Protein AF-A0A812UAJ5-F1 (afdb_monomer_lite)

Organism: NCBI:txid878477

Structure (mmCIF, N/CA/C/O backbone):
data_AF-A0A812UAJ5-F1
#
_entry.id   AF-A0A812UAJ5-F1
#
loop_
_atom_site.group_PDB
_atom_site.id
_atom_site.type_symbol
_atom_site.label_atom_id
_atom_site.label_alt_id
_atom_site.label_comp_id
_atom_site.label_asym_id
_atom_site.label_entity_id
_atom_site.label_seq_id
_atom_site.pdbx_PDB_ins_code
_atom_site.Cartn_x
_atom_site.Cartn_y
_atom_site.Cartn_z
_atom_site.occupancy
_atom_site.B_iso_or_equiv
_atom_site.auth_seq_id
_atom_site.auth_comp_id
_atom_site.auth_asym_id
_atom_site.auth_atom_id
_atom_site.pdbx_PDB_model_num
ATOM 1 N N . MET A 1 1 ? -38.771 23.759 38.316 1.00 33.56 1 MET A N 1
ATOM 2 C CA . MET A 1 1 ? -37.771 22.764 38.748 1.00 33.56 1 MET A CA 1
ATOM 3 C C . MET A 1 1 ? -38.104 21.475 38.026 1.00 33.56 1 MET A C 1
ATOM 5 O O . MET A 1 1 ? -38.834 20.654 38.558 1.00 33.56 1 MET A O 1
ATOM 9 N N . GLU A 1 2 ? -37.657 21.362 36.781 1.00 30.33 2 GLU A N 1
ATOM 10 C CA . GLU A 1 2 ? -37.699 20.116 36.015 1.00 30.33 2 GLU A CA 1
ATOM 11 C C . GLU A 1 2 ? -36.249 19.700 35.793 1.00 30.33 2 GLU A C 1
ATOM 13 O O . GLU A 1 2 ? -35.402 20.536 35.478 1.00 30.33 2 GLU A O 1
ATOM 18 N N . ALA A 1 3 ? -35.967 18.439 36.098 1.00 30.92 3 ALA A N 1
ATOM 19 C CA . ALA A 1 3 ? -34.635 17.870 36.108 1.00 30.92 3 ALA A CA 1
ATOM 20 C C . ALA A 1 3 ? -34.110 17.717 34.674 1.00 30.92 3 ALA A C 1
ATOM 22 O O . ALA A 1 3 ? -34.660 16.950 33.884 1.00 30.92 3 ALA A O 1
ATOM 23 N N . GLU A 1 4 ? -33.028 18.426 34.358 1.00 32.53 4 GLU A N 1
ATOM 24 C CA . GLU A 1 4 ? -32.183 18.126 33.207 1.00 32.53 4 GLU A CA 1
ATOM 25 C C . GLU A 1 4 ? -31.541 16.751 33.423 1.00 32.53 4 GLU A C 1
ATOM 27 O O . GLU A 1 4 ? -30.710 16.552 34.309 1.00 32.53 4 GLU A O 1
ATOM 32 N N . GLY A 1 5 ? -31.980 15.775 32.628 1.00 31.48 5 GLY A N 1
ATOM 33 C CA . GLY A 1 5 ? -31.348 14.468 32.541 1.00 31.48 5 GLY A CA 1
ATOM 34 C C . GLY A 1 5 ? -29.946 14.601 31.953 1.00 31.48 5 GLY A C 1
ATOM 35 O O . GLY A 1 5 ? -29.786 14.941 30.780 1.00 31.48 5 GLY A O 1
ATOM 36 N N . ASP A 1 6 ? -28.956 14.313 32.791 1.00 34.44 6 ASP A N 1
ATOM 37 C CA . ASP A 1 6 ? -27.539 14.140 32.485 1.00 34.44 6 ASP A CA 1
ATOM 38 C C . ASP A 1 6 ? -27.356 13.167 31.300 1.00 34.44 6 ASP A C 1
ATOM 40 O O . ASP A 1 6 ? -27.395 11.942 31.453 1.00 34.44 6 ASP A O 1
ATOM 44 N N . ARG A 1 7 ? -27.193 13.706 30.082 1.00 34.09 7 ARG A N 1
ATOM 45 C CA . ARG A 1 7 ? -26.693 12.944 28.929 1.00 34.09 7 ARG A CA 1
ATOM 46 C C . ARG A 1 7 ? -25.207 12.699 29.160 1.00 34.09 7 ARG A C 1
ATOM 48 O O . ARG A 1 7 ? -24.368 13.401 28.598 1.00 34.09 7 ARG A O 1
ATOM 55 N N . ARG A 1 8 ? -24.878 11.689 29.966 1.00 33.69 8 ARG A N 1
ATOM 56 C CA . ARG A 1 8 ? -23.518 11.149 30.002 1.00 33.69 8 ARG A CA 1
ATOM 57 C C . ARG A 1 8 ? -23.134 10.764 28.578 1.00 33.69 8 ARG A C 1
ATOM 59 O O . ARG A 1 8 ? -23.743 9.873 27.986 1.00 33.69 8 ARG A O 1
ATOM 66 N N . ALA A 1 9 ? -22.152 11.467 28.020 1.00 35.94 9 ALA A N 1
ATOM 67 C CA . ALA A 1 9 ? -21.457 11.019 26.827 1.00 35.94 9 ALA A CA 1
ATOM 68 C C . ALA A 1 9 ? -21.025 9.570 27.080 1.00 35.94 9 ALA A C 1
ATOM 70 O O . ALA A 1 9 ? -20.419 9.296 28.117 1.00 35.94 9 ALA A O 1
ATOM 71 N N . ALA A 1 10 ? -21.387 8.645 26.187 1.00 40.62 10 ALA A N 1
ATOM 72 C CA . ALA A 1 10 ? -20.904 7.273 26.274 1.00 40.62 10 ALA A CA 1
ATOM 73 C C . ALA A 1 10 ? -19.378 7.331 26.428 1.00 40.62 10 ALA A C 1
ATOM 75 O O . ALA A 1 10 ? -18.708 7.967 25.611 1.00 40.62 10 ALA A O 1
ATOM 76 N N . SER A 1 11 ? -18.845 6.786 27.518 1.00 46.47 11 SER A N 1
ATOM 77 C CA . SER A 1 11 ? -17.404 6.639 27.696 1.00 46.47 11 SER A CA 1
ATOM 78 C C . SER A 1 11 ? -16.889 5.642 26.661 1.00 46.47 11 SER A C 1
ATOM 80 O O . SER A 1 11 ? -17.653 4.795 26.195 1.00 46.47 11 SER A O 1
ATOM 82 N N . ASP A 1 12 ? -15.613 5.741 26.289 1.00 50.31 12 ASP A N 1
ATOM 83 C CA . ASP A 1 12 ? -14.954 4.660 25.554 1.00 50.31 12 ASP A CA 1
ATOM 84 C C . ASP A 1 12 ? -15.185 3.323 26.287 1.00 50.31 12 ASP A C 1
ATOM 86 O O . ASP A 1 12 ? -15.368 3.336 27.517 1.00 50.31 12 ASP A O 1
ATOM 90 N N . PRO A 1 13 ? -15.196 2.177 25.574 1.00 52.16 13 PRO A N 1
ATOM 91 C CA . PRO A 1 13 ? -15.033 0.890 26.239 1.00 52.16 13 PRO A CA 1
ATOM 92 C C . PRO A 1 13 ? -13.856 1.003 27.217 1.00 52.16 13 PRO A C 1
ATOM 94 O O . PRO A 1 13 ? -12.878 1.686 26.886 1.00 52.16 13 PRO A O 1
ATOM 97 N N . PRO A 1 14 ? -13.925 0.406 28.419 1.00 55.28 14 PRO A N 1
ATOM 98 C CA . PRO A 1 14 ? -12.782 0.416 29.312 1.00 55.28 14 PRO A CA 1
ATOM 99 C C . PRO A 1 14 ? -11.548 -0.072 28.549 1.00 55.28 14 PRO A C 1
ATOM 101 O O . PRO A 1 14 ? -11.551 -1.131 27.926 1.00 55.28 14 PRO A O 1
ATOM 104 N N . ALA A 1 15 ? -10.522 0.769 28.550 1.00 62.25 15 ALA A N 1
ATOM 105 C CA . ALA A 1 15 ? -9.205 0.501 28.004 1.00 62.25 15 ALA A CA 1
ATOM 106 C C . ALA A 1 15 ? -8.760 -0.953 28.275 1.00 62.25 15 ALA A C 1
ATOM 108 O O . ALA A 1 15 ? -8.638 -1.342 29.436 1.00 62.25 15 ALA A O 1
ATOM 109 N N . GLY A 1 16 ? -8.494 -1.731 27.219 1.00 65.62 16 GLY A N 1
ATOM 110 C CA . GLY A 1 16 ? -8.047 -3.124 27.329 1.00 65.62 16 GLY A CA 1
ATOM 111 C C . GLY A 1 16 ? -9.143 -4.202 27.336 1.00 65.62 16 GLY A C 1
ATOM 112 O O . GLY A 1 16 ? -8.793 -5.381 27.295 1.00 65.62 16 GLY A O 1
ATOM 113 N N . ASP A 1 17 ? -10.432 -3.851 27.325 1.00 83.56 17 ASP A N 1
ATOM 114 C CA . ASP A 1 17 ? -11.514 -4.829 27.150 1.00 83.56 17 ASP A CA 1
ATOM 115 C C . ASP A 1 17 ? -11.728 -5.186 25.671 1.00 83.56 17 ASP A C 1
ATOM 117 O O . ASP A 1 17 ? -11.502 -4.381 24.762 1.00 83.56 17 ASP A O 1
ATOM 121 N N . ALA A 1 18 ? -12.166 -6.423 25.414 1.00 90.88 18 ALA A N 1
ATOM 122 C CA . ALA A 1 18 ? -12.502 -6.865 24.064 1.00 90.88 18 ALA A CA 1
ATOM 123 C C . ALA A 1 18 ? -13.705 -6.078 23.524 1.00 90.88 18 ALA A C 1
ATOM 125 O O . ALA A 1 18 ? -14.714 -5.912 24.215 1.00 90.88 18 ALA A O 1
ATOM 126 N N . GLY A 1 19 ? -13.614 -5.633 22.268 1.00 91.44 19 GLY A N 1
ATOM 127 C CA . GLY A 1 19 ? -14.717 -4.958 21.592 1.00 91.44 19 GLY A CA 1
ATOM 128 C C . GLY A 1 19 ? -15.982 -5.821 21.529 1.00 91.44 19 GLY A C 1
ATOM 129 O O . GLY A 1 19 ? -15.929 -7.041 21.358 1.00 91.44 19 GLY A O 1
ATOM 130 N N . ALA A 1 20 ? -17.144 -5.178 21.638 1.00 92.62 20 ALA A N 1
ATOM 131 C CA . ALA A 1 20 ? -18.433 -5.854 21.590 1.00 92.62 20 ALA A CA 1
ATOM 132 C C . ALA A 1 20 ? -18.658 -6.576 20.238 1.00 92.62 20 ALA A C 1
ATOM 134 O O . ALA A 1 20 ? -18.231 -6.079 19.190 1.00 92.62 20 ALA A O 1
ATOM 135 N N . PRO A 1 21 ? -19.389 -7.710 20.214 1.00 92.44 21 PRO A N 1
ATOM 136 C CA . PRO A 1 21 ? -19.607 -8.493 18.996 1.00 92.44 21 PRO A CA 1
ATOM 137 C C . PRO A 1 21 ? -20.278 -7.693 17.880 1.00 92.44 21 PRO A C 1
ATOM 139 O O . PRO A 1 21 ? -21.238 -6.967 18.134 1.00 92.44 21 PRO A O 1
ATOM 142 N N . TRP A 1 22 ? -19.829 -7.854 16.636 1.00 94.94 22 TRP A N 1
ATOM 143 C CA . TRP A 1 22 ? -20.428 -7.196 15.470 1.00 94.94 22 TRP A CA 1
ATOM 144 C C . TRP A 1 22 ? -21.530 -8.037 14.827 1.00 94.94 22 TRP A C 1
ATOM 146 O O . TRP A 1 22 ? -21.412 -9.250 14.684 1.00 94.94 22 TRP A O 1
ATOM 156 N N . THR A 1 23 ? -22.576 -7.378 14.340 1.00 92.69 23 THR A N 1
ATOM 157 C CA . THR A 1 23 ? -23.622 -7.995 13.520 1.00 92.69 23 THR A CA 1
ATOM 158 C C . THR A 1 23 ? -23.311 -7.874 12.026 1.00 92.69 23 THR A C 1
ATOM 160 O O . THR A 1 23 ? -22.642 -6.944 11.564 1.00 92.69 23 THR A O 1
ATOM 163 N N . ALA A 1 24 ? -23.877 -8.772 11.214 1.00 91.81 24 ALA A N 1
ATOM 164 C CA . ALA A 1 24 ? -23.745 -8.707 9.756 1.00 91.81 24 ALA A CA 1
ATOM 165 C C . ALA A 1 24 ? -24.309 -7.400 9.152 1.00 91.81 24 ALA A C 1
ATOM 167 O O . ALA A 1 24 ? -23.807 -6.915 8.133 1.00 91.81 24 ALA A O 1
ATOM 168 N N . VAL A 1 25 ? -25.342 -6.816 9.776 1.00 92.19 25 VAL A N 1
ATOM 169 C CA . VAL A 1 25 ? -25.946 -5.546 9.340 1.00 92.19 25 VAL A CA 1
ATOM 170 C C . VAL A 1 25 ? -25.009 -4.373 9.621 1.00 92.19 25 VAL A C 1
ATOM 172 O O . VAL A 1 25 ? -24.793 -3.561 8.719 1.00 92.19 25 VAL A O 1
ATOM 175 N N . GLU A 1 26 ? -24.415 -4.306 10.817 1.00 95.25 26 GLU A N 1
ATOM 176 C CA . GLU A 1 26 ? -23.410 -3.290 11.162 1.00 95.25 26 GLU A CA 1
ATOM 177 C C . GLU A 1 26 ? -22.221 -3.362 10.204 1.00 95.25 26 GLU A C 1
ATOM 179 O O . GLU A 1 26 ? -21.883 -2.356 9.582 1.00 95.25 26 GLU A O 1
ATOM 184 N N . ILE A 1 27 ? -21.661 -4.560 9.984 1.00 96.31 27 ILE A N 1
ATOM 185 C CA . ILE A 1 27 ? -20.554 -4.761 9.037 1.00 96.31 27 ILE A CA 1
ATOM 186 C C . ILE A 1 27 ? -20.935 -4.230 7.657 1.00 96.31 27 ILE A C 1
ATOM 188 O O . ILE A 1 27 ? -20.175 -3.480 7.049 1.00 96.31 27 ILE A O 1
ATOM 192 N N . LYS A 1 28 ? -22.123 -4.573 7.145 1.00 96.31 28 LYS A N 1
ATOM 193 C CA . LYS A 1 28 ? -22.571 -4.107 5.827 1.00 96.31 28 LYS A CA 1
ATOM 194 C C . LYS A 1 28 ? -22.660 -2.578 5.755 1.00 96.31 28 LYS A C 1
ATOM 196 O O . LYS A 1 28 ? -22.197 -2.010 4.766 1.00 96.31 28 LYS A O 1
ATOM 201 N N . ARG A 1 29 ? -23.238 -1.914 6.764 1.00 97.56 29 ARG A N 1
ATOM 202 C CA . ARG A 1 29 ? -23.359 -0.443 6.798 1.00 97.56 29 ARG A CA 1
ATOM 203 C C . ARG A 1 29 ? -21.987 0.227 6.922 1.00 97.56 29 ARG A C 1
ATOM 205 O O . ARG A 1 29 ? -21.694 1.151 6.170 1.00 97.56 29 ARG A O 1
ATOM 212 N N . VAL A 1 30 ? -21.110 -0.282 7.787 1.00 98.44 30 VAL A N 1
ATOM 2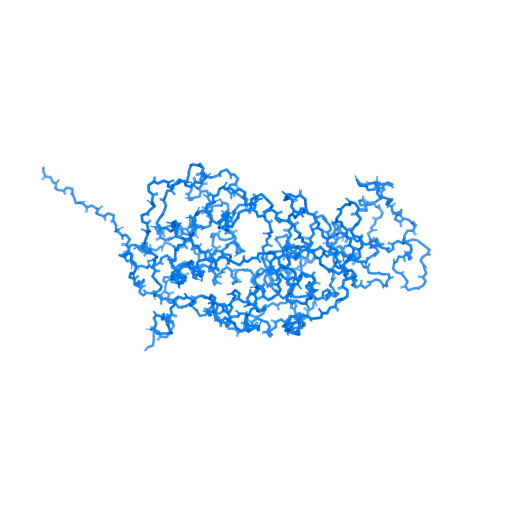13 C CA . VAL A 1 30 ? -19.753 0.259 7.967 1.00 98.44 30 VAL A CA 1
ATOM 214 C C . VAL A 1 30 ? -18.897 0.055 6.717 1.00 98.44 30 VAL A C 1
ATOM 216 O O . VAL A 1 30 ? -18.206 0.981 6.303 1.00 98.44 30 VAL A O 1
ATOM 219 N N . LYS A 1 31 ? -19.014 -1.079 6.013 1.00 98.56 31 LYS A N 1
ATOM 220 C CA . LYS A 1 31 ? -18.357 -1.266 4.706 1.00 98.56 31 LYS A CA 1
ATOM 221 C C . LYS A 1 31 ? -18.767 -0.201 3.681 1.00 98.56 31 LYS A C 1
ATOM 223 O O . LYS A 1 31 ? -17.932 0.216 2.886 1.00 98.56 31 LYS A O 1
ATOM 228 N N . GLN A 1 32 ? -20.023 0.254 3.691 1.00 98.50 32 GLN A N 1
ATOM 229 C CA . GLN A 1 32 ? -20.474 1.341 2.810 1.00 98.50 32 GLN A CA 1
ATOM 230 C C . GLN A 1 32 ? -19.863 2.689 3.215 1.00 98.50 32 GLN A C 1
ATOM 232 O O . GLN A 1 32 ? -19.388 3.414 2.345 1.00 98.50 32 GLN A O 1
ATOM 237 N N . LYS A 1 33 ? -19.790 2.979 4.521 1.00 98.75 33 LYS A N 1
ATOM 238 C CA . LYS A 1 33 ? -19.104 4.164 5.070 1.00 98.75 33 LYS A CA 1
ATOM 239 C C . LYS A 1 33 ? -17.629 4.219 4.674 1.00 98.75 33 LYS A C 1
ATOM 241 O O . LYS A 1 33 ? -17.166 5.232 4.162 1.00 98.75 33 LYS A O 1
ATOM 246 N N . LEU A 1 34 ? -16.917 3.105 4.836 1.00 98.81 34 LEU A N 1
ATOM 247 C CA . LEU A 1 34 ? -15.505 2.970 4.472 1.00 98.81 34 LEU A CA 1
ATOM 248 C C . LEU A 1 34 ? -15.271 3.158 2.966 1.00 98.81 34 LEU A C 1
ATOM 250 O O . LEU A 1 34 ? -14.327 3.838 2.567 1.00 98.81 34 LEU A O 1
ATOM 254 N N . ARG A 1 35 ? -16.142 2.591 2.119 1.00 98.56 35 ARG A N 1
ATOM 255 C CA . ARG A 1 35 ? -16.070 2.777 0.660 1.00 98.56 35 ARG A CA 1
ATOM 256 C C . ARG A 1 35 ? -16.274 4.233 0.264 1.00 98.56 35 ARG A C 1
ATOM 258 O O . ARG A 1 35 ? -15.465 4.747 -0.501 1.00 98.56 35 ARG A O 1
ATOM 265 N N . GLU A 1 36 ? -17.284 4.897 0.821 1.00 98.31 36 GLU A N 1
ATOM 266 C CA . GLU A 1 36 ? -17.535 6.318 0.558 1.00 98.31 36 GLU A CA 1
ATOM 267 C C . GLU A 1 36 ? -16.348 7.188 0.988 1.00 98.31 36 GLU A C 1
ATOM 269 O O . GLU A 1 36 ? -15.908 8.038 0.218 1.00 98.31 36 GLU A O 1
ATOM 274 N N . MET A 1 37 ? -15.767 6.926 2.165 1.00 98.25 37 MET A N 1
ATOM 275 C CA . MET A 1 37 ? -14.567 7.624 2.639 1.00 98.25 37 MET A CA 1
ATOM 276 C C . MET A 1 37 ? -13.404 7.500 1.644 1.00 98.25 37 MET A C 1
ATOM 278 O O . MET A 1 37 ? -12.770 8.497 1.310 1.00 98.25 37 MET A O 1
ATOM 282 N N . MET A 1 38 ? -13.140 6.291 1.140 1.00 97.75 38 MET A N 1
ATOM 283 C CA . MET A 1 38 ? -12.010 6.030 0.242 1.00 97.75 38 MET A CA 1
ATOM 284 C C . MET A 1 38 ? -12.232 6.475 -1.204 1.00 97.75 38 MET A C 1
ATOM 286 O O . MET A 1 38 ? -11.267 6.802 -1.896 1.00 97.75 38 MET A O 1
ATOM 290 N N . GLN A 1 39 ? -13.477 6.464 -1.678 1.00 95.25 39 GLN A N 1
ATOM 291 C CA . GLN A 1 39 ? -13.832 6.866 -3.041 1.00 95.25 39 GLN A CA 1
ATOM 292 C C . GLN A 1 39 ? -14.047 8.379 -3.155 1.00 95.25 39 GLN A C 1
ATOM 294 O O . GLN A 1 39 ? -13.774 8.954 -4.207 1.00 95.25 39 GLN A O 1
ATOM 299 N N . ASN A 1 40 ? -14.456 9.032 -2.062 1.00 96.06 40 ASN A N 1
ATOM 300 C CA . ASN A 1 40 ? -14.684 10.473 -1.980 1.00 96.06 40 ASN A CA 1
ATOM 301 C C . ASN A 1 40 ? -13.853 11.123 -0.847 1.00 96.06 40 ASN A C 1
ATOM 303 O O . ASN A 1 40 ? -14.405 11.822 0.009 1.00 96.06 40 ASN A O 1
ATOM 307 N N . PRO A 1 41 ? -12.513 10.966 -0.832 1.00 95.19 41 PRO A N 1
ATOM 308 C CA . PRO A 1 41 ? -11.680 11.335 0.316 1.00 95.19 41 PRO A CA 1
ATOM 309 C C . PRO A 1 41 ? -11.702 12.831 0.646 1.00 95.19 41 PRO A C 1
ATOM 311 O O . PRO A 1 41 ? -11.665 13.209 1.813 1.00 95.19 41 PRO A O 1
ATOM 314 N N . ARG A 1 42 ? -11.829 13.711 -0.355 1.00 93.50 42 ARG A N 1
ATOM 315 C CA . ARG A 1 42 ? -11.936 15.166 -0.124 1.00 93.50 42 ARG A CA 1
ATOM 316 C C . ARG A 1 42 ? -13.228 15.561 0.578 1.00 93.50 42 ARG A C 1
ATOM 318 O O . ARG A 1 42 ? -13.214 16.437 1.437 1.00 93.50 42 ARG A O 1
ATOM 325 N N . LYS A 1 43 ? -14.334 14.905 0.220 1.00 95.31 43 LYS A N 1
ATOM 326 C CA . LYS A 1 43 ? -15.625 15.083 0.889 1.00 95.31 43 LYS A CA 1
ATOM 327 C C . LYS A 1 43 ? -15.524 14.590 2.330 1.00 95.31 43 LYS A C 1
ATOM 329 O O . LYS A 1 43 ? -15.890 15.325 3.238 1.00 95.31 43 LYS A O 1
ATOM 334 N N . ALA A 1 44 ? -14.945 13.407 2.535 1.00 95.69 44 ALA A N 1
ATOM 335 C CA . ALA A 1 44 ? -14.723 12.843 3.861 1.00 95.69 44 ALA A CA 1
ATOM 336 C C . ALA A 1 44 ? -13.904 13.784 4.767 1.00 95.69 44 ALA A C 1
ATOM 338 O O . ALA A 1 44 ? -14.314 14.034 5.898 1.00 95.69 44 ALA A O 1
ATOM 339 N N . ILE A 1 45 ? -12.807 14.361 4.257 1.00 94.50 45 ILE A N 1
ATOM 340 C CA . ILE A 1 45 ? -11.990 15.369 4.961 1.00 94.50 45 ILE A CA 1
ATOM 341 C C . ILE A 1 45 ? -12.816 16.610 5.314 1.00 94.50 45 ILE A C 1
ATOM 343 O O . ILE A 1 45 ? -12.761 17.089 6.445 1.00 94.50 45 ILE A O 1
ATOM 347 N N . SER A 1 46 ? -13.588 17.126 4.353 1.00 93.75 46 SER A N 1
ATOM 348 C CA . SER A 1 46 ? -14.397 18.331 4.544 1.00 93.75 46 SER A CA 1
ATOM 349 C C . SER A 1 46 ? -15.508 18.138 5.580 1.00 93.75 46 SER A C 1
ATOM 351 O O . SER A 1 46 ? -15.740 19.032 6.383 1.00 93.75 46 SER A O 1
ATOM 353 N N . GLU A 1 47 ? -16.201 16.998 5.575 1.00 95.06 47 GLU A N 1
ATOM 354 C CA . GLU A 1 47 ? -17.308 16.694 6.503 1.00 95.06 47 GLU A CA 1
ATOM 355 C C . GLU A 1 47 ? -16.846 16.344 7.921 1.00 95.06 47 GLU A C 1
ATOM 357 O O . GLU A 1 47 ? -17.613 16.446 8.886 1.00 95.06 47 GLU A O 1
ATOM 362 N N . ALA A 1 48 ? -15.599 15.895 8.030 1.00 91.94 48 ALA A N 1
ATOM 363 C CA . ALA A 1 48 ? -14.905 15.681 9.288 1.00 91.94 48 ALA A CA 1
ATOM 364 C C . ALA A 1 48 ? -14.267 16.973 9.829 1.00 91.94 48 ALA A C 1
ATOM 366 O O . ALA A 1 48 ? -13.801 16.986 10.959 1.00 91.94 48 ALA A O 1
ATOM 367 N N . SER A 1 49 ? -14.255 18.067 9.056 1.00 90.12 49 SER A N 1
ATOM 368 C CA . SER A 1 49 ? -13.578 19.316 9.432 1.00 90.12 49 SER A CA 1
ATOM 369 C C . SER A 1 49 ? -12.109 19.093 9.823 1.00 90.12 49 SER A C 1
ATOM 371 O O . SER A 1 49 ? -11.624 19.660 10.797 1.00 90.12 49 SER A O 1
ATOM 373 N N . ILE A 1 50 ? -11.384 18.261 9.069 1.00 85.88 50 ILE A N 1
ATOM 374 C CA . ILE A 1 50 ? -9.971 17.965 9.349 1.00 85.88 50 ILE A CA 1
ATOM 375 C C . ILE A 1 50 ? -9.110 19.152 8.891 1.00 85.88 50 ILE A C 1
ATOM 377 O O . ILE A 1 50 ? -8.818 19.302 7.702 1.00 85.88 50 ILE A O 1
ATOM 381 N N . LEU A 1 51 ? -8.701 20.001 9.837 1.00 77.56 51 LEU A N 1
ATOM 382 C CA . LEU A 1 51 ? -7.978 21.255 9.585 1.00 77.56 51 LEU A CA 1
ATOM 383 C C . LEU A 1 51 ? -6.455 21.099 9.737 1.00 77.56 51 LEU A C 1
ATOM 385 O O . LEU A 1 51 ? -5.855 21.668 10.641 1.00 77.56 51 LEU A O 1
ATOM 389 N N . ILE A 1 52 ? -5.817 20.350 8.833 1.00 75.12 52 ILE A N 1
ATOM 390 C CA . ILE A 1 52 ? -4.344 20.281 8.738 1.00 75.12 52 ILE A CA 1
ATOM 391 C C . ILE A 1 52 ? -3.859 20.905 7.427 1.00 75.12 52 ILE A C 1
ATOM 393 O O . ILE A 1 52 ? -4.476 20.702 6.373 1.00 75.12 52 ILE A O 1
ATOM 397 N N . ASP A 1 53 ? -2.723 21.619 7.467 1.00 73.12 53 ASP A N 1
ATOM 398 C CA . ASP A 1 53 ? -2.065 22.113 6.252 1.00 73.12 53 ASP A CA 1
ATOM 399 C C . ASP A 1 53 ? -1.852 20.969 5.251 1.00 73.12 53 ASP A C 1
ATOM 401 O O . ASP A 1 53 ? -1.323 19.902 5.564 1.00 73.12 53 ASP A O 1
ATOM 405 N N . LYS A 1 54 ? -2.290 21.192 4.010 1.00 75.06 54 LYS A N 1
ATOM 406 C CA . LYS A 1 54 ? -2.210 20.206 2.923 1.00 75.06 54 LYS A CA 1
ATOM 407 C C . LYS A 1 54 ? -2.834 18.839 3.260 1.00 75.06 54 LYS A C 1
ATOM 409 O O . LYS A 1 54 ? -2.409 17.841 2.682 1.00 75.06 54 LYS A O 1
ATOM 414 N N . ALA A 1 55 ? -3.889 18.773 4.083 1.00 73.94 55 ALA A N 1
ATOM 415 C CA . ALA A 1 55 ? -4.622 17.526 4.367 1.00 73.94 55 ALA A CA 1
ATOM 416 C C . ALA A 1 55 ? -5.014 16.736 3.096 1.00 73.94 55 ALA A C 1
ATOM 418 O O . ALA A 1 55 ? -4.968 15.509 3.083 1.00 73.94 55 ALA A O 1
ATOM 419 N N . HIS A 1 56 ? -5.295 17.430 1.986 1.00 73.81 56 HIS A N 1
ATOM 420 C CA . HIS A 1 56 ? -5.566 16.834 0.668 1.00 73.81 56 HIS A CA 1
ATOM 421 C C . HIS A 1 56 ? -4.410 15.988 0.088 1.00 73.81 56 HIS A C 1
ATOM 423 O O . HIS A 1 56 ? -4.615 15.228 -0.852 1.00 73.81 56 HIS A O 1
ATOM 429 N N . ARG A 1 57 ? -3.179 16.104 0.601 1.00 79.81 57 ARG A N 1
ATOM 430 C CA . ARG A 1 57 ? -2.045 15.236 0.222 1.00 79.81 57 ARG A CA 1
ATOM 431 C C . ARG A 1 57 ? -2.017 13.923 1.005 1.00 79.81 57 ARG A C 1
ATOM 433 O O . ARG A 1 57 ? -1.310 12.991 0.625 1.00 79.81 57 ARG A O 1
ATOM 440 N N . TYR A 1 58 ? -2.796 13.845 2.078 1.00 85.69 58 TYR A N 1
ATOM 441 C CA . TYR A 1 58 ? -2.900 12.702 2.982 1.00 85.69 58 TYR A CA 1
ATOM 442 C C . TYR A 1 58 ? -4.309 12.096 2.945 1.00 85.69 58 TYR A C 1
ATOM 444 O O . TYR A 1 58 ? -4.781 11.547 3.934 1.00 85.69 58 TYR A O 1
ATOM 452 N N . GLU A 1 59 ? -4.982 12.212 1.796 1.00 92.31 59 GLU A N 1
ATOM 453 C CA . GLU A 1 59 ? -6.329 11.693 1.558 1.00 92.31 59 GLU A CA 1
ATOM 454 C C . GLU A 1 59 ? -6.489 10.233 2.040 1.00 92.31 59 GLU A C 1
ATOM 456 O O . GLU A 1 59 ? -5.615 9.406 1.744 1.00 92.31 59 GLU A O 1
ATOM 461 N N . PRO A 1 60 ? -7.598 9.888 2.736 1.00 95.31 60 PRO A N 1
ATOM 462 C CA . PRO A 1 60 ? -7.873 8.537 3.233 1.00 95.31 60 PRO A CA 1
ATOM 463 C C . PRO A 1 60 ? -8.254 7.587 2.090 1.00 95.31 60 PRO A C 1
ATOM 465 O O . PRO A 1 60 ? -9.392 7.155 1.961 1.00 95.31 60 PRO A O 1
ATOM 468 N N . ASN A 1 61 ? -7.295 7.285 1.222 1.00 95.62 61 ASN A N 1
ATOM 469 C CA . ASN A 1 61 ? -7.447 6.387 0.082 1.00 95.62 61 ASN A CA 1
ATOM 470 C C . ASN A 1 61 ? -7.087 4.932 0.457 1.00 95.62 61 ASN A C 1
ATOM 472 O O . ASN A 1 61 ? -6.494 4.705 1.517 1.00 95.62 61 ASN A O 1
ATOM 476 N N . PRO A 1 62 ? -7.369 3.941 -0.414 1.00 97.81 62 PRO A N 1
ATOM 477 C CA . PRO A 1 62 ? -7.097 2.538 -0.110 1.00 97.81 62 PRO A CA 1
ATOM 478 C C . PRO A 1 62 ? -5.656 2.238 0.321 1.00 97.81 62 PRO A C 1
ATOM 480 O O . PRO A 1 62 ? -5.450 1.502 1.278 1.00 97.81 62 PRO A O 1
ATOM 483 N N . ALA A 1 63 ? -4.650 2.844 -0.317 1.00 97.00 63 ALA A N 1
ATOM 484 C CA . ALA A 1 63 ? -3.253 2.604 0.045 1.00 97.00 63 ALA A CA 1
ATOM 485 C C . ALA A 1 63 ? -2.918 3.133 1.450 1.00 97.00 63 ALA A C 1
ATOM 487 O O . ALA A 1 63 ? -2.224 2.467 2.215 1.00 97.00 63 ALA A O 1
ATOM 488 N N . LYS A 1 64 ? -3.445 4.309 1.824 1.00 96.31 64 LYS A N 1
ATOM 489 C CA . LYS A 1 64 ? -3.267 4.858 3.178 1.00 96.31 64 LYS A CA 1
ATOM 490 C C . LYS A 1 64 ? -3.999 4.038 4.238 1.00 96.31 64 LYS A C 1
ATOM 492 O O . LYS A 1 64 ? -3.458 3.876 5.326 1.00 96.31 64 LYS A O 1
ATOM 497 N N . VAL A 1 65 ? -5.175 3.498 3.920 1.00 98.56 65 VAL A N 1
ATOM 498 C CA . VAL A 1 65 ? -5.931 2.626 4.832 1.00 98.56 65 VAL A CA 1
ATOM 499 C C . VAL A 1 65 ? -5.238 1.271 5.016 1.00 98.56 65 VAL A C 1
ATOM 501 O O . VAL A 1 65 ? -5.126 0.810 6.145 1.00 98.56 65 VAL A O 1
ATOM 504 N N . VAL A 1 66 ? -4.702 0.660 3.950 1.00 98.56 66 VAL A N 1
ATOM 505 C CA . VAL A 1 66 ? -3.896 -0.572 4.065 1.00 98.56 66 VAL A CA 1
ATOM 506 C C . VAL A 1 66 ? -2.632 -0.328 4.889 1.00 98.56 66 VAL A C 1
ATOM 508 O O . VAL A 1 66 ? -2.314 -1.144 5.750 1.00 98.56 66 VAL A O 1
ATOM 511 N N . ARG A 1 67 ? -1.948 0.809 4.685 1.00 97.75 67 ARG A N 1
ATOM 512 C CA . ARG A 1 67 ? -0.811 1.203 5.530 1.00 97.75 67 ARG A CA 1
ATOM 513 C C . ARG A 1 67 ? -1.228 1.329 6.994 1.00 97.75 67 ARG A C 1
ATOM 515 O O . ARG A 1 67 ? -0.573 0.744 7.842 1.00 97.75 67 ARG A O 1
ATOM 522 N N . LEU A 1 68 ? -2.305 2.056 7.293 1.00 98.19 68 LEU A N 1
ATOM 523 C CA . LEU A 1 68 ? -2.790 2.199 8.667 1.00 98.19 68 LEU A CA 1
ATOM 524 C C . LEU A 1 68 ? -3.103 0.836 9.301 1.00 98.19 68 LEU A C 1
ATOM 526 O O . LEU A 1 68 ? -2.682 0.598 10.421 1.00 98.19 68 LEU A O 1
ATOM 530 N N . ALA A 1 69 ? -3.752 -0.075 8.572 1.00 98.25 69 ALA A N 1
ATOM 531 C CA . ALA A 1 69 ? -4.060 -1.416 9.072 1.00 98.25 69 ALA A CA 1
ATOM 532 C C . ALA A 1 69 ? -2.807 -2.266 9.367 1.00 98.25 69 ALA A C 1
ATOM 534 O O . ALA A 1 69 ? -2.826 -3.075 10.286 1.00 98.25 69 ALA A O 1
ATOM 535 N N . PHE A 1 70 ? -1.716 -2.096 8.610 1.00 98.31 70 PHE A N 1
ATOM 536 C CA . PHE A 1 70 ? -0.438 -2.743 8.931 1.00 98.31 70 PHE A CA 1
ATOM 537 C C . PHE A 1 70 ? 0.215 -2.127 10.172 1.00 98.31 70 PHE A C 1
ATOM 539 O O . PHE A 1 70 ? 0.672 -2.861 11.044 1.00 98.31 70 PHE A O 1
ATOM 546 N N . HIS A 1 71 ? 0.240 -0.794 10.250 1.00 97.56 71 HIS A N 1
ATOM 547 C CA . HIS A 1 71 ? 0.860 -0.062 11.356 1.00 97.56 71 HIS A CA 1
ATOM 548 C C . HIS A 1 71 ? 0.137 -0.304 12.691 1.00 97.56 71 HIS A C 1
ATOM 550 O O . HIS A 1 71 ? 0.799 -0.555 13.687 1.00 97.56 71 HIS A O 1
ATOM 556 N N . ASP A 1 72 ? -1.196 -0.377 12.683 1.00 97.44 72 ASP A N 1
ATOM 557 C CA . ASP A 1 72 ? -2.005 -0.804 13.836 1.00 97.44 72 ASP A CA 1
ATOM 558 C C . ASP A 1 72 ? -1.580 -2.178 14.378 1.00 97.44 72 ASP A C 1
ATOM 560 O O . ASP A 1 72 ? -1.609 -2.445 15.573 1.00 97.44 72 ASP A O 1
ATOM 564 N N . CYS A 1 73 ? -1.155 -3.073 13.487 1.00 97.94 73 CYS A N 1
ATOM 565 C CA . CYS A 1 73 ? -0.758 -4.435 13.819 1.00 97.94 73 CYS A CA 1
ATOM 566 C C . CYS A 1 73 ? 0.708 -4.597 14.235 1.00 97.94 73 CYS A C 1
ATOM 568 O O . CYS A 1 73 ? 1.157 -5.727 14.467 1.00 97.94 73 CYS A O 1
ATOM 570 N N . MET A 1 74 ? 1.455 -3.498 14.357 1.00 95.81 74 MET A N 1
ATOM 571 C CA . MET A 1 74 ? 2.809 -3.525 14.896 1.00 95.81 74 MET A CA 1
ATOM 572 C C . MET A 1 74 ? 2.797 -3.750 16.408 1.00 95.81 74 MET A C 1
ATOM 574 O O . MET A 1 74 ? 1.877 -3.360 17.124 1.00 95.81 74 MET A O 1
ATOM 578 N N . LYS A 1 75 ? 3.852 -4.398 16.900 1.00 95.31 75 LYS A N 1
ATOM 579 C CA . LYS A 1 75 ? 4.106 -4.502 18.336 1.00 95.31 75 LYS A CA 1
ATOM 580 C C . LYS A 1 75 ? 4.848 -3.270 18.819 1.00 95.31 75 LYS A C 1
ATOM 582 O O . LYS A 1 75 ? 5.633 -2.666 18.086 1.00 95.31 75 LYS A O 1
ATOM 587 N N . TYR A 1 76 ? 4.668 -2.953 20.089 1.00 94.06 76 TYR A N 1
ATOM 588 C CA . TYR A 1 76 ? 5.538 -2.020 20.782 1.00 94.06 76 TYR A CA 1
ATOM 589 C C . TYR A 1 76 ? 6.917 -2.639 21.031 1.00 94.06 76 TYR A C 1
ATOM 591 O O . TYR A 1 76 ? 7.098 -3.857 20.990 1.00 94.06 76 TYR A O 1
ATOM 599 N N . THR A 1 77 ? 7.907 -1.803 21.334 1.00 93.19 77 THR A N 1
ATOM 600 C CA . THR A 1 77 ? 9.289 -2.241 21.592 1.00 93.19 77 THR A CA 1
ATOM 601 C C . THR A 1 77 ? 9.436 -3.154 22.814 1.00 93.19 77 THR A C 1
ATOM 603 O O . THR A 1 77 ? 10.432 -3.868 22.919 1.00 93.19 77 THR A O 1
ATOM 606 N N . ASP A 1 78 ? 8.445 -3.184 23.712 1.00 92.56 78 ASP A N 1
ATOM 607 C CA . ASP A 1 78 ? 8.362 -4.123 24.840 1.00 92.56 78 ASP A CA 1
ATOM 608 C C . ASP A 1 78 ? 7.685 -5.466 24.487 1.00 92.56 78 ASP A C 1
ATOM 610 O O . ASP A 1 78 ? 7.543 -6.333 25.348 1.00 92.56 78 ASP A O 1
ATOM 614 N N . GLY A 1 79 ? 7.275 -5.649 23.228 1.00 92.75 79 GLY A N 1
ATOM 615 C CA . GLY A 1 79 ? 6.636 -6.858 22.709 1.00 92.75 79 GLY A CA 1
ATOM 616 C C . GLY A 1 79 ? 5.123 -6.945 22.927 1.00 92.75 79 GLY A C 1
ATOM 617 O O . GLY A 1 79 ? 4.514 -7.916 22.477 1.00 92.75 79 GLY A O 1
ATOM 618 N N . THR A 1 80 ? 4.509 -5.963 23.593 1.00 91.94 80 THR A N 1
ATOM 619 C CA . THR A 1 80 ? 3.044 -5.869 23.740 1.00 91.94 80 THR A CA 1
ATOM 620 C C . THR A 1 80 ? 2.395 -5.188 22.526 1.00 91.94 80 THR A C 1
ATOM 622 O O . THR A 1 80 ? 3.086 -4.791 21.588 1.00 91.94 80 THR A O 1
ATOM 625 N N . GLY A 1 81 ? 1.070 -5.013 22.548 1.00 91.50 81 GLY A N 1
ATOM 626 C CA . GLY A 1 81 ? 0.317 -4.403 21.448 1.00 91.50 81 GLY A CA 1
ATOM 627 C C . GLY A 1 81 ? 0.019 -5.401 20.332 1.00 91.50 81 GLY A C 1
ATOM 628 O O . GLY A 1 81 ? -0.070 -6.607 20.581 1.00 91.50 81 GLY A O 1
ATOM 629 N N . GLY A 1 82 ? -0.113 -4.890 19.109 1.00 93.75 82 GLY A N 1
ATOM 630 C CA . GLY A 1 82 ? -0.571 -5.650 17.952 1.00 93.75 82 GLY A CA 1
ATOM 631 C C . GLY A 1 82 ? -2.082 -5.528 17.764 1.00 93.75 82 GLY A C 1
ATOM 632 O O . GLY A 1 82 ? -2.866 -6.067 18.538 1.00 93.75 82 GLY A O 1
ATOM 633 N N . CYS A 1 83 ? -2.465 -4.815 16.710 1.00 96.75 83 CYS A N 1
ATOM 634 C CA . CYS A 1 83 ? -3.821 -4.555 16.237 1.00 96.75 83 CYS A CA 1
ATOM 635 C C . CYS A 1 83 ? -4.711 -4.045 17.377 1.00 96.75 83 CYS A C 1
ATOM 637 O O . CYS A 1 83 ? -5.697 -4.696 17.751 1.00 96.75 83 CYS A O 1
ATOM 639 N N . ASP A 1 84 ? -4.304 -2.931 17.984 1.00 94.88 84 ASP A N 1
ATOM 640 C CA . ASP A 1 84 ? -4.875 -2.404 19.223 1.00 94.88 84 ASP A CA 1
ATOM 641 C C . ASP A 1 84 ? -5.522 -1.018 19.066 1.00 94.88 84 ASP A C 1
ATOM 643 O O . ASP A 1 84 ? -5.830 -0.348 20.047 1.00 94.88 84 ASP A O 1
ATOM 647 N N . GLY A 1 85 ? -5.787 -0.570 17.841 1.00 94.19 85 GLY A N 1
ATOM 648 C CA . GLY A 1 85 ? -6.509 0.671 17.571 1.00 94.19 85 GLY A CA 1
ATOM 649 C C . GLY A 1 85 ? -5.729 1.924 17.967 1.00 94.19 85 GLY A C 1
ATOM 650 O O . GLY A 1 85 ? -6.347 2.970 18.211 1.00 94.19 85 GLY A O 1
ATOM 651 N N . CYS A 1 86 ? -4.402 1.826 18.056 1.00 91.75 86 CYS A N 1
ATOM 652 C CA . CYS A 1 86 ? -3.519 2.907 18.460 1.00 91.75 86 CYS A CA 1
ATOM 653 C C . CYS A 1 86 ? -2.287 3.018 17.558 1.00 91.75 86 CYS A C 1
ATOM 655 O O . CYS A 1 86 ? -1.911 2.076 16.872 1.00 91.75 86 CYS A O 1
ATOM 657 N N . LEU A 1 87 ? -1.694 4.216 17.527 1.00 92.19 87 LEU A N 1
ATOM 658 C CA . LEU A 1 87 ? -0.471 4.505 16.778 1.00 92.19 87 LEU A CA 1
ATOM 659 C C . LEU A 1 87 ? 0.522 5.302 17.624 1.00 92.19 87 LEU A C 1
ATOM 661 O O . LEU A 1 87 ? 0.148 6.283 18.281 1.00 92.19 87 LEU A O 1
ATOM 665 N N . ASP A 1 88 ? 1.795 4.921 17.543 1.00 89.69 88 ASP A N 1
ATOM 666 C CA . ASP A 1 88 ? 2.923 5.680 18.081 1.00 89.69 88 ASP A CA 1
ATOM 667 C C . ASP A 1 88 ? 3.016 7.046 17.389 1.00 89.69 88 ASP A C 1
ATOM 669 O O . ASP A 1 88 ? 3.316 7.154 16.194 1.00 89.69 88 ASP A O 1
ATOM 673 N N . TRP A 1 89 ? 2.774 8.112 18.149 1.00 86.88 89 TRP A N 1
ATOM 674 C CA . TRP A 1 89 ? 2.868 9.485 17.656 1.00 86.88 89 TRP A CA 1
ATOM 675 C C . TRP A 1 89 ? 4.186 10.180 17.916 1.00 86.88 89 TRP A C 1
ATOM 677 O O . TRP A 1 89 ? 4.346 11.345 17.537 1.00 86.88 89 TRP A O 1
ATOM 687 N N . TRP A 1 90 ? 5.169 9.477 18.462 1.00 81.31 90 TRP A N 1
ATOM 688 C CA . TRP A 1 90 ? 6.500 10.019 18.638 1.00 81.31 90 TRP A CA 1
ATOM 689 C C . TRP A 1 90 ? 7.132 10.438 17.301 1.00 81.31 90 TRP A C 1
ATOM 691 O O . TRP A 1 90 ? 7.292 9.654 16.362 1.00 81.31 90 TRP A O 1
ATOM 701 N N . GLY A 1 91 ? 7.496 11.720 17.213 1.00 79.94 91 GLY A N 1
ATOM 702 C CA . GLY A 1 91 ? 8.094 12.325 16.019 1.00 79.94 91 GLY A CA 1
ATOM 703 C C . GLY A 1 91 ? 7.112 12.627 14.881 1.00 79.94 91 GLY A C 1
ATOM 704 O O . GLY A 1 91 ? 7.524 13.188 13.865 1.00 79.94 91 GLY A O 1
ATOM 705 N N . VAL A 1 92 ? 5.816 12.328 15.026 1.00 84.19 92 VAL A N 1
ATOM 706 C CA . VAL A 1 92 ? 4.832 12.683 13.996 1.00 84.19 92 VAL A CA 1
ATOM 707 C C . VAL A 1 92 ? 4.654 14.200 13.901 1.00 84.19 92 VAL A C 1
ATOM 709 O O . VAL A 1 92 ? 4.539 14.905 14.901 1.00 84.19 92 VAL A O 1
ATOM 712 N N . GLY A 1 93 ? 4.673 14.699 12.665 1.00 76.81 93 GLY A N 1
ATOM 713 C CA . GLY A 1 93 ? 4.760 16.113 12.301 1.00 76.81 93 GLY A CA 1
ATOM 714 C C . GLY A 1 93 ? 6.167 16.573 11.924 1.00 76.81 93 GLY A C 1
ATOM 715 O O . GLY A 1 93 ? 6.310 17.619 11.296 1.00 76.81 93 GLY A O 1
ATOM 716 N N . ARG A 1 94 ? 7.209 15.795 12.243 1.00 75.94 94 ARG A N 1
ATOM 717 C CA . ARG A 1 94 ? 8.592 16.087 11.842 1.00 75.94 94 ARG A CA 1
ATOM 718 C C . ARG A 1 94 ? 8.957 15.249 10.630 1.00 75.94 94 ARG A C 1
ATOM 720 O O . ARG A 1 94 ? 8.591 14.080 10.562 1.00 75.94 94 ARG A O 1
ATOM 727 N N . ARG A 1 95 ? 9.688 15.822 9.673 1.00 68.50 95 ARG A N 1
ATOM 728 C CA . ARG A 1 95 ? 10.301 15.019 8.611 1.00 68.50 95 ARG A CA 1
ATOM 729 C C . ARG A 1 95 ? 11.287 14.058 9.276 1.00 68.50 95 ARG A C 1
ATOM 731 O O . ARG A 1 95 ? 12.097 14.505 10.085 1.00 68.50 95 ARG A O 1
ATOM 738 N N . SER A 1 96 ? 11.207 12.769 8.947 1.00 61.00 96 SER A N 1
ATOM 739 C CA . SER A 1 96 ? 12.197 11.790 9.401 1.00 61.00 96 SER A CA 1
ATOM 740 C C . SER A 1 96 ? 13.519 12.126 8.709 1.00 61.00 96 SER A C 1
ATOM 742 O O . SER A 1 96 ? 13.752 11.768 7.555 1.00 61.00 96 SER A O 1
ATOM 744 N N . GLU A 1 97 ? 14.325 12.971 9.351 1.00 52.94 97 GLU A N 1
ATOM 745 C CA . GLU A 1 97 ? 15.566 13.476 8.766 1.00 52.94 97 GLU A CA 1
ATOM 746 C C . GLU A 1 97 ? 16.772 12.626 9.125 1.00 52.94 97 GLU A C 1
ATOM 748 O O . GLU A 1 97 ? 17.808 12.905 8.550 1.00 52.94 97 GLU A O 1
ATOM 753 N N . LEU A 1 98 ? 16.661 11.638 10.029 1.00 50.72 98 LEU A N 1
ATOM 754 C CA . LEU A 1 98 ? 17.711 10.661 10.396 1.00 50.72 98 LEU A CA 1
ATOM 755 C C . LEU A 1 98 ? 17.386 9.844 11.674 1.00 50.72 98 LEU A C 1
ATOM 757 O O . LEU A 1 98 ? 18.217 9.044 12.104 1.00 50.72 98 LEU A O 1
ATOM 761 N N . ALA A 1 99 ? 16.237 10.054 12.321 1.00 49.22 99 ALA A N 1
ATOM 762 C CA . ALA A 1 99 ? 15.873 9.367 13.556 1.00 49.22 99 ALA A CA 1
ATOM 763 C C . ALA A 1 99 ? 14.830 8.271 13.297 1.00 49.22 99 ALA A C 1
ATOM 765 O O . ALA A 1 99 ? 14.021 8.363 12.376 1.00 49.22 99 ALA A O 1
ATOM 766 N N . ASP A 1 100 ? 14.873 7.235 14.133 1.00 62.31 100 ASP A N 1
ATOM 767 C CA . ASP A 1 100 ? 13.880 6.163 14.257 1.00 62.31 100 ASP A CA 1
ATOM 768 C C . ASP A 1 100 ? 12.537 6.716 14.784 1.00 62.31 100 ASP A C 1
ATOM 770 O O . ASP A 1 100 ? 12.004 6.259 15.786 1.00 62.31 100 ASP A O 1
ATOM 774 N N . ASP A 1 101 ? 12.022 7.796 14.203 1.00 71.12 101 ASP A N 1
ATOM 775 C CA . ASP A 1 101 ? 10.840 8.522 14.654 1.00 71.12 101 ASP A CA 1
ATOM 776 C C . ASP A 1 101 ? 9.947 8.964 13.486 1.00 71.12 101 ASP A C 1
ATOM 778 O O . ASP A 1 101 ? 10.330 8.950 12.315 1.00 71.12 101 ASP A O 1
ATOM 782 N N . GLY A 1 102 ? 8.690 9.298 13.798 1.00 80.81 102 GLY A N 1
ATOM 783 C CA . GLY A 1 102 ? 7.745 9.803 12.805 1.00 80.81 102 GLY A CA 1
ATOM 784 C C . GLY A 1 102 ? 7.287 8.773 11.766 1.00 80.81 102 GLY A C 1
ATOM 785 O O . GLY A 1 102 ? 6.732 9.153 10.735 1.00 80.81 102 GLY A O 1
ATOM 786 N N . HIS A 1 103 ? 7.461 7.473 12.010 1.00 86.62 103 HIS A N 1
ATOM 787 C CA . HIS A 1 103 ? 7.068 6.406 11.076 1.00 86.62 103 HIS A CA 1
ATOM 788 C C . HIS A 1 103 ? 5.578 6.408 10.719 1.00 86.62 103 HIS A C 1
ATOM 790 O O . HIS A 1 103 ? 5.204 6.028 9.607 1.00 86.62 103 HIS A O 1
ATOM 796 N N . ASN A 1 104 ? 4.728 6.921 11.612 1.00 91.00 104 ASN A N 1
ATOM 797 C CA . ASN A 1 104 ? 3.292 7.070 11.386 1.00 91.00 104 ASN A CA 1
ATOM 798 C C . ASN A 1 104 ? 2.909 8.411 10.717 1.00 91.00 104 ASN A C 1
ATOM 800 O O . ASN A 1 104 ? 1.730 8.709 10.506 1.00 91.00 104 ASN A O 1
ATOM 804 N N . ASN A 1 105 ? 3.882 9.222 10.284 1.00 88.12 105 ASN A N 1
ATOM 805 C CA . ASN A 1 105 ? 3.628 10.466 9.556 1.00 88.12 105 ASN A CA 1
ATOM 806 C C . ASN A 1 105 ? 2.677 10.270 8.366 1.00 88.12 105 ASN A C 1
ATOM 808 O O . ASN A 1 105 ? 2.745 9.289 7.616 1.00 88.12 105 ASN A O 1
ATOM 812 N N . GLY A 1 106 ? 1.769 11.228 8.182 1.00 88.50 106 GLY A N 1
ATOM 813 C CA . GLY A 1 106 ? 0.747 11.173 7.138 1.00 88.50 106 GLY A CA 1
ATOM 814 C C . GLY A 1 106 ? -0.346 10.117 7.361 1.00 88.50 106 GLY A C 1
ATOM 815 O O . GLY A 1 106 ? -1.078 9.841 6.411 1.00 88.50 106 GLY A O 1
ATOM 816 N N . LEU A 1 107 ? -0.451 9.509 8.556 1.00 92.81 107 LEU A N 1
ATOM 817 C CA . LEU A 1 107 ? -1.599 8.676 8.956 1.00 92.81 107 LEU A CA 1
ATOM 818 C C . LEU A 1 107 ? -2.674 9.439 9.738 1.00 92.81 107 LEU A C 1
ATOM 820 O O . LEU A 1 107 ? -3.785 8.937 9.857 1.00 92.81 107 LEU A O 1
ATOM 824 N N . TYR A 1 108 ? -2.403 10.663 10.205 1.00 90.25 108 TYR A N 1
ATOM 825 C CA . TYR A 1 108 ? -3.383 11.431 10.980 1.00 90.25 108 TYR A CA 1
ATOM 826 C C . TYR A 1 108 ? -4.732 11.576 10.264 1.00 90.25 108 TYR A C 1
ATOM 828 O O . TYR A 1 108 ? -5.767 11.266 10.836 1.00 90.25 108 TYR A O 1
ATOM 836 N N . VAL A 1 109 ? -4.729 12.011 8.998 1.00 92.38 109 VAL A N 1
ATOM 837 C CA . VAL A 1 109 ? -5.971 12.306 8.262 1.00 92.38 109 VAL A CA 1
ATOM 838 C C . VAL A 1 109 ? -6.841 11.056 8.094 1.00 92.38 109 VAL A C 1
ATOM 840 O O . VAL A 1 109 ? -8.063 11.146 8.170 1.00 92.38 109 VAL A O 1
ATOM 843 N N . VAL A 1 110 ? -6.226 9.886 7.892 1.00 95.94 110 VAL A N 1
ATOM 844 C CA . VAL A 1 110 ? -6.963 8.621 7.785 1.00 95.94 110 VAL A CA 1
ATOM 845 C C . VAL A 1 110 ? -7.425 8.109 9.149 1.00 95.94 110 VAL A C 1
ATOM 847 O O . VAL A 1 110 ? -8.568 7.671 9.248 1.00 95.94 110 VAL A O 1
ATOM 850 N N . ALA A 1 111 ? -6.605 8.226 10.197 1.00 95.19 111 ALA A N 1
ATOM 851 C CA . ALA A 1 111 ? -7.002 7.874 11.560 1.00 95.19 111 ALA A CA 1
ATOM 852 C C . ALA A 1 111 ? -8.187 8.731 12.037 1.00 95.19 111 ALA A C 1
ATOM 854 O O . ALA A 1 111 ? -9.168 8.195 12.542 1.00 95.19 111 ALA A O 1
ATOM 855 N N . GLU A 1 112 ? -8.150 10.039 11.778 1.00 93.69 112 GLU A N 1
ATOM 856 C CA . GLU A 1 112 ? -9.209 10.980 12.150 1.00 93.69 112 GLU A CA 1
ATOM 857 C C . GLU A 1 112 ? -10.502 10.740 11.350 1.00 93.69 112 GLU A C 1
ATOM 859 O O . GLU A 1 112 ? -11.597 10.721 11.910 1.00 93.69 112 GLU A O 1
ATOM 864 N N . ALA A 1 113 ? -10.409 10.471 10.042 1.00 96.75 113 ALA A N 1
ATOM 865 C CA . ALA A 1 113 ? -11.584 10.100 9.248 1.00 96.75 113 ALA A CA 1
ATOM 866 C C . ALA A 1 113 ? -12.236 8.797 9.759 1.00 96.75 113 ALA A C 1
ATOM 868 O O . ALA A 1 113 ? -13.464 8.697 9.830 1.00 96.75 113 ALA A O 1
ATOM 869 N N . LEU A 1 114 ? -11.429 7.811 10.166 1.00 98.19 114 LEU A N 1
ATOM 870 C CA . LEU A 1 114 ? -11.922 6.586 10.800 1.00 98.19 114 LEU A CA 1
ATOM 871 C C . LEU A 1 114 ? -12.515 6.860 12.189 1.00 98.19 114 LEU A C 1
ATOM 873 O O . LEU A 1 114 ? -13.547 6.280 12.519 1.00 98.19 114 LEU A O 1
ATOM 877 N N . GLU A 1 115 ? -11.948 7.784 12.966 1.00 96.00 115 GLU A N 1
ATOM 878 C CA . GLU A 1 115 ? -12.502 8.210 14.258 1.00 96.00 115 GLU A CA 1
ATOM 879 C C . GLU A 1 115 ? -13.898 8.825 14.103 1.00 96.00 115 GLU A C 1
ATOM 881 O O . GLU A 1 115 ? -14.797 8.573 14.909 1.00 96.00 115 GLU A O 1
ATOM 886 N N . HIS A 1 116 ? -14.149 9.562 13.021 1.00 97.19 116 HIS A N 1
ATOM 887 C CA . HIS A 1 116 ? -15.496 10.045 12.724 1.00 97.19 116 HIS A CA 1
ATOM 888 C C . HIS A 1 116 ? -16.472 8.922 12.352 1.00 97.19 116 HIS A C 1
ATOM 890 O O . HIS A 1 116 ? -17.631 8.994 12.756 1.00 97.19 116 HIS A O 1
ATOM 896 N N . ILE A 1 117 ? -16.039 7.865 11.653 1.00 98.38 117 ILE A N 1
ATOM 897 C CA . ILE A 1 117 ? -16.878 6.665 11.441 1.00 98.38 117 ILE A CA 1
ATOM 898 C C . ILE A 1 117 ? -17.139 5.945 12.774 1.00 98.38 117 ILE A C 1
ATOM 900 O O . ILE A 1 117 ? -18.232 5.423 12.997 1.00 98.38 117 ILE A O 1
ATOM 904 N N . TYR A 1 118 ? -16.151 5.928 13.668 1.00 97.31 118 TYR A N 1
ATOM 905 C CA . TYR A 1 118 ? -16.242 5.294 14.979 1.00 97.31 118 TYR A CA 1
ATOM 906 C C . TYR A 1 118 ? -17.239 5.999 15.911 1.00 97.31 118 TYR A C 1
ATOM 908 O O . TYR A 1 118 ? -18.027 5.358 16.615 1.00 97.31 118 TYR A O 1
ATOM 916 N N . THR A 1 119 ? -17.243 7.331 15.885 1.00 95.94 119 THR A N 1
ATOM 917 C CA . THR A 1 119 ? -17.967 8.163 16.854 1.00 95.94 119 THR A CA 1
ATOM 918 C C . THR A 1 119 ? -19.307 8.692 16.351 1.00 95.94 119 THR A C 1
ATOM 920 O O . THR A 1 119 ? -20.198 8.932 17.170 1.00 95.94 119 THR A O 1
ATOM 923 N N . ARG A 1 120 ? -19.501 8.840 15.033 1.00 97.12 120 ARG A N 1
ATOM 924 C CA . ARG A 1 120 ? -20.707 9.439 14.436 1.00 97.12 120 ARG A CA 1
ATOM 925 C C . ARG A 1 120 ? -21.528 8.410 13.669 1.00 97.12 120 ARG A C 1
ATOM 927 O O . ARG A 1 120 ? -21.011 7.596 12.911 1.00 97.12 120 ARG A O 1
ATOM 934 N N . THR A 1 121 ? -22.846 8.480 13.813 1.00 97.88 121 THR A N 1
ATOM 935 C CA . THR A 1 121 ? -23.776 7.565 13.136 1.00 97.88 121 THR A CA 1
ATOM 936 C C . THR A 1 121 ? -23.973 7.901 11.658 1.00 97.88 121 THR A C 1
ATOM 938 O O . THR A 1 121 ? -24.195 7.006 10.838 1.00 97.88 121 THR A O 1
ATOM 941 N N . ASP A 1 122 ? -23.876 9.178 11.298 1.00 97.00 122 ASP A N 1
ATOM 942 C CA . ASP A 1 122 ? -24.280 9.753 10.013 1.00 97.00 122 ASP A CA 1
ATOM 943 C C . ASP A 1 122 ? -23.109 10.085 9.069 1.00 97.00 122 ASP A C 1
ATOM 945 O O . ASP A 1 122 ? -23.333 10.479 7.928 1.00 97.00 122 ASP A O 1
ATOM 949 N N . TYR A 1 123 ? -21.867 9.871 9.509 1.00 98.12 123 TYR A N 1
ATOM 950 C CA . TYR A 1 123 ? -20.657 10.130 8.724 1.00 98.12 123 TYR A CA 1
ATOM 951 C C . TYR A 1 123 ? -20.172 8.887 7.947 1.00 98.12 123 TYR A C 1
ATOM 953 O O . TYR A 1 123 ? -20.287 7.771 8.466 1.00 98.12 123 TYR A O 1
ATOM 961 N N . PRO A 1 124 ? -19.588 9.039 6.743 1.00 97.62 124 PRO A N 1
ATOM 962 C CA . PRO A 1 124 ? -19.722 10.202 5.864 1.00 97.62 124 PRO A CA 1
ATOM 963 C C . PRO A 1 124 ? -21.151 10.294 5.309 1.00 97.62 124 PRO A C 1
ATOM 965 O O . PRO A 1 124 ? -21.868 9.286 5.225 1.00 97.62 124 PRO A O 1
ATOM 968 N N . SER A 1 125 ? -21.570 11.494 4.912 1.00 96.88 125 SER A N 1
ATOM 969 C CA . SER A 1 125 ? -22.904 11.711 4.351 1.00 96.88 125 SER A CA 1
ATOM 970 C C . SER A 1 125 ? -23.106 10.896 3.064 1.00 96.88 125 SER A C 1
ATOM 972 O O . SER A 1 125 ? -22.150 10.535 2.376 1.00 96.88 125 SER A O 1
ATOM 974 N N . GLY A 1 126 ? -24.353 10.587 2.698 1.00 95.19 126 GLY A N 1
ATOM 975 C CA . GLY A 1 126 ? -24.651 9.756 1.518 1.00 95.19 126 GLY A CA 1
ATOM 976 C C . GLY A 1 126 ? -24.503 8.247 1.750 1.00 95.19 126 GLY A C 1
ATOM 977 O O . GLY A 1 126 ? -24.640 7.463 0.814 1.00 95.19 126 GLY A O 1
ATOM 978 N N . THR A 1 127 ? -24.283 7.831 2.998 1.00 97.56 127 THR A N 1
ATOM 979 C CA . THR A 1 127 ? -24.294 6.426 3.426 1.00 97.56 127 THR A CA 1
ATOM 980 C C . THR A 1 127 ? -25.396 6.190 4.461 1.00 97.56 127 THR A C 1
ATOM 982 O O . THR A 1 127 ? -25.804 7.139 5.136 1.00 97.56 127 THR A O 1
ATOM 985 N N . PRO A 1 128 ? -25.907 4.954 4.624 1.00 96.75 128 PRO A N 1
ATOM 986 C CA . PRO A 1 128 ? -26.887 4.668 5.666 1.00 96.75 128 PRO A CA 1
ATOM 987 C C . PRO A 1 128 ? -26.346 4.993 7.060 1.00 96.75 128 PRO A C 1
ATOM 989 O O . PRO A 1 128 ? -25.225 4.606 7.409 1.00 96.75 128 PRO A O 1
ATOM 992 N N . ALA A 1 129 ? -27.162 5.671 7.867 1.00 96.62 129 ALA A N 1
ATOM 993 C CA . ALA A 1 129 ? -26.830 5.936 9.258 1.00 96.62 129 ALA A CA 1
ATOM 994 C C . ALA A 1 129 ? -26.780 4.634 10.079 1.00 96.62 129 ALA A C 1
ATOM 996 O O . ALA A 1 129 ? -27.490 3.659 9.795 1.00 96.62 129 ALA A O 1
ATOM 997 N N . LEU A 1 130 ? -25.923 4.609 11.097 1.00 96.31 130 LEU A N 1
ATOM 998 C CA . LEU A 1 130 ? -25.969 3.584 12.140 1.00 96.31 130 LEU A CA 1
ATOM 999 C C . LEU A 1 130 ? -27.049 3.943 13.165 1.00 96.31 130 LEU A C 1
ATOM 1001 O O . LEU A 1 130 ? -27.299 5.122 13.407 1.00 96.31 130 LEU A O 1
ATOM 1005 N N . ASP A 1 131 ? -27.664 2.935 13.779 1.00 95.38 131 ASP A N 1
ATOM 1006 C CA . ASP A 1 131 ? -28.702 3.162 14.795 1.00 95.38 131 ASP A CA 1
ATOM 1007 C C . ASP A 1 131 ? -28.091 3.761 16.083 1.00 95.38 131 ASP A C 1
ATOM 1009 O O . ASP A 1 131 ? -28.719 4.565 16.766 1.00 95.38 131 ASP A O 1
ATOM 1013 N N . ALA A 1 132 ? -26.828 3.423 16.365 1.00 96.38 132 ALA A N 1
ATOM 1014 C CA . ALA A 1 132 ? -25.968 4.003 17.394 1.00 96.38 132 ALA A CA 1
ATOM 1015 C C . ALA A 1 132 ? -24.505 3.989 16.903 1.00 96.38 132 ALA A C 1
ATOM 1017 O O . ALA A 1 132 ? -24.174 3.259 15.966 1.00 96.38 132 ALA A O 1
ATOM 1018 N N . SER A 1 133 ? -23.624 4.824 17.468 1.00 96.94 133 SER A N 1
ATOM 1019 C CA . SER A 1 133 ? -22.218 4.857 17.034 1.00 96.94 133 SER A CA 1
ATOM 1020 C C . SER A 1 133 ? -21.473 3.596 17.474 1.00 96.94 133 SER A C 1
ATOM 1022 O O . SER A 1 133 ? -21.830 2.980 18.484 1.00 96.94 133 SER A O 1
ATOM 1024 N N . LEU A 1 134 ? -20.415 3.227 16.750 1.00 96.56 134 LEU A N 1
ATOM 1025 C CA . LEU A 1 134 ? -19.583 2.066 17.086 1.00 96.56 134 LEU A CA 1
ATOM 1026 C C . LEU A 1 134 ? -19.018 2.187 18.507 1.00 96.56 134 LEU A C 1
ATOM 1028 O O . LEU A 1 134 ? -19.150 1.257 19.299 1.00 96.56 134 LEU A O 1
ATOM 1032 N N . ARG A 1 135 ? -18.540 3.384 18.867 1.00 93.69 135 ARG A N 1
ATOM 1033 C CA . ARG A 1 135 ? -18.092 3.712 20.224 1.00 93.69 135 ARG A CA 1
ATOM 1034 C C . ARG A 1 135 ? -19.177 3.476 21.278 1.00 93.69 135 ARG A C 1
ATOM 1036 O O . ARG A 1 135 ? -18.952 2.785 22.263 1.00 93.69 135 ARG A O 1
ATOM 1043 N N . SER A 1 136 ? -20.382 4.013 21.062 1.00 94.12 136 SER A N 1
ATOM 1044 C CA . SER A 1 136 ? -21.490 3.896 22.030 1.00 94.12 136 SER A CA 1
ATOM 1045 C C . SER A 1 136 ? -22.026 2.471 22.199 1.00 94.12 136 SER A C 1
ATOM 1047 O O . SER A 1 136 ? -22.617 2.155 23.227 1.00 94.12 136 SER A O 1
ATOM 1049 N N . THR A 1 137 ? -21.811 1.612 21.202 1.00 94.38 137 THR A N 1
ATOM 1050 C CA . THR A 1 137 ? -22.198 0.193 21.226 1.00 94.38 137 THR A CA 1
ATOM 1051 C C . THR A 1 137 ? -21.065 -0.718 21.695 1.00 94.38 137 THR A C 1
ATOM 1053 O O . THR A 1 137 ? -21.202 -1.940 21.642 1.00 94.38 137 THR A O 1
ATOM 1056 N N . GLY A 1 138 ? -19.957 -0.138 22.164 1.00 92.94 138 GLY A N 1
ATOM 1057 C CA . GLY A 1 138 ? -18.829 -0.862 22.732 1.00 92.94 138 GLY A CA 1
ATOM 1058 C C . GLY A 1 138 ? -17.945 -1.573 21.708 1.00 92.94 138 GLY A C 1
ATOM 1059 O O . GLY A 1 138 ? -17.141 -2.409 22.106 1.00 92.94 138 GLY A O 1
ATOM 1060 N N . LYS A 1 139 ? -18.089 -1.309 20.401 1.00 95.06 139 LYS A N 1
ATOM 1061 C CA . LYS A 1 139 ? -17.138 -1.839 19.408 1.00 95.06 139 LYS A CA 1
ATOM 1062 C C . LYS A 1 139 ? -15.769 -1.221 19.658 1.00 95.06 139 LYS A C 1
ATOM 1064 O O . LYS A 1 139 ? -15.707 -0.068 20.064 1.00 95.06 139 LYS A O 1
ATOM 1069 N N . SER A 1 140 ? -14.700 -1.944 19.356 1.00 95.56 140 SER A N 1
ATOM 1070 C CA . SER A 1 140 ? -13.354 -1.377 19.385 1.00 95.56 140 SER A CA 1
ATOM 1071 C C . SER A 1 140 ? -13.034 -0.634 18.088 1.00 95.56 140 SER A C 1
ATOM 1073 O O . SER A 1 140 ? -13.500 -0.994 16.996 1.00 95.56 140 SER A O 1
ATOM 1075 N N . ARG A 1 141 ? -12.211 0.406 18.200 1.00 95.00 141 ARG A N 1
ATOM 1076 C CA . ARG A 1 141 ? -11.582 1.075 17.061 1.00 95.00 141 ARG A CA 1
ATOM 1077 C C . ARG A 1 141 ? -10.670 0.117 16.297 1.00 95.00 141 ARG A C 1
ATOM 1079 O O . ARG A 1 141 ? -10.691 0.133 15.067 1.00 95.00 141 ARG A O 1
ATOM 1086 N N . ALA A 1 142 ? -9.946 -0.749 16.999 1.00 96.94 142 ALA A N 1
ATOM 1087 C CA . ALA A 1 142 ? -9.101 -1.782 16.411 1.00 96.94 142 ALA A CA 1
ATOM 1088 C C . ALA A 1 142 ? -9.874 -2.679 15.419 1.00 96.94 142 ALA A C 1
ATOM 1090 O O . ALA A 1 142 ? -9.419 -2.946 14.305 1.00 96.94 142 ALA A O 1
ATOM 1091 N N . ASP A 1 143 ? -11.106 -3.086 15.757 1.00 98.12 143 ASP A N 1
ATOM 1092 C CA . ASP A 1 143 ? -11.957 -3.841 14.829 1.00 98.12 143 ASP A CA 1
ATOM 1093 C C . ASP A 1 143 ? -12.380 -3.009 13.606 1.00 98.12 143 ASP A C 1
ATOM 1095 O O . ASP A 1 143 ? -12.425 -3.528 12.486 1.00 98.12 143 ASP A O 1
ATOM 1099 N N . LEU A 1 144 ? -12.664 -1.713 13.785 1.00 98.56 144 LEU A N 1
ATOM 1100 C CA . LEU A 1 144 ? -12.959 -0.813 12.666 1.00 98.56 144 LEU A CA 1
ATOM 1101 C C . LEU A 1 144 ? -11.757 -0.678 11.720 1.00 98.56 144 LEU A C 1
ATOM 1103 O O . LEU A 1 144 ? -11.943 -0.712 10.502 1.00 98.56 144 LEU A O 1
ATOM 1107 N N . TRP A 1 145 ? -10.543 -0.531 12.251 1.00 98.56 145 TRP A N 1
ATOM 1108 C CA . TRP A 1 145 ? -9.319 -0.378 11.462 1.00 98.56 145 TRP A CA 1
ATOM 1109 C C . TRP A 1 145 ? -8.979 -1.659 10.686 1.00 98.56 145 TRP A C 1
ATOM 1111 O O . TRP A 1 145 ? -8.701 -1.590 9.484 1.00 98.56 145 TRP A O 1
ATOM 1121 N N . ALA A 1 146 ? -9.146 -2.833 11.302 1.00 98.56 146 ALA A N 1
ATOM 1122 C CA . ALA A 1 146 ? -9.035 -4.116 10.609 1.00 98.56 146 ALA A CA 1
ATOM 1123 C C . ALA A 1 146 ? -10.071 -4.254 9.475 1.00 98.56 146 ALA A C 1
ATOM 1125 O O . ALA A 1 146 ? -9.733 -4.630 8.347 1.00 98.56 146 ALA A O 1
ATOM 1126 N N . LEU A 1 147 ? -11.338 -3.889 9.722 1.00 98.75 147 LEU A N 1
ATOM 1127 C CA . LEU A 1 147 ? -12.372 -3.892 8.681 1.00 98.75 147 LEU A CA 1
ATOM 1128 C C . LEU A 1 147 ? -12.042 -2.910 7.547 1.00 98.75 147 LEU A C 1
ATOM 1130 O O . LEU A 1 147 ? -12.276 -3.223 6.377 1.00 98.75 147 LEU A O 1
ATOM 1134 N N . ALA A 1 148 ? -11.494 -1.740 7.879 1.00 98.88 148 ALA A N 1
ATOM 1135 C CA . ALA A 1 148 ? -11.069 -0.733 6.916 1.00 98.88 148 ALA A CA 1
ATOM 1136 C C . ALA A 1 148 ? -9.988 -1.272 5.973 1.00 98.88 148 ALA A C 1
ATOM 1138 O O . ALA A 1 148 ? -10.138 -1.133 4.757 1.00 98.88 148 ALA A O 1
ATOM 1139 N N . GLY A 1 149 ? -8.967 -1.952 6.506 1.00 98.75 149 GLY A N 1
ATOM 1140 C CA . GLY A 1 149 ? -7.919 -2.605 5.716 1.00 98.75 149 GLY A CA 1
ATOM 1141 C C . GLY A 1 149 ? -8.472 -3.616 4.706 1.00 98.75 149 GLY A C 1
ATOM 1142 O O . GLY A 1 149 ? -8.156 -3.550 3.517 1.00 98.75 149 GLY A O 1
ATOM 1143 N N . ILE A 1 150 ? -9.399 -4.478 5.143 1.00 98.62 150 ILE A N 1
ATOM 1144 C CA . ILE A 1 150 ? -10.077 -5.450 4.266 1.00 98.62 150 ILE A CA 1
ATOM 1145 C C . ILE A 1 150 ? -10.838 -4.744 3.134 1.00 98.62 150 ILE A C 1
ATOM 1147 O O . ILE A 1 150 ? -10.723 -5.118 1.966 1.00 98.62 150 ILE A O 1
ATOM 1151 N N . VAL A 1 151 ? -11.619 -3.709 3.459 1.00 98.75 151 VAL A N 1
ATOM 1152 C CA . VAL A 1 151 ? -12.398 -2.967 2.453 1.00 98.75 151 VAL A CA 1
ATOM 1153 C C . VAL A 1 151 ? -11.485 -2.210 1.489 1.00 98.75 151 VAL A C 1
ATOM 1155 O O . VAL A 1 151 ? -11.811 -2.096 0.309 1.00 98.75 151 VAL A O 1
ATOM 1158 N N . ALA A 1 152 ? -10.348 -1.704 1.958 1.00 98.75 152 ALA A N 1
ATOM 1159 C CA . ALA A 1 152 ? -9.383 -1.010 1.118 1.00 98.75 152 ALA A CA 1
ATOM 1160 C C . ALA A 1 152 ? -8.797 -1.932 0.039 1.00 98.75 152 ALA A C 1
ATOM 1162 O O . ALA A 1 152 ? -8.729 -1.539 -1.128 1.00 98.75 152 ALA A O 1
ATOM 1163 N N . LEU A 1 153 ? -8.460 -3.176 0.396 1.00 98.38 153 LEU A N 1
ATOM 1164 C CA . LEU A 1 153 ? -8.032 -4.189 -0.570 1.00 98.38 153 LEU A CA 1
ATOM 1165 C C . LEU A 1 153 ? -9.136 -4.495 -1.591 1.00 98.38 153 LEU A C 1
ATOM 1167 O O . LEU A 1 153 ? -8.862 -4.489 -2.791 1.00 98.38 153 LEU A O 1
ATOM 1171 N N . ASP A 1 154 ? -10.385 -4.682 -1.141 1.00 97.69 154 ASP A N 1
ATOM 1172 C CA . ASP A 1 154 ? -11.535 -4.891 -2.035 1.00 97.69 154 ASP A CA 1
ATOM 1173 C C . ASP A 1 154 ? -11.666 -3.744 -3.055 1.00 97.69 154 ASP A C 1
ATOM 1175 O O . ASP A 1 154 ? -11.748 -3.983 -4.260 1.00 97.69 154 ASP A O 1
ATOM 1179 N N . VAL A 1 155 ? -11.627 -2.489 -2.591 1.00 97.62 155 VAL A N 1
ATOM 1180 C CA . VAL A 1 155 ? -11.731 -1.298 -3.452 1.00 97.62 155 VAL A CA 1
ATOM 1181 C C . VAL A 1 155 ? -10.576 -1.227 -4.458 1.00 97.62 155 VAL A C 1
ATOM 1183 O O . VAL A 1 155 ? -10.794 -0.905 -5.627 1.00 97.62 155 VAL A O 1
ATOM 1186 N N . ALA A 1 156 ? -9.349 -1.541 -4.040 1.00 97.69 156 ALA A N 1
ATOM 1187 C CA . ALA A 1 156 ? -8.181 -1.497 -4.917 1.00 97.69 156 ALA A CA 1
ATOM 1188 C C . ALA A 1 156 ? -8.170 -2.632 -5.964 1.00 97.69 156 ALA A C 1
ATOM 1190 O O . ALA A 1 156 ? -7.743 -2.417 -7.104 1.00 97.69 156 ALA A O 1
ATOM 1191 N N . MET A 1 157 ? -8.671 -3.824 -5.615 1.00 97.56 157 MET A N 1
ATOM 1192 C CA . MET A 1 157 ? -8.870 -4.939 -6.553 1.00 97.56 157 MET A CA 1
ATOM 1193 C C . MET A 1 157 ? -10.003 -4.654 -7.550 1.00 97.56 157 MET A C 1
ATOM 1195 O O . MET A 1 157 ? -9.876 -4.933 -8.744 1.00 97.56 157 MET A O 1
ATOM 1199 N N . GLU A 1 158 ? -11.104 -4.056 -7.093 1.00 96.19 158 GLU A N 1
ATOM 1200 C CA . GLU A 1 158 ? -12.197 -3.616 -7.965 1.00 96.19 158 GLU A CA 1
ATOM 1201 C C . GLU A 1 158 ? -11.718 -2.567 -8.974 1.00 96.19 158 GLU A C 1
ATOM 1203 O O . GLU A 1 158 ? -12.023 -2.680 -10.164 1.00 96.19 158 GLU A O 1
ATOM 1208 N N . LEU A 1 159 ? -10.913 -1.591 -8.532 1.00 95.81 159 LEU A N 1
ATOM 1209 C CA . LEU A 1 159 ? -10.315 -0.609 -9.434 1.00 95.81 159 LEU A CA 1
ATOM 1210 C C . LEU A 1 159 ? -9.379 -1.273 -10.450 1.00 95.81 159 LEU A C 1
ATOM 1212 O O . LEU A 1 159 ? -9.438 -0.925 -11.628 1.00 95.81 159 LEU A O 1
ATOM 1216 N N . ASN A 1 160 ? -8.564 -2.255 -10.040 1.00 96.06 160 ASN A N 1
ATOM 1217 C CA . ASN A 1 160 ? -7.738 -3.028 -10.974 1.00 96.06 160 ASN A CA 1
ATOM 1218 C C . ASN A 1 160 ? -8.581 -3.630 -12.104 1.00 96.06 160 ASN A C 1
ATOM 1220 O O . ASN A 1 160 ? -8.303 -3.420 -13.284 1.00 96.06 160 ASN A O 1
ATOM 1224 N N . ASN A 1 161 ? -9.649 -4.331 -11.733 1.00 95.94 161 ASN A N 1
ATOM 1225 C CA . ASN A 1 161 ? -10.525 -5.002 -12.685 1.00 95.94 161 ASN A CA 1
ATOM 1226 C C . ASN A 1 161 ? -11.278 -4.014 -13.580 1.00 95.94 161 ASN A C 1
ATOM 1228 O O . ASN A 1 161 ? -11.398 -4.254 -14.779 1.00 95.94 161 ASN A O 1
ATOM 1232 N N . LYS A 1 162 ? -11.695 -2.865 -13.037 1.00 94.31 162 LYS A N 1
ATOM 1233 C CA . LYS A 1 162 ? -12.278 -1.773 -13.824 1.00 94.31 162 LYS A CA 1
ATOM 1234 C C . LYS A 1 162 ? -11.304 -1.241 -14.876 1.00 94.31 162 LYS A C 1
ATOM 1236 O O . LYS A 1 162 ? -11.721 -0.961 -15.993 1.00 94.31 162 LYS A O 1
ATOM 1241 N N . VAL A 1 163 ? -10.017 -1.108 -14.546 1.00 92.06 163 VAL A N 1
ATOM 1242 C CA . VAL A 1 163 ? -8.986 -0.674 -15.506 1.00 92.06 163 VAL A CA 1
ATOM 1243 C C . VAL A 1 163 ? -8.741 -1.742 -16.577 1.00 92.06 163 VAL A C 1
ATOM 1245 O O . VAL A 1 163 ? -8.529 -1.390 -17.735 1.00 92.06 163 VAL A O 1
ATOM 1248 N N . CYS A 1 164 ? -8.814 -3.030 -16.232 1.00 92.06 164 CYS A N 1
ATOM 1249 C CA . CYS A 1 164 ? -8.742 -4.119 -17.212 1.00 92.06 164 CYS A CA 1
ATOM 1250 C C . CYS A 1 164 ? -9.917 -4.123 -18.197 1.00 92.06 164 CYS A C 1
ATOM 1252 O O . CYS A 1 164 ? -9.715 -4.416 -19.373 1.00 92.06 164 CYS A O 1
ATOM 1254 N N . ASP A 1 165 ? -11.114 -3.760 -17.736 1.00 91.25 165 ASP A N 1
ATOM 1255 C CA . ASP A 1 165 ? -12.317 -3.685 -18.575 1.00 91.25 165 ASP A CA 1
ATOM 1256 C C . ASP A 1 165 ? -12.416 -2.375 -19.368 1.00 91.25 165 ASP A C 1
ATOM 1258 O O . ASP A 1 165 ? -13.231 -2.253 -20.285 1.00 91.25 165 ASP A O 1
ATOM 1262 N N . ALA A 1 166 ? -11.620 -1.367 -19.005 1.00 83.62 166 ALA A N 1
ATOM 1263 C CA . ALA A 1 166 ? -11.729 -0.040 -19.582 1.00 83.62 166 ALA A CA 1
ATOM 1264 C C . ALA A 1 166 ? -11.261 -0.015 -21.048 1.00 83.62 166 ALA A C 1
ATOM 1266 O O . ALA A 1 166 ? -10.202 -0.564 -21.376 1.00 83.62 166 ALA A O 1
ATOM 1267 N N . PRO A 1 167 ? -11.990 0.682 -21.938 1.00 68.44 167 PRO A N 1
ATOM 1268 C CA . PRO A 1 167 ? -11.500 0.954 -23.280 1.00 68.44 167 PRO A CA 1
ATOM 1269 C C . PRO A 1 167 ? -10.271 1.874 -23.213 1.00 68.44 167 PRO A C 1
ATOM 1271 O O . PRO A 1 167 ? -10.163 2.729 -22.335 1.00 68.44 167 PRO A O 1
ATOM 1274 N N . ASN A 1 168 ? -9.354 1.731 -24.172 1.00 65.12 168 ASN A N 1
ATOM 1275 C CA . ASN A 1 168 ? -8.207 2.630 -24.370 1.00 65.12 168 ASN A CA 1
ATOM 1276 C C . ASN A 1 168 ? -7.142 2.643 -23.258 1.00 65.12 168 ASN A C 1
ATOM 1278 O O . ASN A 1 168 ? -6.415 3.627 -23.112 1.00 65.12 168 ASN A O 1
ATOM 1282 N N . MET A 1 169 ? -6.992 1.533 -22.528 1.00 65.00 169 MET A N 1
ATOM 1283 C CA . MET A 1 169 ? -5.908 1.333 -21.559 1.00 65.00 169 MET A CA 1
ATOM 1284 C C . MET A 1 169 ? -5.914 2.345 -20.397 1.00 65.00 169 MET A C 1
ATOM 1286 O O . MET A 1 169 ? -4.857 2.778 -19.940 1.00 65.00 169 MET A O 1
ATOM 1290 N N . GLY A 1 170 ? -7.082 2.734 -19.879 1.00 65.38 170 GLY A N 1
ATOM 1291 C CA . GLY A 1 170 ? -7.104 3.450 -18.606 1.00 65.38 170 GLY A CA 1
ATOM 1292 C C . GLY A 1 170 ? -8.476 3.796 -18.046 1.00 65.38 170 GLY A C 1
ATOM 1293 O O . GLY A 1 170 ? -9.419 4.080 -18.775 1.00 65.38 170 GLY A O 1
ATOM 1294 N N . ALA A 1 171 ? -8.563 3.813 -16.717 1.00 75.00 171 ALA A N 1
ATOM 1295 C CA . ALA A 1 171 ? -9.712 4.308 -15.964 1.00 75.00 171 ALA A CA 1
ATOM 1296 C C . ALA A 1 171 ? -9.224 5.029 -14.707 1.00 75.00 171 ALA A C 1
ATOM 1298 O O . ALA A 1 171 ? -8.250 4.609 -14.088 1.00 75.00 171 ALA A O 1
ATOM 1299 N N . GLU A 1 172 ? -9.881 6.134 -14.345 1.00 81.81 172 GLU A N 1
ATOM 1300 C CA . GLU A 1 172 ? -9.560 6.920 -13.138 1.00 81.81 172 GLU A CA 1
ATOM 1301 C C . GLU A 1 172 ? -8.075 7.324 -13.020 1.00 81.81 172 GLU A C 1
ATOM 1303 O O . GLU A 1 172 ? -7.506 7.386 -11.928 1.00 81.81 172 GLU A O 1
ATOM 1308 N N . GLY A 1 173 ? -7.432 7.581 -14.163 1.00 82.06 173 GLY A N 1
ATOM 1309 C CA . GLY A 1 173 ? -6.016 7.947 -14.227 1.00 82.06 173 GLY A CA 1
ATOM 1310 C C . GLY A 1 173 ? -5.047 6.793 -13.951 1.00 82.06 173 GLY A C 1
ATOM 1311 O O . GLY A 1 173 ? -3.903 7.051 -13.598 1.00 82.06 173 GLY A O 1
ATOM 1312 N N . GLN A 1 174 ? -5.485 5.536 -14.066 1.00 86.81 174 GLN A N 1
ATOM 1313 C CA . GLN A 1 174 ? -4.643 4.342 -13.926 1.00 86.81 174 GLN A CA 1
ATOM 1314 C C . GLN A 1 174 ? -4.447 3.633 -15.272 1.00 86.81 174 GLN A C 1
ATOM 1316 O O . GLN A 1 174 ? -5.329 3.679 -16.126 1.00 86.81 174 GLN A O 1
ATOM 1321 N N . TYR A 1 175 ? -3.308 2.952 -15.430 1.00 85.38 175 TYR A N 1
ATOM 1322 C CA . TYR A 1 175 ? -2.930 2.161 -16.610 1.00 85.38 175 TYR A CA 1
ATOM 1323 C C . TYR A 1 175 ? -2.554 0.732 -16.200 1.00 85.38 175 TYR A C 1
ATOM 1325 O O . TYR A 1 175 ? -1.736 0.546 -15.304 1.00 85.38 175 TYR A O 1
ATOM 1333 N N . HIS A 1 176 ? -3.102 -0.295 -16.840 1.00 89.06 176 HIS A N 1
ATOM 1334 C CA . HIS A 1 176 ? -2.694 -1.671 -16.549 1.00 89.06 176 HIS A CA 1
ATOM 1335 C C . HIS A 1 176 ? -1.643 -2.137 -17.570 1.00 89.06 176 HIS A C 1
ATOM 1337 O O . HIS A 1 176 ? -1.997 -2.312 -18.736 1.00 89.06 176 HIS A O 1
ATOM 1343 N N . PRO A 1 177 ? -0.383 -2.418 -17.174 1.00 84.56 177 PRO A N 1
ATOM 1344 C CA . PRO A 1 177 ? 0.654 -2.870 -18.111 1.00 84.56 177 PRO A CA 1
ATOM 1345 C C . PRO A 1 177 ? 0.334 -4.185 -18.816 1.00 84.56 177 PRO A C 1
ATOM 1347 O O . PRO A 1 177 ? 0.907 -4.484 -19.856 1.00 84.56 177 PRO A O 1
ATOM 1350 N N . ARG A 1 178 ? -0.608 -4.952 -18.262 1.00 86.88 178 ARG A N 1
ATOM 1351 C CA . ARG A 1 178 ? -1.124 -6.198 -18.838 1.00 86.88 178 ARG A CA 1
ATOM 1352 C C . ARG A 1 178 ? -2.550 -6.105 -19.380 1.00 86.88 178 ARG A C 1
ATOM 1354 O O . ARG A 1 178 ? -3.249 -7.110 -19.444 1.00 86.88 178 ARG A O 1
ATOM 1361 N N . TRP A 1 179 ? -3.017 -4.908 -19.727 1.00 86.56 179 TRP A N 1
ATOM 1362 C CA . TRP A 1 179 ? -4.322 -4.751 -20.369 1.00 86.56 179 TRP A CA 1
ATOM 1363 C C . TRP A 1 179 ? -4.434 -5.650 -21.614 1.00 86.56 179 TRP A C 1
ATOM 1365 O O . TRP A 1 179 ? -3.501 -5.726 -22.412 1.00 86.56 179 TRP A O 1
ATOM 1375 N N . GLY A 1 180 ? -5.559 -6.355 -21.758 1.00 84.00 180 GLY A N 1
ATOM 1376 C CA . GLY A 1 180 ? -5.792 -7.318 -22.843 1.00 84.00 180 GLY A CA 1
ATOM 1377 C C . GLY A 1 180 ? -5.198 -8.718 -22.627 1.00 84.00 180 GLY A C 1
ATOM 1378 O O . GLY A 1 180 ? -5.522 -9.625 -23.390 1.00 84.00 180 GLY A O 1
ATOM 1379 N N . HIS A 1 181 ? -4.382 -8.933 -21.590 1.00 87.94 181 HIS A N 1
ATOM 1380 C CA . HIS A 1 181 ? -3.915 -10.272 -21.224 1.00 87.94 181 HIS A CA 1
ATOM 1381 C C . HIS A 1 181 ? -4.909 -10.986 -20.296 1.00 87.94 181 HIS A C 1
ATOM 1383 O O . HIS A 1 181 ? -5.632 -10.355 -19.521 1.00 87.94 181 HIS A O 1
ATOM 1389 N N . SER A 1 182 ? -4.921 -12.322 -20.347 1.00 91.19 182 SER A N 1
ATOM 1390 C CA . SER A 1 182 ? -5.845 -13.177 -19.581 1.00 91.19 182 SER A CA 1
ATOM 1391 C C . SER A 1 182 ? -5.714 -13.044 -18.060 1.00 91.19 182 SER A C 1
ATOM 1393 O O . SER A 1 182 ? -6.663 -13.314 -17.334 1.00 91.19 182 SER A O 1
ATOM 1395 N N . ASP A 1 183 ? -4.552 -12.618 -17.580 1.00 91.75 183 ASP A N 1
ATOM 1396 C CA . ASP A 1 183 ? -4.199 -12.413 -16.172 1.00 91.75 183 ASP A CA 1
ATOM 1397 C C . ASP A 1 183 ? -4.245 -10.930 -15.749 1.00 91.75 183 ASP A C 1
ATOM 1399 O O . ASP A 1 183 ? -3.791 -10.590 -14.659 1.00 91.75 183 ASP A O 1
ATOM 1403 N N . CYS A 1 184 ? -4.802 -10.033 -16.577 1.00 93.19 184 CYS A N 1
ATOM 1404 C CA . CYS A 1 184 ? -5.013 -8.633 -16.190 1.00 93.19 184 CYS A CA 1
ATOM 1405 C C . CYS A 1 184 ? -5.884 -8.538 -14.929 1.00 93.19 184 CYS A C 1
ATOM 1407 O O . CYS A 1 184 ? -5.580 -7.813 -13.979 1.00 93.19 184 CYS A O 1
ATOM 1409 N N . ARG A 1 185 ? -6.996 -9.282 -14.926 1.00 95.31 185 ARG A N 1
ATOM 1410 C CA . ARG A 1 185 ? -7.948 -9.265 -13.819 1.00 95.31 185 ARG A CA 1
ATOM 1411 C C . ARG A 1 185 ? -7.370 -9.981 -12.607 1.00 95.31 185 ARG A C 1
ATOM 1413 O O . ARG A 1 185 ? -6.819 -11.073 -12.718 1.00 95.31 185 ARG A O 1
ATOM 1420 N N . VAL A 1 186 ? -7.611 -9.402 -11.440 1.00 95.69 186 VAL A N 1
ATOM 1421 C CA . VAL A 1 186 ? -7.436 -10.074 -10.157 1.00 95.69 186 VAL A CA 1
ATOM 1422 C C . VAL A 1 186 ? -8.734 -10.759 -9.765 1.00 95.69 186 VAL A C 1
ATOM 1424 O O . VAL A 1 186 ? -9.818 -10.174 -9.835 1.00 95.69 186 VAL A O 1
ATOM 1427 N N . ALA A 1 187 ? -8.624 -12.005 -9.330 1.00 93.44 187 ALA A N 1
ATOM 1428 C CA . ALA A 1 187 ? -9.710 -12.732 -8.699 1.00 93.44 187 ALA A CA 1
ATOM 1429 C C . ALA A 1 187 ? -9.288 -13.030 -7.264 1.00 93.44 187 ALA A C 1
ATOM 1431 O O . ALA A 1 187 ? -8.295 -13.725 -7.046 1.00 93.44 187 ALA A O 1
ATOM 1432 N N . ALA A 1 188 ? -10.026 -12.487 -6.294 1.00 93.44 188 ALA A N 1
ATOM 1433 C CA . ALA A 1 188 ? -9.810 -12.834 -4.899 1.00 93.44 188 ALA A CA 1
ATOM 1434 C C . ALA A 1 188 ? -10.046 -14.350 -4.727 1.00 93.44 188 ALA A C 1
ATOM 1436 O O . ALA A 1 188 ? -11.101 -14.837 -5.145 1.00 93.44 188 ALA A O 1
ATOM 1437 N N . PRO A 1 189 ? -9.106 -15.103 -4.128 1.00 95.25 189 PRO A N 1
ATOM 1438 C CA . PRO A 1 189 ? -9.228 -16.558 -3.982 1.00 95.25 189 PRO A CA 1
ATOM 1439 C C . PRO A 1 189 ? -10.400 -16.940 -3.070 1.00 95.25 189 PRO A C 1
ATOM 1441 O O . PRO A 1 189 ? -11.021 -17.989 -3.217 1.00 95.25 189 PRO A O 1
ATOM 1444 N N . ARG A 1 190 ? -10.711 -16.057 -2.121 1.00 95.75 190 ARG A N 1
ATOM 1445 C CA . ARG A 1 190 ? -11.806 -16.134 -1.155 1.00 95.75 190 ARG A CA 1
ATOM 1446 C C . ARG A 1 190 ? -12.058 -14.730 -0.608 1.00 95.75 190 ARG A C 1
ATOM 1448 O O . ARG A 1 190 ? -11.364 -13.792 -0.977 1.00 95.75 190 ARG A O 1
ATOM 1455 N N . LYS A 1 191 ? -13.032 -14.561 0.285 1.00 94.38 191 LYS A N 1
ATOM 1456 C CA . LYS A 1 191 ? -13.129 -13.325 1.081 1.00 94.38 191 LYS A CA 1
ATOM 1457 C C . LYS A 1 191 ? -12.121 -13.385 2.223 1.00 94.38 191 LYS A C 1
ATOM 1459 O O . LYS A 1 191 ? -11.991 -14.445 2.841 1.00 94.38 191 LYS A O 1
ATOM 1464 N N . ILE A 1 192 ? -11.481 -12.256 2.517 1.00 96.00 192 ILE A N 1
ATOM 1465 C CA . ILE A 1 192 ? -10.716 -12.105 3.755 1.00 96.00 192 ILE A CA 1
ATOM 1466 C C . ILE A 1 192 ? -11.683 -12.216 4.939 1.00 96.00 192 ILE A C 1
ATOM 1468 O O . ILE A 1 192 ? -12.787 -11.655 4.922 1.00 96.00 192 ILE A O 1
ATOM 1472 N N . ILE A 1 193 ? -11.285 -12.990 5.939 1.00 94.94 193 ILE A N 1
ATOM 1473 C CA . ILE A 1 193 ? -12.040 -13.253 7.151 1.00 94.94 193 ILE A CA 1
ATOM 1474 C C . ILE A 1 193 ? -11.916 -12.043 8.069 1.00 94.94 193 ILE A C 1
ATOM 1476 O O . ILE A 1 193 ? -10.847 -11.736 8.591 1.00 94.94 193 ILE A O 1
ATOM 1480 N N . PHE A 1 194 ? -13.039 -11.367 8.295 1.00 95.88 194 PHE A N 1
ATOM 1481 C CA . PHE A 1 194 ? -13.121 -10.346 9.326 1.00 95.88 194 PHE A CA 1
ATOM 1482 C C . PHE A 1 194 ? -13.412 -11.014 10.668 1.00 95.88 194 PHE A C 1
ATOM 1484 O O . PHE A 1 194 ? -14.530 -11.483 10.901 1.00 95.88 194 PHE A O 1
ATOM 1491 N N . LYS A 1 195 ? -12.394 -11.069 11.528 1.00 95.50 195 LYS A N 1
ATOM 1492 C CA . LYS A 1 195 ? -12.556 -11.450 12.931 1.00 95.50 195 LYS A CA 1
ATOM 1493 C C . LYS A 1 195 ? -12.727 -10.212 13.804 1.00 95.50 195 LYS A C 1
ATOM 1495 O O . LYS A 1 195 ? -12.151 -9.179 13.472 1.00 95.50 195 LYS A O 1
ATOM 1500 N N . THR A 1 196 ? -13.466 -10.332 14.900 1.00 95.31 196 THR A N 1
ATOM 1501 C CA . THR A 1 196 ? -13.728 -9.253 15.871 1.00 95.31 196 THR A CA 1
ATOM 1502 C C . THR A 1 196 ? -13.331 -9.658 17.281 1.00 95.31 196 THR A C 1
ATOM 1504 O O . THR A 1 196 ? -13.133 -10.847 17.539 1.00 95.31 196 THR A O 1
ATOM 1507 N N . GLY A 1 197 ? -13.291 -8.689 18.193 1.00 94.44 197 GLY A N 1
ATOM 1508 C CA . GLY A 1 197 ? -12.880 -8.887 19.585 1.00 94.44 197 GLY A CA 1
ATOM 1509 C C . GLY A 1 197 ? -11.530 -8.253 19.908 1.00 94.44 197 GLY A C 1
ATOM 1510 O O . GLY A 1 197 ? -10.992 -8.492 20.987 1.00 94.44 197 GLY A O 1
ATOM 1511 N N . ARG A 1 198 ? -10.981 -7.432 18.999 1.00 95.94 198 ARG A N 1
ATOM 1512 C CA . ARG A 1 198 ? -9.771 -6.661 19.295 1.00 95.94 198 ARG A CA 1
ATOM 1513 C C . ARG A 1 198 ? -10.023 -5.689 20.437 1.00 95.94 198 ARG A C 1
ATOM 1515 O O . ARG A 1 198 ? -11.139 -5.188 20.599 1.00 95.94 198 ARG A O 1
ATOM 1522 N N . ARG A 1 199 ? -8.973 -5.435 21.205 1.00 93.38 199 ARG A N 1
ATOM 1523 C CA . ARG A 1 199 ? -8.941 -4.517 22.338 1.00 93.38 199 ARG A CA 1
ATOM 1524 C C . ARG A 1 199 ? -8.346 -3.202 21.876 1.00 93.38 199 ARG A C 1
ATOM 1526 O O . ARG A 1 199 ? -7.276 -3.210 21.279 1.00 93.38 199 ARG A O 1
ATOM 1533 N N . ASP A 1 200 ? -9.013 -2.098 22.185 1.00 91.88 200 ASP A N 1
ATOM 1534 C CA . ASP A 1 200 ? -8.371 -0.796 22.036 1.00 91.88 200 ASP A CA 1
ATOM 1535 C C . ASP A 1 200 ? -7.281 -0.655 23.104 1.00 91.88 200 ASP A C 1
ATOM 1537 O O . ASP A 1 200 ? -7.471 -1.068 24.258 1.00 91.88 200 ASP A O 1
ATOM 1541 N N . CYS A 1 201 ? -6.139 -0.080 22.726 1.00 86.31 201 CYS A N 1
ATOM 1542 C CA . CYS A 1 201 ? -5.038 0.146 23.638 1.00 86.31 201 CYS A CA 1
ATOM 1543 C C . CYS A 1 201 ? -5.531 0.987 24.813 1.00 86.31 201 CYS A C 1
ATOM 1545 O O . CYS A 1 201 ? -6.419 1.841 24.691 1.00 86.31 201 CYS A O 1
ATOM 1547 N N . SER A 1 202 ? -4.956 0.744 25.987 1.00 70.62 202 SER A N 1
ATOM 1548 C CA . SER A 1 202 ? -5.276 1.543 27.153 1.00 70.62 202 SER A CA 1
ATOM 1549 C C . SER A 1 202 ? -4.663 2.917 26.971 1.00 70.62 202 SER A C 1
ATOM 1551 O O . SER A 1 202 ? -3.512 3.070 27.363 1.00 70.62 202 SER A O 1
ATOM 1553 N N . GLY A 1 203 ? -5.391 3.845 26.326 1.00 57.84 203 GLY A N 1
ATOM 1554 C CA . GLY A 1 203 ? -4.942 5.188 25.953 1.00 57.84 203 GLY A CA 1
ATOM 1555 C C . GLY A 1 203 ? -3.948 5.708 26.975 1.00 57.84 203 GLY A C 1
ATOM 1556 O O . GLY A 1 203 ? -4.331 6.100 28.079 1.00 57.84 203 GLY A O 1
ATOM 1557 N N . HIS A 1 204 ? -2.661 5.538 26.669 1.00 54.03 204 HIS A N 1
ATOM 1558 C CA . HIS A 1 204 ? -1.640 5.712 27.683 1.00 54.03 204 HIS A CA 1
ATOM 1559 C C . HIS A 1 204 ? -1.633 7.199 28.020 1.00 54.03 204 HIS A C 1
ATOM 1561 O O . HIS A 1 204 ? -1.741 8.015 27.098 1.00 54.03 204 HIS A O 1
ATOM 1567 N N . PRO A 1 205 ? -1.562 7.585 29.308 1.00 46.94 205 PRO A N 1
ATOM 1568 C CA . PRO A 1 205 ? -1.374 8.984 29.629 1.00 46.94 205 PRO A CA 1
ATOM 1569 C C . PRO A 1 205 ? -0.135 9.428 28.862 1.00 46.94 205 PRO A C 1
ATOM 1571 O O . PRO A 1 205 ? 0.945 8.861 29.041 1.00 46.94 205 PRO A O 1
ATOM 1574 N N . PHE A 1 206 ? -0.311 10.395 27.960 1.00 52.66 206 PHE A N 1
ATOM 1575 C CA . PHE A 1 206 ? 0.821 11.138 27.446 1.00 52.66 206 PHE A CA 1
ATOM 1576 C C . PHE A 1 206 ? 1.596 11.584 28.678 1.00 52.66 206 PHE A C 1
ATOM 1578 O O . PHE A 1 206 ? 1.033 12.271 29.535 1.00 52.66 206 PHE A O 1
ATOM 1585 N N . GLU A 1 207 ? 2.851 11.156 28.806 1.00 53.22 207 GLU A N 1
ATOM 1586 C CA . GLU A 1 207 ? 3.739 11.811 29.753 1.00 53.22 207 GLU A CA 1
ATOM 1587 C C . GLU A 1 207 ? 3.632 13.313 29.458 1.00 53.22 207 GLU A C 1
ATOM 1589 O O . GLU A 1 207 ? 3.673 13.710 28.291 1.00 53.22 207 GLU A O 1
ATOM 1594 N N . GLU A 1 208 ? 3.411 14.133 30.491 1.00 46.56 208 GLU A N 1
ATOM 1595 C CA . GLU A 1 208 ? 3.029 15.557 30.396 1.00 46.56 208 GLU A CA 1
ATOM 1596 C C . GLU A 1 208 ? 3.949 16.409 29.489 1.00 46.56 208 GLU A C 1
ATOM 1598 O O . GLU A 1 208 ? 3.614 17.538 29.146 1.00 46.56 208 GLU A O 1
ATOM 1603 N N . ALA A 1 209 ? 5.096 15.868 29.069 1.00 48.09 209 ALA A N 1
ATOM 1604 C CA . ALA A 1 209 ? 6.078 16.478 28.184 1.00 48.09 209 ALA A CA 1
ATOM 1605 C C . ALA A 1 209 ? 5.865 16.234 26.672 1.00 48.09 209 ALA A C 1
ATOM 1607 O O . ALA A 1 209 ? 6.671 16.726 25.878 1.00 48.09 209 ALA A O 1
ATOM 1608 N N . PHE A 1 210 ? 4.845 15.480 26.239 1.00 55.53 210 PHE A N 1
ATOM 1609 C CA . PHE A 1 210 ? 4.671 15.148 24.819 1.00 55.53 210 PHE A CA 1
ATOM 1610 C C . PHE A 1 210 ? 3.562 15.962 24.128 1.00 55.53 210 PHE A C 1
ATOM 1612 O O . PHE A 1 210 ? 2.365 15.711 24.288 1.00 55.53 210 PHE A O 1
ATOM 1619 N N . GLU A 1 211 ? 3.976 16.916 23.295 1.00 57.22 211 GLU A N 1
ATOM 1620 C CA . GLU A 1 211 ? 3.115 17.594 22.323 1.00 57.22 211 GLU A CA 1
ATOM 1621 C C . GLU A 1 211 ? 3.404 17.036 20.918 1.00 57.22 211 GLU A C 1
ATOM 1623 O O . GLU A 1 211 ? 4.570 17.042 20.498 1.00 57.22 211 GLU A O 1
ATOM 1628 N N . PRO A 1 212 ? 2.389 16.550 20.171 1.00 57.94 212 PRO A N 1
ATOM 1629 C CA . PRO A 1 212 ? 2.556 16.227 18.759 1.00 57.94 212 PRO A CA 1
ATOM 1630 C C . PRO A 1 212 ? 3.177 17.421 18.029 1.00 57.94 212 PRO A C 1
ATOM 1632 O O . PRO A 1 212 ? 2.771 18.561 18.239 1.00 57.94 212 PRO A O 1
ATOM 1635 N N . ALA A 1 213 ? 4.134 17.188 17.128 1.00 60.22 213 ALA A N 1
ATOM 1636 C CA . ALA A 1 213 ? 4.754 18.285 16.376 1.00 60.22 213 ALA A CA 1
ATOM 1637 C C . ALA A 1 213 ? 3.822 18.878 15.294 1.00 60.22 213 ALA A C 1
ATOM 1639 O O . ALA A 1 213 ? 4.243 19.734 14.519 1.00 60.22 213 ALA A O 1
ATOM 1640 N N . LEU A 1 214 ? 2.572 18.407 15.217 1.00 66.38 214 LEU A N 1
ATOM 1641 C CA . LEU A 1 214 ? 1.534 18.914 14.327 1.00 66.38 214 LEU A CA 1
ATOM 1642 C C . LEU A 1 214 ? 0.725 20.005 15.038 1.00 66.38 214 LEU A C 1
ATOM 1644 O O . LEU A 1 214 ? -0.086 19.724 15.918 1.00 66.38 214 LEU A O 1
ATOM 1648 N N . GLU A 1 215 ? 0.928 21.252 14.623 1.00 64.56 215 GLU A N 1
ATOM 1649 C CA . GLU A 1 215 ? 0.138 22.391 15.089 1.00 64.56 215 GLU A CA 1
ATOM 1650 C C . GLU A 1 215 ? -1.351 22.217 14.725 1.00 64.56 215 GLU A C 1
ATOM 1652 O O . GLU A 1 215 ? -1.685 21.828 13.605 1.00 64.56 215 GLU A O 1
ATOM 1657 N N . GLY A 1 216 ? -2.251 22.502 15.673 1.00 65.00 216 GLY A N 1
ATOM 1658 C CA . GLY A 1 216 ? -3.704 22.447 15.454 1.00 65.00 216 GLY A CA 1
ATOM 1659 C C . GLY A 1 216 ? -4.337 21.053 15.542 1.00 65.00 216 GLY A C 1
ATOM 1660 O O . GLY A 1 216 ? -5.507 20.900 15.196 1.00 65.00 216 GLY A O 1
ATOM 1661 N N . VAL A 1 217 ? -3.596 20.043 16.005 1.00 72.31 217 VAL A N 1
ATOM 1662 C CA . VAL A 1 217 ? -4.101 18.675 16.169 1.00 72.31 217 VAL A CA 1
ATOM 1663 C C . VAL A 1 217 ? -4.607 18.427 17.588 1.00 72.31 217 VAL A C 1
ATOM 1665 O O . VAL A 1 217 ? -3.865 18.555 18.559 1.00 72.31 217 VAL A O 1
ATOM 1668 N N . GLU A 1 218 ? -5.874 18.024 17.705 1.00 72.56 218 GLU A N 1
ATOM 1669 C CA . GLU A 1 218 ? -6.448 17.585 18.977 1.00 72.56 218 GLU A CA 1
ATOM 1670 C C . GLU A 1 218 ? -5.896 16.214 19.384 1.00 72.56 218 GLU A C 1
ATOM 1672 O O . GLU A 1 218 ? -5.725 15.314 18.557 1.00 72.56 218 GLU A O 1
ATOM 1677 N N . ARG A 1 219 ? -5.665 16.026 20.687 1.00 77.00 219 ARG A N 1
ATOM 1678 C CA . ARG A 1 219 ? -5.323 14.710 21.237 1.00 77.00 219 ARG A CA 1
ATOM 1679 C C . ARG A 1 219 ? -6.517 13.765 21.090 1.00 77.00 219 ARG A C 1
ATOM 1681 O O . ARG A 1 219 ? -7.638 14.101 21.472 1.00 77.00 219 ARG A O 1
ATOM 1688 N N . ARG A 1 220 ? -6.266 12.566 20.564 1.00 83.75 220 ARG A N 1
ATOM 1689 C CA . ARG A 1 220 ? -7.267 11.501 20.387 1.00 83.75 220 ARG A CA 1
ATOM 1690 C C . ARG A 1 220 ? -6.880 10.259 21.184 1.00 83.75 220 ARG A C 1
ATOM 1692 O O . ARG A 1 220 ? -5.715 10.074 21.514 1.00 83.75 220 ARG A O 1
ATOM 1699 N N . SER A 1 221 ? -7.840 9.386 21.483 1.00 83.88 221 SER A N 1
ATOM 1700 C CA . SER A 1 221 ? -7.566 8.165 22.257 1.00 83.88 221 SER A CA 1
ATOM 1701 C C . SER A 1 221 ? -6.856 7.063 21.463 1.00 83.88 221 SER A C 1
ATOM 1703 O O . SER A 1 221 ? -6.377 6.118 22.071 1.00 83.88 221 SER A O 1
ATOM 1705 N N . TYR A 1 222 ? -6.739 7.189 20.135 1.00 88.06 222 TYR A N 1
ATOM 1706 C CA . TYR A 1 222 ? -5.892 6.319 19.302 1.00 88.06 222 TYR A CA 1
ATOM 1707 C C . TYR A 1 222 ? -4.413 6.733 19.303 1.00 88.06 222 TYR A C 1
ATOM 1709 O O . TYR A 1 222 ? -3.587 6.139 18.618 1.00 88.06 222 TYR A O 1
ATOM 1717 N N . MET A 1 223 ? -4.082 7.823 19.990 1.00 87.88 223 MET A N 1
ATOM 1718 C CA . MET A 1 223 ? -2.737 8.369 20.021 1.00 87.88 223 MET A CA 1
ATOM 1719 C C . MET A 1 223 ? -1.982 7.825 21.230 1.00 87.88 223 MET A C 1
ATOM 1721 O O . MET A 1 223 ? -2.450 7.997 22.354 1.00 87.88 223 MET A O 1
ATOM 1725 N N . THR A 1 224 ? -0.806 7.232 21.025 1.00 85.69 224 THR A N 1
ATOM 1726 C CA . THR A 1 224 ? 0.040 6.749 22.125 1.00 85.69 224 THR A CA 1
ATOM 1727 C C . THR A 1 224 ? 1.467 7.290 22.028 1.00 85.69 224 THR A C 1
ATOM 1729 O O . THR A 1 224 ? 1.973 7.572 20.942 1.00 85.69 224 THR A O 1
ATOM 1732 N N . SER A 1 225 ? 2.121 7.465 23.180 1.00 81.69 225 SER A N 1
ATOM 1733 C CA . SER A 1 225 ? 3.563 7.744 23.289 1.00 81.69 225 SER A CA 1
ATOM 1734 C C . SER A 1 225 ? 4.405 6.466 23.368 1.00 81.69 225 SER A C 1
ATOM 1736 O O . SER A 1 225 ? 5.637 6.527 23.398 1.00 81.69 225 SER A O 1
ATOM 1738 N N . LYS A 1 226 ? 3.751 5.302 23.444 1.00 86.88 226 LYS A N 1
ATOM 1739 C CA . LYS A 1 226 ? 4.421 4.010 23.498 1.00 86.88 226 LYS A CA 1
ATOM 1740 C C . LYS A 1 226 ? 5.060 3.703 22.149 1.00 86.88 226 LYS A C 1
ATOM 1742 O O . LYS A 1 226 ? 4.413 3.789 21.113 1.00 86.88 226 LYS A O 1
ATOM 1747 N N . ARG A 1 227 ? 6.341 3.343 22.181 1.00 89.25 227 ARG A N 1
ATOM 1748 C CA . ARG A 1 227 ? 7.172 3.216 20.982 1.00 89.25 227 ARG A CA 1
ATOM 1749 C C . ARG A 1 227 ? 6.887 1.917 20.245 1.00 89.25 227 ARG A C 1
ATOM 1751 O O . ARG A 1 227 ? 6.968 0.846 20.842 1.00 89.25 227 ARG A O 1
ATOM 1758 N N . GLU A 1 228 ? 6.598 2.017 18.956 1.00 92.31 228 GLU A N 1
ATOM 1759 C CA . GLU A 1 228 ? 6.387 0.878 18.055 1.00 92.31 228 GLU A CA 1
ATOM 1760 C C . GLU A 1 228 ? 7.711 0.327 17.514 1.00 92.31 228 GLU A C 1
ATOM 1762 O O . GLU A 1 228 ? 8.632 1.077 17.181 1.00 92.31 228 GLU A O 1
ATOM 1767 N N . ALA A 1 229 ? 7.798 -0.997 17.381 1.00 93.31 229 ALA A N 1
ATOM 1768 C CA . ALA A 1 229 ? 8.895 -1.668 16.702 1.00 93.31 229 ALA A CA 1
ATOM 1769 C C . ALA A 1 229 ? 8.684 -1.592 15.180 1.00 93.31 229 ALA A C 1
ATOM 1771 O O . ALA A 1 229 ? 7.918 -2.366 14.599 1.00 93.31 229 ALA A O 1
ATOM 1772 N N . HIS A 1 230 ? 9.392 -0.672 14.527 1.00 91.69 230 HIS A N 1
ATOM 1773 C CA . HIS A 1 230 ? 9.301 -0.449 13.085 1.00 91.69 230 HIS A CA 1
ATOM 1774 C C . HIS A 1 230 ? 10.361 -1.232 12.286 1.00 91.69 230 HIS A C 1
ATOM 1776 O O . HIS A 1 230 ? 11.474 -1.454 12.778 1.00 91.69 230 HIS A O 1
ATOM 1782 N N . PRO A 1 231 ? 10.048 -1.657 11.045 1.00 91.44 231 PRO A N 1
ATOM 1783 C CA . PRO A 1 231 ? 11.041 -2.225 10.144 1.00 91.44 231 PRO A CA 1
ATOM 1784 C C . PRO A 1 231 ? 11.976 -1.139 9.602 1.00 91.44 231 PRO A C 1
ATOM 1786 O O . PRO A 1 231 ? 11.578 0.006 9.404 1.00 91.44 231 PRO A O 1
ATOM 1789 N N . ASP A 1 232 ? 13.212 -1.523 9.288 1.00 88.19 232 ASP A N 1
ATOM 1790 C CA . ASP A 1 232 ? 14.206 -0.636 8.681 1.00 88.19 232 ASP A CA 1
ATOM 1791 C C . ASP A 1 232 ? 14.014 -0.577 7.148 1.00 88.19 232 ASP A C 1
ATOM 1793 O O . ASP A 1 232 ? 14.292 -1.572 6.467 1.00 88.19 232 ASP A O 1
ATOM 1797 N N . PRO A 1 233 ? 13.572 0.556 6.562 1.00 87.69 233 PRO A N 1
ATOM 1798 C CA . PRO A 1 233 ? 13.393 0.679 5.112 1.00 87.69 233 PRO A CA 1
ATOM 1799 C C . PRO A 1 233 ? 14.724 0.671 4.341 1.00 87.69 233 PRO A C 1
ATOM 1801 O O . PRO A 1 233 ? 14.738 0.454 3.129 1.00 87.69 233 PRO A O 1
ATOM 1804 N N . HIS A 1 234 ? 15.845 0.891 5.033 1.00 84.81 234 HIS A N 1
ATOM 1805 C CA . HIS A 1 234 ? 17.203 0.814 4.495 1.00 84.81 234 HIS A CA 1
ATOM 1806 C C . HIS A 1 234 ? 17.853 -0.556 4.714 1.00 84.81 234 HIS A C 1
ATOM 1808 O O . HIS A 1 234 ? 18.976 -0.787 4.252 1.00 84.81 234 HIS A O 1
ATOM 1814 N N . GLY A 1 235 ? 17.161 -1.451 5.421 1.00 84.00 235 GLY A N 1
ATOM 1815 C CA . GLY A 1 235 ? 17.639 -2.779 5.748 1.00 84.00 235 GLY A CA 1
ATOM 1816 C C . GLY A 1 235 ? 17.815 -3.672 4.524 1.00 84.00 235 GLY A C 1
ATOM 1817 O O . GLY A 1 235 ? 17.220 -3.460 3.468 1.00 84.00 235 GLY A O 1
ATOM 1818 N N . ASP A 1 236 ? 18.651 -4.692 4.689 1.00 85.88 236 ASP A N 1
ATOM 1819 C CA . ASP A 1 236 ? 18.794 -5.764 3.716 1.00 85.88 236 ASP A CA 1
ATOM 1820 C C . ASP A 1 236 ? 17.675 -6.808 3.865 1.00 85.88 236 ASP A C 1
ATOM 1822 O O . ASP A 1 236 ? 16.822 -6.734 4.755 1.00 85.88 236 ASP A O 1
ATOM 1826 N N . GLY A 1 237 ? 17.699 -7.827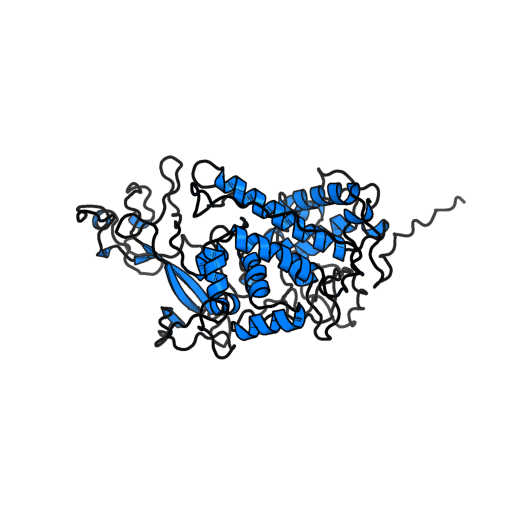 3.004 1.00 89.31 237 GLY A N 1
ATOM 1827 C CA . GLY A 1 237 ? 16.692 -8.886 3.017 1.00 89.31 237 GLY A CA 1
ATOM 1828 C C . GLY A 1 237 ? 16.662 -9.633 4.352 1.00 89.31 237 GLY A C 1
ATOM 1829 O O . GLY A 1 237 ? 15.590 -10.014 4.816 1.00 89.31 237 GLY A O 1
ATOM 1830 N N . TRP A 1 238 ? 17.808 -9.798 5.022 1.00 91.12 238 TRP A N 1
ATOM 1831 C CA . TRP A 1 238 ? 17.875 -10.458 6.326 1.00 91.12 238 TRP A CA 1
ATOM 1832 C C . TRP A 1 238 ? 17.235 -9.631 7.436 1.00 91.12 238 TRP A C 1
ATOM 1834 O O . TRP A 1 238 ? 16.501 -10.199 8.245 1.00 91.12 238 TRP A O 1
ATOM 1844 N N . LYS A 1 239 ? 17.458 -8.313 7.475 1.00 91.56 239 LYS A N 1
ATOM 1845 C CA . LYS A 1 239 ? 16.775 -7.405 8.406 1.00 91.56 239 LYS A CA 1
ATOM 1846 C C . LYS A 1 239 ? 15.262 -7.444 8.203 1.00 91.56 239 LYS A C 1
ATOM 1848 O O . LYS A 1 239 ? 14.535 -7.567 9.189 1.00 91.56 239 LYS A O 1
ATOM 1853 N N . THR A 1 240 ? 14.791 -7.426 6.954 1.00 94.12 240 THR A N 1
ATOM 1854 C CA . THR A 1 240 ? 13.360 -7.553 6.639 1.00 94.12 240 THR A CA 1
ATOM 1855 C C . THR A 1 240 ? 12.796 -8.889 7.124 1.00 94.12 240 THR A C 1
ATOM 1857 O O . THR A 1 240 ? 11.827 -8.904 7.881 1.00 94.12 240 THR A O 1
ATOM 1860 N N . LEU A 1 241 ? 13.425 -10.016 6.771 1.00 96.00 241 LEU A N 1
ATOM 1861 C CA . LEU A 1 241 ? 12.985 -11.341 7.224 1.00 96.00 241 LEU A CA 1
ATOM 1862 C C . LEU A 1 241 ? 12.996 -11.465 8.756 1.00 96.00 241 LEU A C 1
ATOM 1864 O O . LEU A 1 241 ? 12.064 -12.017 9.338 1.00 96.00 241 LEU A O 1
ATOM 1868 N N . SER A 1 242 ? 14.028 -10.934 9.415 1.00 96.12 242 SER A N 1
ATOM 1869 C CA . SER A 1 242 ? 14.182 -11.009 10.873 1.00 96.12 242 SER A CA 1
ATOM 1870 C C . SER A 1 242 ? 13.120 -10.195 11.604 1.00 96.12 242 SER A C 1
ATOM 1872 O O . SER A 1 242 ? 12.578 -10.667 12.600 1.00 96.12 242 SER A O 1
ATOM 1874 N N . TYR A 1 243 ? 12.798 -9.002 11.095 1.00 96.81 243 TYR A N 1
ATOM 1875 C CA . TYR A 1 243 ? 11.719 -8.169 11.620 1.00 96.81 243 TYR A CA 1
ATOM 1876 C C . TYR A 1 243 ? 10.387 -8.921 11.594 1.00 96.81 243 TYR A C 1
ATOM 1878 O O . TYR A 1 243 ? 9.777 -9.160 12.633 1.00 96.81 243 TYR A O 1
ATOM 1886 N N . PHE A 1 244 ? 9.970 -9.384 10.414 1.00 98.25 244 PHE A N 1
ATOM 1887 C CA . PHE A 1 244 ? 8.679 -10.050 10.273 1.00 98.25 244 PHE A CA 1
ATOM 1888 C C . PHE A 1 244 ? 8.613 -11.381 11.028 1.00 98.25 244 PHE A C 1
ATOM 1890 O O . PHE A 1 244 ? 7.561 -11.730 11.567 1.00 98.25 244 PHE A O 1
ATOM 1897 N N . LYS A 1 245 ? 9.731 -12.111 11.132 1.00 97.94 245 LYS A N 1
ATOM 1898 C CA . LYS A 1 245 ? 9.789 -13.315 11.964 1.00 97.94 245 LYS A CA 1
ATOM 1899 C C . LYS A 1 245 ? 9.609 -12.989 13.447 1.00 97.94 245 LYS A C 1
ATOM 1901 O O . LYS A 1 245 ? 8.905 -13.714 14.139 1.00 97.94 245 LYS A O 1
ATOM 1906 N N . ARG A 1 246 ? 10.238 -11.925 13.945 1.00 97.38 246 ARG A N 1
ATOM 1907 C CA . ARG A 1 246 ? 10.158 -11.524 15.356 1.00 97.38 246 ARG A CA 1
ATOM 1908 C C . ARG A 1 246 ? 8.776 -10.978 15.716 1.00 97.38 246 ARG A C 1
ATOM 1910 O O . ARG A 1 246 ? 8.200 -11.386 16.722 1.00 97.38 246 ARG A O 1
ATOM 1917 N N . ASP A 1 247 ? 8.254 -10.058 14.911 1.00 97.31 247 ASP A N 1
ATOM 1918 C CA . ASP A 1 247 ? 7.090 -9.258 15.293 1.00 97.31 247 ASP A CA 1
ATOM 1919 C C . ASP A 1 247 ? 5.757 -9.870 14.851 1.00 97.31 247 ASP A C 1
ATOM 1921 O O . ASP A 1 247 ? 4.767 -9.695 15.559 1.00 97.31 247 ASP A O 1
ATOM 1925 N N . PHE A 1 248 ? 5.744 -10.660 13.769 1.00 97.81 248 PHE A N 1
ATOM 1926 C CA . PHE A 1 248 ? 4.535 -11.270 13.188 1.00 97.81 248 PHE A CA 1
ATOM 1927 C C . PHE A 1 248 ? 4.591 -12.806 13.091 1.00 97.81 248 PHE A C 1
ATOM 1929 O O . PHE A 1 248 ? 3.632 -13.435 12.643 1.00 97.81 248 PHE A O 1
ATOM 1936 N N . ASP A 1 249 ? 5.711 -13.425 13.483 1.00 97.56 249 ASP A N 1
ATOM 1937 C CA . ASP A 1 249 ? 5.974 -14.863 13.322 1.00 97.56 249 ASP A CA 1
ATOM 1938 C C . ASP A 1 249 ? 5.878 -15.358 11.865 1.00 97.56 249 ASP A C 1
ATOM 1940 O O . ASP A 1 249 ? 5.493 -16.496 11.588 1.00 97.56 249 ASP A O 1
ATOM 1944 N N . PHE A 1 250 ? 6.225 -14.508 10.896 1.00 98.62 250 PHE A N 1
ATOM 1945 C CA . PHE A 1 250 ? 6.168 -14.878 9.480 1.00 98.62 250 PHE A CA 1
ATOM 1946 C C . PHE A 1 250 ? 7.348 -15.755 9.057 1.00 98.62 250 PHE A C 1
ATOM 1948 O O . PHE A 1 250 ? 8.492 -15.552 9.469 1.00 98.62 250 PHE A O 1
ATOM 1955 N N . ASN A 1 251 ? 7.077 -16.726 8.189 1.00 98.25 251 ASN A N 1
ATOM 1956 C CA . ASN A 1 251 ? 8.085 -17.426 7.406 1.00 98.25 251 ASN A CA 1
ATOM 1957 C C . ASN A 1 251 ? 8.466 -16.608 6.154 1.00 98.25 251 ASN A C 1
ATOM 1959 O O . ASN A 1 251 ? 7.800 -15.639 5.801 1.00 98.25 251 ASN A O 1
ATOM 1963 N N . GLY A 1 252 ? 9.527 -17.007 5.444 1.00 98.00 252 GLY A N 1
ATOM 1964 C CA . GLY A 1 252 ? 10.018 -16.249 4.286 1.00 98.00 252 GLY A CA 1
ATOM 1965 C C . GLY A 1 252 ? 8.991 -16.045 3.164 1.00 98.00 252 GLY A C 1
ATOM 1966 O O . GLY A 1 252 ? 8.970 -14.977 2.557 1.00 98.00 252 GLY A O 1
ATOM 1967 N N . ARG A 1 253 ? 8.111 -17.021 2.916 1.00 98.38 253 ARG A N 1
ATOM 1968 C CA . ARG A 1 253 ? 7.047 -16.917 1.909 1.00 98.38 253 ARG A CA 1
ATOM 1969 C C . ARG A 1 253 ? 5.963 -15.928 2.341 1.00 98.38 253 ARG A C 1
ATOM 1971 O O . ARG A 1 253 ? 5.587 -15.077 1.540 1.00 98.38 253 ARG A O 1
ATOM 1978 N N . GLU A 1 254 ? 5.543 -15.977 3.604 1.00 98.81 254 GLU A N 1
ATOM 1979 C CA . GLU A 1 254 ? 4.588 -15.023 4.189 1.00 98.81 254 GLU A CA 1
ATOM 1980 C C . GLU A 1 254 ? 5.143 -13.587 4.153 1.00 98.81 254 GLU A C 1
ATOM 1982 O O . GLU A 1 254 ? 4.407 -12.652 3.834 1.00 98.81 254 GLU A O 1
ATOM 1987 N N . VAL A 1 255 ? 6.452 -13.405 4.393 1.00 98.69 255 VAL A N 1
ATOM 1988 C CA . VAL A 1 255 ? 7.115 -12.096 4.237 1.00 98.69 255 VAL A CA 1
ATOM 1989 C C . VAL A 1 255 ? 7.045 -11.613 2.796 1.00 98.69 255 VAL A C 1
ATOM 1991 O O . VAL A 1 255 ? 6.616 -10.489 2.545 1.00 98.69 255 VAL A O 1
ATOM 1994 N N . VAL A 1 256 ? 7.437 -12.448 1.829 1.00 98.69 256 VAL A N 1
ATOM 1995 C CA . VAL A 1 256 ? 7.360 -12.058 0.416 1.00 98.69 256 VAL A CA 1
ATOM 1996 C C . VAL A 1 256 ? 5.919 -11.729 0.037 1.00 98.69 256 VAL A C 1
ATOM 1998 O O . VAL A 1 256 ? 5.709 -10.743 -0.664 1.00 98.69 256 VAL A O 1
ATOM 2001 N N . ALA A 1 257 ? 4.932 -12.481 0.530 1.00 98.75 257 ALA A N 1
ATOM 2002 C CA . ALA A 1 257 ? 3.522 -12.243 0.257 1.00 98.75 257 ALA A CA 1
ATOM 2003 C C . ALA A 1 257 ? 3.049 -10.891 0.797 1.00 98.75 257 ALA A C 1
ATOM 2005 O O . ALA A 1 257 ? 2.569 -10.080 0.007 1.00 98.75 257 ALA A O 1
ATOM 2006 N N . ILE A 1 258 ? 3.226 -10.604 2.094 1.00 98.69 258 ILE A N 1
ATOM 2007 C CA . ILE A 1 258 ? 2.711 -9.365 2.703 1.00 98.69 258 ILE A CA 1
ATOM 2008 C C . ILE A 1 258 ? 3.342 -8.106 2.095 1.00 98.69 258 ILE A C 1
ATOM 2010 O O . ILE A 1 258 ? 2.653 -7.104 1.898 1.00 98.69 258 ILE A O 1
ATOM 2014 N N . MET A 1 259 ? 4.617 -8.181 1.697 1.00 98.44 259 MET A N 1
ATOM 2015 C CA . MET A 1 259 ? 5.326 -7.090 1.016 1.00 98.44 259 MET A CA 1
ATOM 2016 C C . MET A 1 259 ? 4.665 -6.703 -0.316 1.00 98.44 259 MET A C 1
ATOM 2018 O O . MET A 1 259 ? 4.768 -5.560 -0.752 1.00 98.44 259 MET A O 1
ATOM 2022 N N . GLY A 1 260 ? 3.882 -7.603 -0.922 1.00 98.19 260 GLY A N 1
ATOM 2023 C CA . GLY A 1 260 ? 3.065 -7.317 -2.101 1.00 98.19 260 GLY A CA 1
ATOM 2024 C C . GLY A 1 260 ? 2.032 -6.205 -1.901 1.00 98.19 260 GLY A C 1
ATOM 2025 O O . GLY A 1 260 ? 1.550 -5.653 -2.891 1.00 98.19 260 GLY A O 1
ATOM 2026 N N . ALA A 1 261 ? 1.728 -5.810 -0.657 1.00 98.25 261 ALA A N 1
ATOM 2027 C CA . ALA A 1 261 ? 0.921 -4.625 -0.364 1.00 98.25 261 ALA A CA 1
ATOM 2028 C C . ALA A 1 261 ? 1.494 -3.347 -1.006 1.00 98.25 261 ALA A C 1
ATOM 2030 O O . ALA A 1 261 ? 0.724 -2.489 -1.439 1.00 98.25 261 ALA A O 1
ATOM 2031 N N . HIS A 1 262 ? 2.821 -3.270 -1.179 1.00 97.81 262 HIS A N 1
ATOM 2032 C CA . HIS A 1 262 ? 3.524 -2.191 -1.886 1.00 97.81 262 HIS A CA 1
ATOM 2033 C C . HIS A 1 262 ? 3.168 -2.084 -3.379 1.00 97.81 262 HIS A C 1
ATOM 2035 O O . HIS A 1 262 ? 3.596 -1.158 -4.066 1.00 97.81 262 HIS A O 1
ATOM 2041 N N . THR A 1 263 ? 2.332 -2.979 -3.913 1.00 96.44 263 THR A N 1
ATOM 2042 C CA . THR A 1 263 ? 1.701 -2.768 -5.219 1.00 96.44 263 THR A CA 1
ATOM 2043 C C . THR A 1 263 ? 0.802 -1.518 -5.213 1.00 96.44 263 THR A C 1
ATOM 2045 O O . THR A 1 263 ? 0.671 -0.851 -6.231 1.00 96.44 263 THR A O 1
ATOM 2048 N N . ILE A 1 264 ? 0.212 -1.114 -4.086 1.00 96.44 264 ILE A N 1
ATOM 2049 C CA . ILE A 1 264 ? -0.538 0.147 -4.004 1.00 96.44 264 ILE A CA 1
ATOM 2050 C C . ILE A 1 264 ? 0.184 1.176 -3.138 1.00 96.44 264 ILE A C 1
ATOM 2052 O O . ILE A 1 264 ? 0.795 0.854 -2.128 1.00 96.44 264 ILE A O 1
ATOM 2056 N N . GLY A 1 265 ? 0.052 2.445 -3.510 1.00 93.56 265 GLY A N 1
ATOM 2057 C CA . GLY A 1 265 ? 0.609 3.573 -2.781 1.00 93.56 265 GLY A CA 1
ATOM 2058 C C . GLY A 1 265 ? 1.856 4.184 -3.408 1.00 93.56 265 GLY A C 1
ATOM 2059 O O . GLY A 1 265 ? 2.378 3.770 -4.440 1.00 93.56 265 GLY A O 1
ATOM 2060 N N . THR A 1 266 ? 2.292 5.257 -2.771 1.00 91.69 266 THR A N 1
ATOM 2061 C CA . THR A 1 266 ? 3.368 6.130 -3.228 1.00 91.69 266 THR A CA 1
ATOM 2062 C C . THR A 1 266 ? 4.200 6.550 -2.029 1.00 91.69 266 THR A C 1
ATOM 2064 O O . THR A 1 266 ? 3.690 6.600 -0.901 1.00 91.69 266 THR A O 1
ATOM 2067 N N . PHE A 1 267 ? 5.461 6.882 -2.277 1.00 89.19 267 PHE A N 1
ATOM 2068 C CA . PHE A 1 267 ? 6.297 7.534 -1.291 1.00 89.19 267 PHE A CA 1
ATOM 2069 C C . PHE A 1 267 ? 5.934 9.015 -1.197 1.00 89.19 267 PHE A C 1
ATOM 2071 O O . PHE A 1 267 ? 5.575 9.669 -2.176 1.00 89.19 267 PHE A O 1
ATOM 2078 N N . GLN A 1 268 ? 6.049 9.567 0.003 1.00 86.31 268 GLN A N 1
ATOM 2079 C CA . GLN A 1 268 ? 5.900 11.001 0.229 1.00 86.31 268 GLN A CA 1
ATOM 2080 C C . GLN A 1 268 ? 7.241 11.524 0.726 1.00 86.31 268 GLN A C 1
ATOM 2082 O O . GLN A 1 268 ? 7.648 11.211 1.846 1.00 86.31 268 GLN A O 1
ATOM 2087 N N . ALA A 1 269 ? 7.940 12.284 -0.116 1.00 83.56 269 ALA A N 1
ATOM 2088 C CA . ALA A 1 269 ? 9.307 12.731 0.148 1.00 83.56 269 ALA A CA 1
ATOM 2089 C C . ALA A 1 269 ? 9.383 13.681 1.348 1.00 83.56 269 ALA A C 1
ATOM 2091 O O . ALA A 1 269 ? 10.344 13.644 2.116 1.00 83.56 269 ALA A O 1
ATOM 2092 N N . GLU A 1 270 ? 8.339 14.485 1.546 1.00 77.75 270 GLU A N 1
ATOM 2093 C CA . GLU A 1 270 ? 8.195 15.375 2.697 1.00 77.75 270 GLU A CA 1
ATOM 2094 C C . GLU A 1 270 ? 7.998 14.608 4.014 1.00 77.75 270 GLU A C 1
ATOM 2096 O O . GLU A 1 270 ? 8.312 15.133 5.076 1.00 77.75 270 GLU A O 1
ATOM 2101 N N . VAL A 1 271 ? 7.501 13.369 3.945 1.00 79.19 271 VAL A N 1
ATOM 2102 C CA . VAL A 1 271 ? 7.233 12.510 5.108 1.00 79.19 271 VAL A CA 1
ATOM 2103 C C . VAL A 1 271 ? 8.402 11.567 5.393 1.00 79.19 271 VAL A C 1
ATOM 2105 O O . VAL A 1 271 ? 8.881 11.494 6.519 1.00 79.19 271 VAL A O 1
ATOM 2108 N N . SER A 1 272 ? 8.845 10.844 4.368 1.00 81.25 272 SER A N 1
ATOM 2109 C CA . SER A 1 272 ? 9.740 9.684 4.483 1.00 81.25 272 SER A CA 1
ATOM 2110 C C . SER A 1 272 ? 11.113 9.888 3.839 1.00 81.25 272 SER A C 1
ATOM 2112 O O . SER A 1 272 ? 11.959 9.008 3.909 1.00 81.25 272 SER A O 1
ATOM 2114 N N . GLY A 1 273 ? 11.329 10.999 3.126 1.00 82.00 273 GLY A N 1
ATOM 2115 C CA . GLY A 1 273 ? 12.536 11.226 2.320 1.00 82.00 273 GLY A CA 1
ATOM 2116 C C . GLY A 1 273 ? 12.576 10.456 0.991 1.00 82.00 273 GLY A C 1
ATOM 2117 O O . GLY A 1 273 ? 13.225 10.911 0.050 1.00 82.00 273 GLY A O 1
ATOM 2118 N N . PHE A 1 274 ? 11.845 9.345 0.867 1.00 87.19 274 PHE A N 1
ATOM 2119 C CA . PHE A 1 274 ? 11.738 8.571 -0.370 1.00 87.19 274 PHE A CA 1
ATOM 2120 C C . PHE A 1 274 ? 10.835 9.248 -1.408 1.00 87.19 274 PHE A C 1
ATOM 2122 O O . PHE A 1 274 ? 9.855 9.918 -1.077 1.00 87.19 274 PHE A O 1
ATOM 2129 N N . LYS A 1 275 ? 11.167 9.071 -2.687 1.00 87.56 275 LYS A N 1
ATOM 2130 C CA . LYS A 1 275 ? 10.527 9.747 -3.824 1.00 87.56 275 LYS A CA 1
ATOM 2131 C C . LYS A 1 275 ? 9.840 8.733 -4.741 1.00 87.56 275 LYS A C 1
ATOM 2133 O O . LYS A 1 275 ? 10.258 7.581 -4.828 1.00 87.56 275 LYS A O 1
ATOM 2138 N N . TYR A 1 276 ? 8.842 9.220 -5.479 1.00 89.50 276 TYR A N 1
ATOM 2139 C CA . TYR A 1 276 ? 8.088 8.493 -6.508 1.00 89.50 276 TYR A CA 1
ATOM 2140 C C . TYR A 1 276 ? 7.228 7.335 -5.975 1.00 89.50 276 TYR A C 1
ATOM 2142 O O . TYR A 1 276 ? 6.681 7.430 -4.880 1.00 89.50 276 TYR A O 1
ATOM 2150 N N . ASN A 1 277 ? 7.033 6.278 -6.769 1.00 90.50 277 ASN A N 1
ATOM 2151 C CA . ASN A 1 277 ? 6.125 5.175 -6.464 1.00 90.50 277 ASN A CA 1
ATOM 2152 C C . ASN A 1 277 ? 6.877 3.847 -6.511 1.00 90.50 277 ASN A C 1
ATOM 2154 O O . ASN A 1 277 ? 7.931 3.757 -7.145 1.00 90.50 277 ASN A O 1
ATOM 2158 N N . TRP A 1 278 ? 6.286 2.796 -5.939 1.00 93.31 278 TRP A N 1
ATOM 2159 C CA . TRP A 1 278 ? 6.699 1.438 -6.283 1.00 93.31 278 TRP A CA 1
ATOM 2160 C C . TRP A 1 278 ? 6.446 1.186 -7.765 1.00 93.31 278 TRP A C 1
ATOM 2162 O O . TRP A 1 278 ? 7.388 1.083 -8.537 1.00 93.31 278 TRP A O 1
ATOM 2172 N N . LYS A 1 279 ? 5.182 1.224 -8.196 1.00 89.94 279 LYS A N 1
ATOM 2173 C CA . LYS A 1 279 ? 4.804 1.120 -9.613 1.00 89.94 279 LYS A CA 1
ATOM 2174 C C . LYS A 1 279 ? 4.066 2.350 -10.125 1.00 89.94 279 LYS A C 1
ATOM 2176 O O . LYS A 1 279 ? 3.443 3.083 -9.356 1.00 89.94 279 LYS A O 1
ATOM 2181 N N . PHE A 1 280 ? 4.074 2.543 -11.442 1.00 84.75 280 PHE A N 1
ATOM 2182 C CA . PHE A 1 280 ? 3.430 3.681 -12.100 1.00 84.75 280 PHE A CA 1
ATOM 2183 C C . PHE A 1 280 ? 1.944 3.795 -11.707 1.00 84.75 280 PHE A C 1
ATOM 2185 O O . PHE A 1 280 ? 1.492 4.817 -11.175 1.00 84.75 280 PHE A O 1
ATOM 2192 N N . SER A 1 281 ? 1.201 2.699 -11.880 1.00 88.75 281 SER A N 1
ATOM 2193 C CA . SER A 1 281 ? -0.217 2.606 -11.515 1.00 88.75 281 SER A CA 1
ATOM 2194 C C . SER A 1 281 ? -0.385 2.135 -10.081 1.00 88.75 281 SER A C 1
ATOM 2196 O O . SER A 1 281 ? -0.656 0.968 -9.804 1.00 88.75 281 SER A O 1
ATOM 2198 N N . HIS A 1 282 ? -0.205 3.079 -9.173 1.00 91.44 282 HIS A N 1
ATOM 2199 C CA . HIS A 1 282 ? -0.125 2.888 -7.732 1.00 91.44 282 HIS A CA 1
ATOM 2200 C C . HIS A 1 282 ? -1.480 2.780 -7.007 1.00 91.44 282 HIS A C 1
ATOM 2202 O O . HIS A 1 282 ? -1.507 2.758 -5.781 1.00 91.44 282 HIS A O 1
ATOM 2208 N N . ARG A 1 283 ? -2.627 2.752 -7.701 1.00 93.88 283 ARG A N 1
ATOM 2209 C CA . ARG A 1 283 ? -3.952 2.615 -7.046 1.00 93.88 283 ARG A CA 1
ATOM 2210 C C . ARG A 1 283 ? -4.625 1.261 -7.272 1.00 93.88 283 ARG A C 1
ATOM 2212 O O . ARG A 1 283 ? -5.655 0.998 -6.662 1.00 93.88 283 ARG A O 1
ATOM 2219 N N . ILE A 1 284 ? -4.075 0.423 -8.148 1.00 94.69 284 ILE A N 1
ATOM 2220 C CA . ILE A 1 284 ? -4.655 -0.877 -8.513 1.00 94.69 284 ILE A CA 1
ATOM 2221 C C . ILE A 1 284 ? -3.915 -2.013 -7.810 1.00 94.69 284 ILE A C 1
ATOM 2223 O O . ILE A 1 284 ? -2.689 -2.057 -7.850 1.00 94.69 284 ILE A O 1
ATOM 2227 N N . PHE A 1 285 ? -4.636 -2.934 -7.175 1.00 97.44 285 PHE A N 1
ATOM 2228 C CA . PHE A 1 285 ? -4.027 -4.055 -6.454 1.00 97.44 285 PHE A CA 1
ATOM 2229 C C . PHE A 1 285 ? -3.859 -5.268 -7.375 1.00 97.44 285 PHE A C 1
ATOM 2231 O O . PHE A 1 285 ? -4.856 -5.791 -7.861 1.00 97.44 285 PHE A O 1
ATOM 2238 N N . ASN A 1 286 ? -2.611 -5.665 -7.652 1.00 96.94 286 ASN A N 1
ATOM 2239 C CA . ASN A 1 286 ? -2.222 -6.771 -8.542 1.00 96.94 286 ASN A CA 1
ATOM 2240 C C . ASN A 1 286 ? -0.756 -7.187 -8.300 1.00 96.94 286 ASN A C 1
ATOM 2242 O O . ASN A 1 286 ? -0.064 -6.547 -7.507 1.00 96.94 286 ASN A O 1
ATOM 2246 N N . ASN A 1 287 ? -0.245 -8.209 -8.994 1.00 97.31 287 ASN A N 1
ATOM 2247 C CA . ASN A 1 287 ? 1.127 -8.701 -8.777 1.00 97.31 287 ASN A CA 1
ATOM 2248 C C . ASN A 1 287 ? 2.235 -7.817 -9.399 1.00 97.31 287 ASN A C 1
ATOM 2250 O O . ASN A 1 287 ? 3.393 -8.233 -9.489 1.00 97.31 287 ASN A O 1
ATOM 2254 N N . GLY A 1 288 ? 1.907 -6.589 -9.820 1.00 95.44 288 GLY A N 1
ATOM 2255 C CA . GLY A 1 288 ? 2.825 -5.667 -10.488 1.00 95.44 288 GLY A CA 1
ATOM 2256 C C . GLY A 1 288 ? 4.081 -5.327 -9.679 1.00 95.44 288 GLY A C 1
ATOM 2257 O O . GLY A 1 288 ? 5.127 -5.107 -10.279 1.00 95.44 288 GLY A O 1
ATOM 2258 N N . TYR A 1 289 ? 4.010 -5.351 -8.343 1.00 96.75 289 TYR A N 1
ATOM 2259 C CA . TYR A 1 289 ? 5.174 -5.198 -7.460 1.00 96.75 289 TYR A CA 1
ATOM 2260 C C . TYR A 1 289 ? 6.261 -6.255 -7.730 1.00 96.75 289 TYR A C 1
ATOM 2262 O O . TYR A 1 289 ? 7.421 -5.908 -7.952 1.00 96.75 289 TYR A O 1
ATOM 2270 N N . TYR A 1 290 ? 5.892 -7.537 -7.805 1.00 97.75 290 TYR A N 1
ATOM 2271 C CA . TYR A 1 290 ? 6.851 -8.617 -8.071 1.00 97.75 290 TYR A CA 1
ATOM 2272 C C . TYR A 1 290 ? 7.344 -8.589 -9.508 1.00 97.75 290 TYR A C 1
ATOM 2274 O O . TYR A 1 290 ? 8.540 -8.701 -9.755 1.00 97.75 290 TYR A O 1
ATOM 2282 N N . ARG A 1 291 ? 6.436 -8.350 -10.464 1.00 95.19 291 ARG A N 1
ATOM 2283 C CA . ARG A 1 291 ? 6.807 -8.195 -11.878 1.00 95.19 291 ARG A CA 1
ATOM 2284 C C . ARG A 1 291 ? 7.838 -7.091 -12.077 1.00 95.19 291 ARG A C 1
ATOM 2286 O O . ARG A 1 291 ? 8.734 -7.220 -12.909 1.00 95.19 291 ARG A O 1
A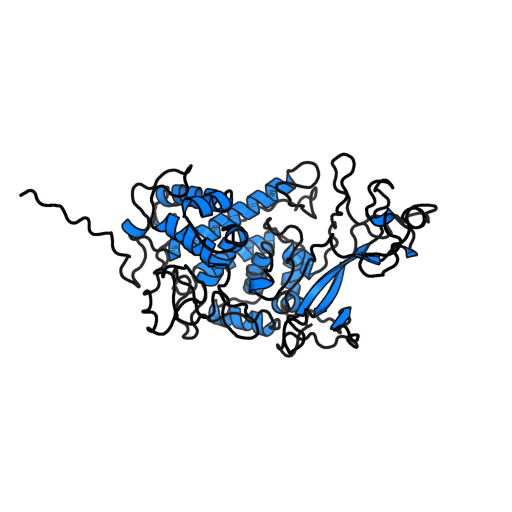TOM 2293 N N . LEU A 1 292 ? 7.717 -6.018 -11.302 1.00 92.69 292 LEU A N 1
ATOM 2294 C CA . LEU A 1 292 ? 8.686 -4.942 -11.255 1.00 92.69 292 LEU A CA 1
ATOM 2295 C C . LEU A 1 292 ? 10.014 -5.402 -10.632 1.00 92.69 292 LEU A C 1
ATOM 2297 O O . LEU A 1 292 ? 11.043 -5.252 -11.288 1.00 92.69 292 LEU A O 1
ATOM 2301 N N . LEU A 1 293 ? 10.005 -6.012 -9.437 1.00 93.25 293 LEU A N 1
ATOM 2302 C CA . LEU A 1 293 ? 11.205 -6.546 -8.761 1.00 93.25 293 LEU A CA 1
ATOM 2303 C C . LEU A 1 293 ? 12.054 -7.467 -9.654 1.00 93.25 293 LEU A C 1
ATOM 2305 O O . LEU A 1 293 ? 13.291 -7.395 -9.643 1.00 93.25 293 LEU A O 1
ATOM 2309 N N . THR A 1 294 ? 11.394 -8.307 -10.450 1.00 92.94 294 THR A N 1
ATOM 2310 C CA . THR A 1 294 ? 12.029 -9.270 -11.361 1.00 92.94 294 THR A CA 1
ATOM 2311 C C . THR A 1 294 ? 12.248 -8.710 -12.770 1.00 92.94 294 THR A C 1
ATOM 2313 O O . THR A 1 294 ? 12.687 -9.435 -13.658 1.00 92.94 294 THR A O 1
ATOM 2316 N N . LEU A 1 295 ? 11.944 -7.427 -13.003 1.00 91.00 295 LEU A N 1
ATOM 2317 C CA . LEU A 1 295 ? 12.070 -6.749 -14.298 1.00 91.00 295 LEU A CA 1
ATOM 2318 C C . LEU A 1 295 ? 11.338 -7.471 -15.448 1.00 91.00 295 LEU A C 1
ATOM 2320 O O . LEU A 1 295 ? 11.823 -7.471 -16.586 1.00 91.00 295 LEU A O 1
ATOM 2324 N N . LYS A 1 296 ? 10.160 -8.067 -15.194 1.00 91.94 296 LYS A N 1
ATOM 2325 C CA . LYS A 1 296 ? 9.356 -8.676 -16.266 1.00 91.94 296 LYS A CA 1
ATOM 2326 C C . LYS A 1 296 ? 9.101 -7.645 -17.371 1.00 91.94 296 LYS A C 1
ATOM 2328 O O . LYS A 1 296 ? 8.907 -6.443 -17.141 1.00 91.94 296 LYS A O 1
ATOM 2333 N N . ARG A 1 297 ? 9.101 -8.134 -18.610 1.00 89.00 297 ARG A N 1
ATOM 2334 C CA . ARG A 1 297 ? 8.867 -7.311 -19.797 1.00 89.00 297 ARG A CA 1
ATOM 2335 C C . ARG A 1 297 ? 7.383 -6.966 -19.883 1.00 89.00 297 ARG A C 1
ATOM 2337 O O . ARG A 1 297 ? 6.591 -7.729 -20.425 1.00 89.00 297 ARG A O 1
ATOM 2344 N N . ASP A 1 298 ? 7.038 -5.814 -19.326 1.00 86.81 298 ASP A N 1
ATOM 2345 C CA . ASP A 1 298 ? 5.721 -5.185 -19.424 1.00 86.81 298 ASP A CA 1
ATOM 2346 C C . ASP A 1 298 ? 5.772 -3.894 -20.248 1.00 86.81 298 ASP A C 1
ATOM 2348 O O . ASP A 1 298 ? 6.825 -3.243 -20.334 1.00 86.81 298 ASP A O 1
ATOM 2352 N N . TRP A 1 299 ? 4.613 -3.517 -20.799 1.00 82.62 299 TRP A N 1
ATOM 2353 C CA . TRP A 1 299 ? 4.402 -2.243 -21.480 1.00 82.62 299 TRP A CA 1
ATOM 2354 C C . TRP A 1 299 ? 4.720 -1.051 -20.573 1.00 82.62 299 TRP A C 1
ATOM 2356 O O . TRP A 1 299 ? 4.294 -1.013 -19.418 1.00 82.62 299 TRP A O 1
ATOM 2366 N N . ALA A 1 300 ? 5.413 -0.058 -21.128 1.00 78.94 300 ALA A N 1
ATOM 2367 C CA . ALA A 1 300 ? 5.682 1.217 -20.472 1.00 78.94 300 ALA A CA 1
ATOM 2368 C C . ALA A 1 300 ? 4.884 2.333 -21.165 1.00 78.94 300 ALA A C 1
ATOM 2370 O O . ALA A 1 300 ? 5.181 2.648 -22.322 1.00 78.94 300 ALA A O 1
ATOM 2371 N N . PRO A 1 301 ? 3.875 2.924 -20.506 1.00 76.44 301 PRO A N 1
ATOM 2372 C CA . PRO A 1 301 ? 3.043 3.947 -21.118 1.00 76.44 301 PRO A CA 1
ATOM 2373 C C . PRO A 1 301 ? 3.833 5.233 -21.369 1.00 76.44 301 PRO A C 1
ATOM 2375 O O . PRO A 1 301 ? 4.566 5.724 -20.514 1.00 76.44 301 PRO A O 1
ATOM 2378 N N . THR A 1 302 ? 3.624 5.832 -22.535 1.00 75.12 302 THR A N 1
ATOM 2379 C CA . THR A 1 302 ? 4.115 7.177 -22.844 1.00 75.12 302 THR A CA 1
ATOM 2380 C C . THR A 1 302 ? 3.107 8.234 -22.383 1.00 75.12 302 THR A C 1
ATOM 2382 O O . THR A 1 302 ? 1.937 7.951 -22.093 1.00 75.12 302 THR A O 1
ATOM 2385 N N . GLY A 1 303 ? 3.536 9.497 -22.381 1.00 70.69 303 GLY A N 1
ATOM 2386 C CA . GLY A 1 303 ? 2.627 10.635 -22.240 1.00 70.69 303 GLY A CA 1
ATOM 2387 C C . GLY A 1 303 ? 1.706 10.857 -23.451 1.00 70.69 303 GLY A C 1
ATOM 2388 O O . GLY A 1 303 ? 0.687 11.528 -23.304 1.00 70.69 303 GLY A O 1
ATOM 2389 N N . ALA A 1 304 ? 2.030 10.292 -24.620 1.00 72.81 304 ALA A N 1
ATOM 2390 C CA . ALA A 1 304 ? 1.334 10.554 -25.876 1.00 72.81 304 ALA A CA 1
ATOM 2391 C C . ALA A 1 304 ? 0.055 9.713 -26.023 1.00 72.81 304 ALA A C 1
ATOM 2393 O O . ALA A 1 304 ? 0.027 8.513 -25.733 1.00 72.81 304 ALA A O 1
ATOM 2394 N N . VAL A 1 305 ? -1.006 10.358 -26.512 1.00 75.38 305 VAL A N 1
ATOM 2395 C CA . VAL A 1 305 ? -2.293 9.733 -26.834 1.00 75.38 305 VAL A CA 1
ATOM 2396 C C . VAL A 1 305 ? -2.637 10.076 -28.277 1.00 75.38 305 VAL A C 1
ATOM 2398 O O . VAL A 1 305 ? -2.720 11.250 -28.625 1.00 75.38 305 VAL A O 1
ATOM 2401 N N . VAL A 1 306 ? -2.841 9.057 -29.108 1.00 75.00 306 VAL A N 1
ATOM 2402 C CA . VAL A 1 306 ? -3.142 9.188 -30.539 1.00 75.00 306 VAL A CA 1
ATOM 2403 C C . VAL A 1 306 ? -4.440 8.444 -30.819 1.00 75.00 306 VAL A C 1
ATOM 2405 O O . VAL A 1 306 ? -4.585 7.286 -30.432 1.00 75.00 306 VAL A O 1
ATOM 2408 N N . ASN A 1 307 ? -5.409 9.110 -31.453 1.00 78.00 307 ASN A N 1
ATOM 2409 C CA . ASN A 1 307 ? -6.744 8.553 -31.722 1.00 78.00 307 ASN A CA 1
ATOM 2410 C C . ASN A 1 307 ? -7.414 7.957 -30.468 1.00 78.00 307 ASN A C 1
ATOM 2412 O O . ASN A 1 307 ? -8.029 6.894 -30.511 1.00 78.00 307 ASN A O 1
ATOM 2416 N N . GLY A 1 308 ? -7.238 8.621 -29.321 1.00 73.12 308 GLY A N 1
ATOM 2417 C CA . GLY A 1 308 ? -7.773 8.170 -28.036 1.00 73.12 308 GLY A CA 1
ATOM 2418 C C . GLY A 1 308 ? -7.030 6.992 -27.397 1.00 73.12 308 GLY A C 1
ATOM 2419 O O . GLY A 1 308 ? -7.391 6.612 -26.289 1.00 73.12 308 GLY A O 1
ATOM 2420 N N . LYS A 1 309 ? -5.982 6.443 -28.026 1.00 74.94 309 LYS A N 1
ATOM 2421 C CA . LYS A 1 309 ? -5.160 5.351 -27.490 1.00 74.94 309 LYS A CA 1
ATOM 2422 C C . LYS A 1 309 ? -3.826 5.880 -26.971 1.00 74.94 309 LYS A C 1
ATOM 2424 O O . LYS A 1 309 ? -3.108 6.583 -27.679 1.00 74.94 309 LYS A O 1
ATOM 2429 N N . ARG A 1 310 ? -3.471 5.518 -25.737 1.00 77.44 310 ARG A N 1
ATOM 2430 C CA . ARG A 1 310 ? -2.142 5.805 -25.185 1.00 77.44 310 ARG A CA 1
ATOM 2431 C C . ARG A 1 310 ? -1.088 4.933 -25.868 1.00 77.44 310 ARG A C 1
ATOM 2433 O O . ARG A 1 310 ? -1.288 3.728 -26.013 1.00 77.44 310 ARG A O 1
ATOM 2440 N N . LEU A 1 311 ? 0.018 5.543 -26.285 1.00 79.50 311 LEU A N 1
ATOM 2441 C CA . LEU A 1 311 ? 1.149 4.822 -26.874 1.00 79.50 311 LEU A CA 1
ATOM 2442 C C . LEU A 1 311 ? 2.066 4.262 -25.786 1.00 79.50 311 LEU A C 1
ATOM 2444 O O . LEU A 1 311 ? 2.135 4.822 -24.691 1.00 79.50 311 LEU A O 1
ATOM 2448 N N . ASN A 1 312 ? 2.798 3.197 -26.110 1.00 82.25 312 ASN A N 1
ATOM 2449 C CA . ASN A 1 312 ? 3.792 2.581 -25.234 1.00 82.25 312 ASN A CA 1
ATOM 2450 C C . ASN A 1 312 ? 5.195 2.729 -25.823 1.00 82.25 312 ASN A C 1
ATOM 2452 O O . ASN A 1 312 ? 5.364 2.658 -27.039 1.00 82.25 312 ASN A O 1
ATOM 2456 N N . TYR A 1 313 ? 6.197 2.859 -24.956 1.00 82.81 313 TYR A N 1
ATOM 2457 C CA . TYR A 1 313 ? 7.582 2.633 -25.348 1.00 82.81 313 TYR A CA 1
ATOM 2458 C C . TYR A 1 313 ? 7.769 1.169 -25.761 1.00 82.81 313 TYR A C 1
ATOM 2460 O O . TYR A 1 313 ? 7.172 0.262 -25.169 1.00 82.81 313 TYR A O 1
ATOM 2468 N N . LYS A 1 314 ? 8.615 0.958 -26.769 1.00 87.50 314 LYS A N 1
ATOM 2469 C CA . LYS A 1 314 ? 8.910 -0.342 -27.384 1.00 87.50 314 LYS A CA 1
ATOM 2470 C C . LYS A 1 314 ? 10.411 -0.558 -27.452 1.00 87.50 314 LYS A C 1
ATOM 2472 O O . LYS A 1 314 ? 11.151 0.418 -27.515 1.00 87.50 314 LYS A O 1
ATOM 2477 N N . ASP A 1 315 ? 10.871 -1.801 -27.437 1.00 90.25 315 ASP A N 1
ATOM 2478 C CA . ASP A 1 315 ? 12.267 -2.101 -27.754 1.00 90.25 315 ASP A CA 1
ATOM 2479 C C . ASP A 1 315 ? 12.561 -1.927 -29.256 1.00 90.25 315 ASP A C 1
ATOM 2481 O O . ASP A 1 315 ? 11.699 -1.527 -30.043 1.00 90.25 315 ASP A O 1
ATOM 2485 N N . ILE A 1 316 ? 13.794 -2.250 -29.654 1.00 91.75 316 ILE A N 1
ATOM 2486 C CA . ILE A 1 316 ? 14.240 -2.161 -31.047 1.00 91.75 316 ILE A CA 1
ATOM 2487 C C . ILE A 1 316 ? 13.430 -3.029 -32.014 1.00 91.75 316 ILE A C 1
ATOM 2489 O O . ILE A 1 316 ? 13.385 -2.710 -33.192 1.00 91.75 316 ILE A O 1
ATOM 2493 N N . ASN A 1 317 ? 12.748 -4.071 -31.540 1.00 92.12 317 ASN A N 1
ATOM 2494 C CA . ASN A 1 317 ? 11.935 -4.965 -32.364 1.00 92.12 317 ASN A CA 1
ATOM 2495 C C . ASN A 1 317 ? 10.442 -4.596 -32.328 1.00 92.12 317 ASN A C 1
ATOM 2497 O O . ASN A 1 317 ? 9.625 -5.274 -32.942 1.00 92.12 317 ASN A O 1
ATOM 2501 N N . GLY A 1 318 ? 10.064 -3.534 -31.609 1.00 89.50 318 GLY A N 1
ATOM 2502 C CA . GLY A 1 318 ? 8.664 -3.145 -31.440 1.00 89.50 318 GLY A CA 1
ATOM 2503 C C . GLY A 1 318 ? 7.951 -3.857 -30.284 1.00 89.50 318 GLY A C 1
ATOM 2504 O O . GLY A 1 318 ? 6.736 -3.705 -30.142 1.00 89.50 318 GLY A O 1
ATOM 2505 N N . GLU A 1 319 ? 8.690 -4.591 -29.451 1.00 90.50 319 GLU A N 1
ATOM 2506 C CA . GLU A 1 319 ? 8.186 -5.430 -28.361 1.00 90.50 319 GLU A CA 1
ATOM 2507 C C . GLU A 1 319 ? 8.307 -4.743 -26.989 1.00 90.50 319 GLU A C 1
ATOM 2509 O O . GLU A 1 319 ? 8.777 -3.610 -26.859 1.00 90.50 319 GLU A O 1
ATOM 2514 N N . HIS A 1 320 ? 7.877 -5.424 -25.921 1.00 89.12 320 HIS A N 1
ATOM 2515 C CA . HIS A 1 320 ? 7.948 -4.899 -24.551 1.00 89.12 320 HIS A CA 1
ATOM 2516 C C . HIS A 1 320 ? 9.398 -4.553 -24.157 1.00 89.12 320 HIS A C 1
ATOM 2518 O O . HIS A 1 320 ? 10.250 -5.447 -24.164 1.00 89.12 320 HIS A O 1
ATOM 2524 N N . PRO A 1 321 ? 9.709 -3.319 -23.725 1.00 88.12 321 PRO A N 1
ATOM 2525 C CA . PRO A 1 321 ? 11.084 -2.924 -23.443 1.00 88.12 321 PRO A CA 1
ATOM 2526 C C . PRO A 1 321 ? 11.649 -3.628 -22.197 1.00 88.12 321 PRO A C 1
ATOM 2528 O O . PRO A 1 321 ? 10.951 -3.708 -21.169 1.00 88.12 321 PRO A O 1
ATOM 2531 N N . PRO A 1 322 ? 12.901 -4.130 -22.248 1.00 89.69 322 PRO A N 1
ATOM 2532 C CA . PRO A 1 322 ? 13.574 -4.661 -21.070 1.00 89.69 322 PRO A CA 1
ATOM 2533 C C . PRO A 1 322 ? 13.807 -3.554 -20.034 1.00 89.69 322 PRO A C 1
ATOM 2535 O O . PRO A 1 322 ? 13.916 -2.370 -20.362 1.00 89.69 322 PRO A O 1
ATOM 2538 N N . GLY A 1 323 ? 13.832 -3.948 -18.763 1.00 87.62 323 GLY A N 1
ATOM 2539 C CA . GLY A 1 323 ? 14.134 -3.053 -17.651 1.00 87.62 323 GLY A CA 1
ATOM 2540 C C . GLY A 1 323 ? 15.559 -3.243 -17.143 1.00 87.62 323 GLY A C 1
ATOM 2541 O O . GLY A 1 323 ? 16.121 -4.328 -17.271 1.00 87.62 323 GLY A O 1
ATOM 2542 N N . VAL A 1 324 ? 16.112 -2.201 -16.529 1.00 85.12 324 VAL A N 1
ATOM 2543 C CA . VAL A 1 324 ? 17.367 -2.248 -15.767 1.00 85.12 324 VAL A CA 1
ATOM 2544 C C . VAL A 1 324 ? 17.188 -1.511 -14.445 1.00 85.12 324 VAL A C 1
ATOM 2546 O O . VAL A 1 324 ? 16.423 -0.548 -14.366 1.00 85.12 324 VAL A O 1
ATOM 2549 N N . TRP A 1 325 ? 17.890 -1.957 -13.404 1.00 85.62 325 TRP A N 1
ATOM 2550 C CA . TRP A 1 325 ? 17.923 -1.264 -12.120 1.00 85.62 325 TRP A CA 1
ATOM 2551 C C . TRP A 1 325 ? 19.106 -0.296 -12.059 1.00 85.62 325 TRP A C 1
ATOM 2553 O O . TRP A 1 325 ? 20.258 -0.670 -12.287 1.00 85.62 325 TRP A O 1
ATOM 2563 N N . VAL A 1 326 ? 18.816 0.951 -11.704 1.00 80.88 326 VAL A N 1
ATOM 2564 C CA . VAL A 1 326 ? 19.807 2.001 -11.470 1.00 80.88 326 VAL A CA 1
ATOM 2565 C C . VAL A 1 326 ? 19.667 2.451 -10.030 1.00 80.88 326 VAL A C 1
ATOM 2567 O O . VAL A 1 326 ? 18.582 2.838 -9.603 1.00 80.88 326 VAL A O 1
ATOM 2570 N N . ALA A 1 327 ? 20.751 2.398 -9.267 1.00 80.25 327 ALA A N 1
ATOM 2571 C CA . ALA A 1 327 ? 20.709 2.878 -7.899 1.00 80.25 327 ALA A CA 1
ATOM 2572 C C . ALA A 1 327 ? 20.890 4.397 -7.854 1.00 80.25 327 ALA A C 1
ATOM 2574 O O . ALA A 1 327 ? 21.710 4.980 -8.572 1.00 80.25 327 ALA A O 1
ATOM 2575 N N . GLU A 1 328 ? 20.085 5.028 -7.011 1.00 80.19 328 GLU A N 1
ATOM 2576 C CA . GLU A 1 328 ? 19.917 6.468 -6.935 1.00 80.19 328 GLU A CA 1
ATOM 2577 C C . GLU A 1 328 ? 20.069 6.926 -5.483 1.00 80.19 328 GLU A C 1
ATOM 2579 O O . GLU A 1 328 ? 19.394 6.444 -4.573 1.00 80.19 328 GLU A O 1
ATOM 2584 N N . SER A 1 329 ? 20.982 7.874 -5.288 1.00 79.06 329 SER A N 1
ATOM 2585 C CA . SER A 1 329 ? 21.216 8.594 -4.039 1.00 79.06 329 SER A CA 1
ATOM 2586 C C . SER A 1 329 ? 20.448 9.910 -4.079 1.00 79.06 329 SER A C 1
ATOM 2588 O O . SER A 1 329 ? 20.658 10.731 -4.979 1.00 79.06 329 SER A O 1
ATOM 2590 N N . TRP A 1 330 ? 19.568 10.133 -3.100 1.00 79.69 330 TRP A N 1
ATOM 2591 C CA . TRP A 1 330 ? 18.826 11.392 -3.013 1.00 79.69 330 TRP A CA 1
ATOM 2592 C C . TRP A 1 330 ? 19.590 12.514 -2.324 1.00 79.69 330 TRP A C 1
ATOM 2594 O O . TRP A 1 330 ? 19.253 13.670 -2.566 1.00 79.69 330 TRP A O 1
ATOM 2604 N N . ARG A 1 331 ? 20.644 12.189 -1.560 1.00 78.38 331 ARG A N 1
ATOM 2605 C CA . ARG A 1 331 ? 21.530 13.154 -0.882 1.00 78.38 331 ARG A CA 1
ATOM 2606 C C . ARG A 1 331 ? 20.798 14.096 0.072 1.00 78.38 331 ARG A C 1
ATOM 2608 O O . ARG A 1 331 ? 21.266 15.200 0.329 1.00 78.38 331 ARG A O 1
ATOM 2615 N N . ASP A 1 332 ? 19.663 13.641 0.584 1.00 77.00 332 ASP A N 1
ATOM 2616 C CA . ASP A 1 332 ? 18.882 14.355 1.585 1.00 77.00 332 ASP A CA 1
ATOM 2617 C C . ASP A 1 332 ? 19.397 14.043 3.010 1.00 77.00 332 ASP A C 1
ATOM 2619 O O . ASP A 1 332 ? 19.075 14.774 3.940 1.00 77.00 332 ASP A O 1
ATOM 2623 N N . LEU A 1 333 ? 20.227 12.999 3.182 1.00 73.00 333 LEU A N 1
ATOM 2624 C CA . LEU A 1 333 ? 20.840 12.583 4.451 1.00 73.00 333 LEU A CA 1
ATOM 2625 C C . LEU A 1 333 ? 22.378 12.724 4.425 1.00 73.00 333 LEU A C 1
ATOM 2627 O O . LEU A 1 333 ? 22.988 12.582 3.360 1.00 73.00 333 LEU A O 1
ATOM 2631 N N . PRO A 1 334 ? 23.044 12.905 5.586 1.00 71.44 334 PRO A N 1
ATOM 2632 C CA . PRO A 1 334 ? 24.505 13.022 5.690 1.00 71.44 334 PRO A CA 1
ATOM 2633 C C . PRO A 1 334 ? 25.306 11.854 5.101 1.00 71.44 334 PRO A C 1
ATOM 2635 O O . PRO A 1 334 ? 26.418 12.058 4.622 1.00 71.44 334 PRO A O 1
ATOM 2638 N N . ASN A 1 335 ? 24.751 10.639 5.097 1.00 70.62 335 ASN A N 1
ATOM 2639 C CA . ASN A 1 335 ? 25.375 9.463 4.476 1.00 70.62 335 ASN A CA 1
ATOM 2640 C C . ASN A 1 335 ? 25.189 9.407 2.942 1.00 70.62 335 ASN A C 1
ATOM 2642 O O . ASN A 1 335 ? 25.561 8.421 2.311 1.00 70.62 335 ASN A O 1
ATOM 2646 N N . GLY A 1 336 ? 24.590 10.437 2.334 1.00 74.31 336 GLY A N 1
ATOM 2647 C CA . GLY A 1 336 ? 24.232 10.477 0.916 1.00 74.31 336 GLY A CA 1
ATOM 2648 C C . GLY A 1 336 ? 22.877 9.835 0.594 1.00 74.31 336 GLY A C 1
ATOM 2649 O O . GLY A 1 336 ? 22.455 9.871 -0.561 1.00 74.31 336 GLY A O 1
ATOM 2650 N N . GLY A 1 337 ? 22.171 9.272 1.574 1.00 76.69 337 GLY A N 1
ATOM 2651 C CA . GLY A 1 337 ? 20.841 8.691 1.397 1.00 76.69 337 GLY A CA 1
ATOM 2652 C C . GLY A 1 337 ? 19.702 9.728 1.327 1.00 76.69 337 GLY A C 1
ATOM 2653 O O . GLY A 1 337 ? 19.965 10.924 1.209 1.00 76.69 337 GLY A O 1
ATOM 2654 N N . PRO A 1 338 ? 18.430 9.293 1.393 1.00 81.81 338 PRO A N 1
ATOM 2655 C CA . PRO A 1 338 ? 18.030 7.898 1.274 1.00 81.81 338 PRO A CA 1
ATOM 2656 C C . PRO A 1 338 ? 18.414 7.343 -0.105 1.00 81.81 338 PRO A C 1
ATOM 2658 O O . PRO A 1 338 ? 18.466 8.078 -1.093 1.00 81.81 338 PRO A O 1
ATOM 2661 N N . PHE A 1 339 ? 18.725 6.051 -0.159 1.00 83.00 339 PHE A N 1
ATOM 2662 C CA . PHE A 1 339 ? 18.980 5.346 -1.413 1.00 83.00 339 PHE A CA 1
ATOM 2663 C C . PHE A 1 339 ? 17.709 4.625 -1.857 1.00 83.00 339 P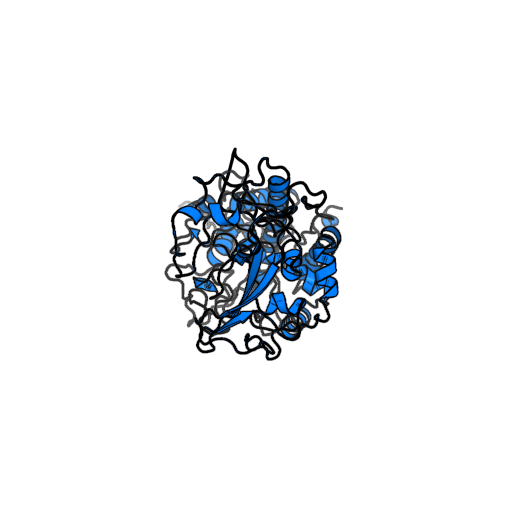HE A C 1
ATOM 2665 O O . PHE A 1 339 ? 17.010 4.030 -1.039 1.00 83.00 339 PHE A O 1
ATOM 2672 N N . GLN A 1 340 ? 17.427 4.668 -3.154 1.00 87.00 340 GLN A N 1
ATOM 2673 C CA . GLN A 1 340 ? 16.409 3.849 -3.812 1.00 87.00 340 GLN A CA 1
ATOM 2674 C C . GLN A 1 340 ? 17.019 3.221 -5.058 1.00 87.00 340 GLN A C 1
ATOM 2676 O O . GLN A 1 340 ? 17.986 3.739 -5.620 1.00 87.00 340 GLN A O 1
ATOM 2681 N N . VAL A 1 341 ? 16.438 2.123 -5.523 1.00 86.44 341 VAL A N 1
ATOM 2682 C CA . VAL A 1 341 ? 16.713 1.636 -6.875 1.00 86.44 341 VAL A CA 1
ATOM 2683 C C . VAL A 1 341 ? 15.565 2.060 -7.775 1.00 86.44 341 VAL A C 1
ATOM 2685 O O . VAL A 1 341 ? 14.397 1.919 -7.424 1.00 86.44 341 VAL A O 1
ATOM 2688 N N . VAL A 1 342 ? 15.901 2.640 -8.917 1.00 86.94 342 VAL A N 1
ATOM 2689 C CA . VAL A 1 342 ? 14.962 3.129 -9.920 1.00 86.94 342 VAL A CA 1
ATOM 2690 C C . VAL A 1 342 ? 15.028 2.208 -11.121 1.00 86.94 342 VAL A C 1
ATOM 2692 O O . VAL A 1 342 ? 16.114 1.905 -11.622 1.00 86.94 342 VAL A O 1
ATOM 2695 N N . LYS A 1 343 ? 13.870 1.767 -11.602 1.00 87.31 343 LYS A N 1
ATOM 2696 C CA . LYS A 1 343 ? 13.794 1.043 -12.862 1.00 87.31 343 LYS A CA 1
ATOM 2697 C C . LYS A 1 343 ? 13.898 2.041 -14.004 1.00 87.31 343 LYS A C 1
ATOM 2699 O O . LYS A 1 343 ? 13.141 3.006 -14.066 1.00 87.31 343 LYS A O 1
ATOM 2704 N N . LYS A 1 344 ? 14.801 1.761 -14.937 1.00 84.19 344 LYS A N 1
ATOM 2705 C CA . LYS A 1 344 ? 14.808 2.371 -16.268 1.00 84.19 344 LYS A CA 1
ATOM 2706 C C . LYS A 1 344 ? 14.326 1.351 -17.286 1.00 84.19 344 LYS A C 1
ATOM 2708 O O . LYS A 1 344 ? 14.514 0.144 -17.107 1.00 84.19 344 LYS A O 1
ATOM 2713 N N . LYS A 1 345 ? 13.735 1.829 -18.374 1.00 83.81 345 LYS A N 1
ATOM 2714 C CA . LYS A 1 345 ? 13.399 1.010 -19.543 1.00 83.81 345 LYS A CA 1
ATOM 2715 C C . LYS A 1 345 ? 14.399 1.276 -20.652 1.00 83.81 345 LYS A C 1
ATOM 2717 O O . LYS A 1 345 ? 14.640 2.430 -20.975 1.00 83.81 345 LYS A O 1
ATOM 2722 N N . VAL A 1 346 ? 14.947 0.228 -21.257 1.00 85.88 346 VAL A N 1
ATOM 2723 C CA . VAL A 1 346 ? 15.773 0.364 -22.463 1.00 85.88 346 VAL A CA 1
ATOM 2724 C C . VAL A 1 346 ? 14.841 0.236 -23.659 1.00 85.88 346 VAL A C 1
ATOM 2726 O O . VAL A 1 346 ? 14.344 -0.850 -23.949 1.00 85.88 346 VAL A O 1
ATOM 2729 N N . ALA A 1 347 ? 14.533 1.355 -24.300 1.00 86.56 347 ALA A N 1
ATOM 2730 C CA . ALA A 1 347 ? 13.516 1.418 -25.340 1.00 86.56 347 ALA A CA 1
ATOM 2731 C C . ALA A 1 347 ? 13.966 2.292 -26.516 1.00 86.56 347 ALA A C 1
ATOM 2733 O O . ALA A 1 347 ? 15.004 2.948 -26.470 1.00 86.56 347 ALA A O 1
ATOM 2734 N N . CYS A 1 348 ? 13.165 2.285 -27.570 1.00 82.38 348 CYS A N 1
ATOM 2735 C CA . CYS A 1 348 ? 13.184 3.229 -28.670 1.00 82.38 348 CYS A CA 1
ATOM 2736 C C . CYS A 1 348 ? 12.359 4.476 -28.341 1.00 82.38 348 CYS A C 1
ATOM 2738 O O . CYS A 1 348 ? 11.370 4.418 -27.601 1.00 82.38 348 CYS A O 1
ATOM 2740 N N . THR A 1 349 ? 12.694 5.584 -29.003 1.00 74.94 349 THR A N 1
ATOM 2741 C CA . THR A 1 349 ? 11.755 6.699 -29.194 1.00 74.94 349 THR A CA 1
ATOM 2742 C C . THR A 1 349 ? 10.452 6.178 -29.836 1.00 74.94 349 THR A C 1
ATOM 2744 O O . THR A 1 349 ? 10.533 5.324 -30.723 1.00 74.94 349 THR A O 1
ATOM 2747 N N . PRO A 1 350 ? 9.253 6.647 -29.431 1.00 75.50 350 PRO A N 1
ATOM 2748 C CA . PRO A 1 350 ? 7.984 6.139 -29.965 1.00 75.50 350 PRO A CA 1
ATOM 2749 C C . PRO A 1 350 ? 7.770 6.541 -31.437 1.00 75.50 350 PRO A C 1
ATOM 2751 O O . PRO A 1 350 ? 7.207 7.593 -31.722 1.00 75.50 350 PRO A O 1
ATOM 2754 N N . CYS A 1 351 ? 8.207 5.703 -32.380 1.00 80.31 351 CYS A N 1
ATOM 2755 C CA . CYS A 1 351 ? 8.084 5.956 -33.823 1.00 80.31 351 CYS A CA 1
ATOM 2756 C C . CYS A 1 351 ? 6.660 5.810 -34.383 1.00 80.31 351 CYS A C 1
ATOM 2758 O O . CYS A 1 351 ? 6.415 6.077 -35.557 1.00 80.31 351 CYS A O 1
ATOM 2760 N N . ASP A 1 352 ? 5.712 5.377 -33.553 1.00 80.50 352 ASP A N 1
ATOM 2761 C CA . ASP A 1 352 ? 4.285 5.299 -33.859 1.00 80.50 352 ASP A CA 1
ATOM 2762 C C . ASP A 1 352 ? 3.498 6.547 -33.419 1.00 80.50 352 ASP A C 1
ATOM 2764 O O . ASP A 1 352 ? 2.296 6.644 -33.680 1.00 80.50 352 ASP A O 1
ATOM 2768 N N . ALA A 1 353 ? 4.157 7.518 -32.783 1.00 74.25 353 ALA A N 1
ATOM 2769 C CA . ALA A 1 353 ? 3.586 8.835 -32.542 1.00 74.25 353 ALA A CA 1
ATOM 2770 C C . ALA A 1 353 ? 3.758 9.741 -33.774 1.00 74.25 353 ALA A C 1
ATOM 2772 O O . ALA A 1 353 ? 4.820 9.748 -34.397 1.00 74.25 353 ALA A O 1
ATOM 2773 N N . PRO A 1 354 ? 2.743 10.54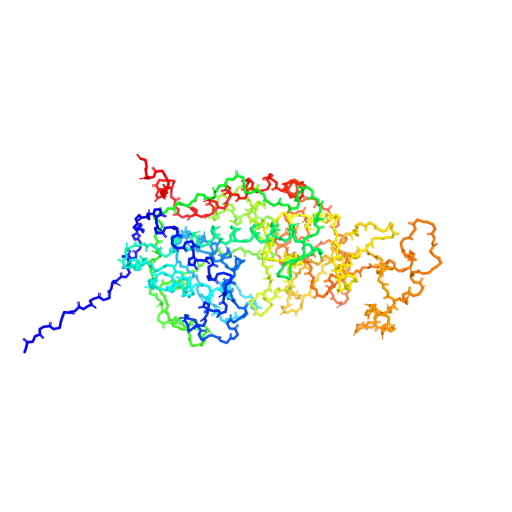8 -34.130 1.00 68.56 354 PRO A N 1
ATOM 2774 C CA . PRO A 1 354 ? 2.897 11.519 -35.197 1.00 68.56 354 PRO A CA 1
ATOM 2775 C C . PRO A 1 354 ? 3.904 12.620 -34.789 1.00 68.56 354 PRO A C 1
ATOM 2777 O O . PRO A 1 354 ? 3.984 12.963 -33.602 1.00 68.56 354 PRO A O 1
ATOM 2780 N N . PRO A 1 355 ? 4.660 13.199 -35.748 1.00 62.34 355 PRO A N 1
ATOM 2781 C CA . PRO A 1 355 ? 5.746 14.152 -35.465 1.00 62.34 355 PRO A CA 1
ATOM 2782 C C . PRO A 1 355 ? 5.324 15.409 -34.683 1.00 62.34 355 PRO A C 1
ATOM 2784 O O . PRO A 1 355 ? 6.135 16.057 -34.037 1.00 62.34 355 PRO A O 1
ATOM 2787 N N . ASP A 1 356 ? 4.044 15.777 -34.711 1.00 58.84 356 ASP A N 1
ATOM 2788 C CA . ASP A 1 356 ? 3.491 16.938 -34.005 1.00 58.84 356 ASP A CA 1
ATOM 2789 C C . ASP A 1 356 ? 3.078 16.647 -32.543 1.00 58.84 356 ASP A C 1
ATOM 2791 O O . ASP A 1 356 ? 2.954 17.575 -31.742 1.00 58.84 356 ASP A O 1
ATOM 2795 N N . HIS A 1 357 ? 2.899 15.371 -32.171 1.00 54.22 357 HIS A N 1
ATOM 2796 C CA . HIS A 1 357 ? 2.566 14.911 -30.806 1.00 54.22 357 HIS A CA 1
ATOM 2797 C C . HIS A 1 357 ? 3.798 14.453 -30.010 1.00 54.22 357 HIS A C 1
ATOM 2799 O O . HIS A 1 357 ? 3.725 14.153 -28.812 1.00 54.22 357 HIS A O 1
ATOM 2805 N N . ALA A 1 358 ? 4.944 14.442 -30.679 1.00 52.44 358 ALA A N 1
ATOM 2806 C CA . ALA A 1 358 ? 6.261 14.260 -30.124 1.00 52.44 358 ALA A CA 1
ATOM 2807 C C . ALA A 1 358 ? 6.676 15.476 -29.279 1.00 52.44 358 ALA A C 1
ATOM 2809 O O . ALA A 1 358 ? 7.282 16.428 -29.765 1.00 52.44 358 ALA A O 1
ATOM 2810 N N . TRP A 1 359 ? 6.436 15.452 -27.969 1.00 50.78 359 TRP A N 1
ATOM 2811 C CA . TRP A 1 359 ? 7.062 16.420 -27.050 1.00 50.78 359 TRP A CA 1
ATOM 2812 C C . TRP A 1 359 ? 8.606 16.361 -27.090 1.00 50.78 359 TRP A C 1
ATOM 2814 O O . TRP A 1 359 ? 9.266 17.290 -26.623 1.00 50.78 359 TRP A O 1
ATOM 2824 N N . TRP A 1 360 ? 9.174 15.302 -27.682 1.00 52.69 360 TRP A N 1
ATOM 2825 C CA . TRP A 1 360 ? 10.598 15.136 -27.971 1.00 52.69 360 TRP A CA 1
ATOM 2826 C C . TRP A 1 360 ? 11.101 15.920 -29.199 1.00 52.69 360 TRP A C 1
ATOM 2828 O O . TRP A 1 360 ? 12.280 16.252 -29.228 1.00 52.69 360 TRP A O 1
ATOM 2838 N N . ASP A 1 361 ? 10.250 16.316 -30.154 1.00 41.53 361 ASP A N 1
ATOM 2839 C CA . ASP A 1 361 ? 10.686 17.107 -31.325 1.00 41.53 361 ASP A CA 1
ATOM 2840 C C . ASP A 1 361 ? 10.909 18.599 -31.007 1.00 41.53 361 ASP A C 1
ATOM 2842 O O . ASP A 1 361 ? 11.495 19.335 -31.800 1.00 41.53 361 ASP A O 1
ATOM 2846 N N . LYS A 1 362 ? 10.482 19.077 -29.828 1.00 41.84 362 LYS A N 1
ATOM 2847 C CA . LYS A 1 362 ? 10.595 20.501 -29.455 1.00 41.84 362 LYS A CA 1
ATOM 2848 C C . LYS A 1 362 ? 11.935 20.920 -28.858 1.00 41.84 362 LYS A C 1
ATOM 2850 O O . LYS A 1 362 ? 12.171 22.120 -28.722 1.00 41.84 362 LYS A O 1
ATOM 2855 N N . TYR A 1 363 ? 12.807 19.985 -28.493 1.00 40.41 363 TYR A N 1
ATOM 2856 C CA . TYR A 1 363 ? 14.043 20.311 -27.789 1.00 40.41 363 TYR A CA 1
ATOM 2857 C C . TYR A 1 363 ? 15.216 19.542 -28.387 1.00 40.41 363 TYR A C 1
ATOM 2859 O O . TYR A 1 363 ? 15.245 18.331 -28.295 1.00 40.41 363 TYR A O 1
ATOM 2867 N N . SER A 1 364 ? 16.225 20.229 -28.931 1.00 39.81 364 SER A N 1
ATOM 2868 C CA . SER A 1 364 ? 17.509 19.617 -29.330 1.00 39.81 364 SER A CA 1
ATOM 2869 C C . SER A 1 364 ? 18.354 19.162 -28.130 1.00 39.81 364 SER A C 1
ATOM 2871 O O . SER A 1 364 ? 19.370 18.483 -28.280 1.00 39.81 364 SER A O 1
ATOM 2873 N N . VAL A 1 365 ? 17.927 19.532 -26.922 1.00 42.06 365 VAL A N 1
ATOM 2874 C CA . VAL A 1 365 ? 18.569 19.210 -25.655 1.00 42.06 365 VAL A CA 1
ATOM 2875 C C . VAL A 1 365 ? 17.476 19.059 -24.605 1.00 42.06 365 VAL A C 1
ATOM 2877 O O . VAL A 1 365 ? 16.681 19.975 -24.405 1.00 42.06 365 VAL A O 1
ATOM 2880 N N . SER A 1 366 ? 17.418 17.918 -23.921 1.00 44.38 366 SER A N 1
ATOM 2881 C CA . SER A 1 366 ? 16.532 17.748 -22.767 1.00 44.38 366 SER A CA 1
ATOM 2882 C C . SER A 1 366 ? 16.768 18.876 -21.756 1.00 44.38 366 SER A C 1
ATOM 2884 O O . SER A 1 366 ? 17.849 19.469 -21.706 1.00 44.38 366 SER A O 1
ATOM 2886 N N . ARG A 1 367 ? 15.801 19.119 -20.862 1.00 38.31 367 ARG A N 1
ATOM 2887 C CA . ARG A 1 367 ? 15.941 20.050 -19.720 1.00 38.31 367 ARG A CA 1
ATOM 2888 C C . ARG A 1 367 ? 17.200 19.792 -18.861 1.00 38.31 367 ARG A C 1
ATOM 2890 O O . ARG A 1 367 ? 17.580 20.643 -18.067 1.00 38.31 367 ARG A O 1
ATOM 2897 N N . TRP A 1 368 ? 17.840 18.635 -19.043 1.00 41.22 368 TRP A N 1
ATOM 2898 C CA . TRP A 1 368 ? 19.032 18.150 -18.351 1.00 41.22 368 TRP A CA 1
ATOM 2899 C C . TRP A 1 368 ? 20.294 18.094 -19.232 1.00 41.22 368 TRP A C 1
ATOM 2901 O O . TRP A 1 368 ? 21.258 17.424 -18.868 1.00 41.22 368 TRP A O 1
ATOM 2911 N N . GLY A 1 369 ? 20.307 18.743 -20.401 1.00 37.28 369 GLY A N 1
ATOM 2912 C CA . GLY A 1 369 ? 21.506 18.848 -21.243 1.00 37.28 369 GLY A CA 1
ATOM 2913 C C . GLY A 1 369 ? 21.862 17.590 -22.049 1.00 37.28 369 GLY A C 1
ATOM 2914 O O . GLY A 1 369 ? 22.905 17.566 -22.694 1.00 37.28 369 GLY A O 1
ATOM 2915 N N . ARG A 1 370 ? 21.017 16.548 -22.051 1.00 47.22 370 ARG A N 1
ATOM 2916 C CA . ARG A 1 370 ? 21.199 15.372 -22.929 1.00 47.22 370 ARG A CA 1
ATOM 2917 C C . ARG A 1 370 ? 20.669 15.652 -24.343 1.00 47.22 370 ARG A C 1
ATOM 2919 O O . ARG A 1 370 ? 19.565 16.198 -24.414 1.00 47.22 370 ARG A O 1
ATOM 2926 N N . PRO A 1 371 ? 21.376 15.270 -25.425 1.00 47.06 371 PRO A N 1
ATOM 2927 C CA . PRO A 1 371 ? 20.859 15.373 -26.790 1.00 47.06 371 PRO A CA 1
ATOM 2928 C C . PRO A 1 371 ? 19.525 14.631 -26.892 1.00 47.06 371 PRO A C 1
ATOM 2930 O O . PRO A 1 371 ? 19.443 13.472 -26.485 1.00 47.06 371 PRO A O 1
ATOM 2933 N N . VAL A 1 372 ? 18.482 15.284 -27.400 1.00 52.59 372 VAL A N 1
ATOM 2934 C CA . VAL A 1 372 ? 17.264 14.566 -27.799 1.00 52.59 372 VAL A CA 1
ATOM 2935 C C . VAL A 1 372 ? 17.468 14.173 -29.252 1.00 52.59 372 VAL A C 1
ATOM 2937 O O . VAL A 1 372 ? 17.722 15.025 -30.103 1.00 52.59 372 VAL A O 1
ATOM 2940 N N . MET A 1 373 ? 17.447 12.874 -29.527 1.00 58.81 373 MET A N 1
ATOM 2941 C CA . MET A 1 373 ? 17.586 12.371 -30.889 1.00 58.81 373 MET A CA 1
ATOM 2942 C C . MET A 1 373 ? 16.357 12.786 -31.708 1.00 58.81 373 MET A C 1
ATOM 2944 O O . MET A 1 373 ? 15.226 12.584 -31.270 1.00 58.81 373 MET A O 1
ATOM 2948 N N . ASN A 1 374 ? 16.579 13.374 -32.887 1.00 66.81 374 ASN A N 1
ATOM 2949 C CA . ASN A 1 374 ? 15.524 13.844 -33.790 1.00 66.81 374 ASN A CA 1
ATOM 2950 C C . ASN A 1 374 ? 14.610 12.673 -34.200 1.00 66.81 374 ASN A C 1
ATOM 2952 O O . ASN A 1 374 ? 15.115 11.662 -34.694 1.00 66.81 374 ASN A O 1
ATOM 2956 N N . HIS A 1 375 ? 13.285 12.814 -34.054 1.00 72.56 375 HIS A N 1
ATOM 2957 C CA . HIS A 1 375 ? 12.319 11.774 -34.431 1.00 72.56 375 HIS A CA 1
ATOM 2958 C C . HIS A 1 375 ? 12.528 11.289 -35.871 1.00 72.56 375 HIS A C 1
ATOM 2960 O O . HIS A 1 375 ? 12.506 10.091 -36.138 1.00 72.56 375 HIS A O 1
ATOM 2966 N N . THR A 1 376 ? 12.832 12.210 -36.789 1.00 76.69 376 THR A N 1
ATOM 2967 C CA . THR A 1 376 ? 13.116 11.887 -38.194 1.00 76.69 376 THR A CA 1
ATOM 2968 C C . THR A 1 376 ? 14.292 10.919 -38.314 1.00 76.69 376 THR A C 1
ATOM 2970 O O . THR A 1 376 ? 14.202 9.939 -39.043 1.00 76.69 376 THR A O 1
ATOM 2973 N N . PHE A 1 377 ? 15.381 11.139 -37.575 1.00 81.56 377 PHE A N 1
ATOM 2974 C CA . PHE A 1 377 ? 16.535 10.234 -37.589 1.00 81.56 377 PHE A CA 1
ATOM 2975 C C . PHE A 1 377 ? 16.198 8.866 -36.981 1.00 81.56 377 PHE A C 1
ATOM 2977 O O . PHE A 1 377 ? 16.611 7.834 -37.506 1.00 81.56 377 PHE A O 1
ATOM 2984 N N . CYS A 1 378 ? 15.423 8.852 -35.897 1.00 82.44 378 CYS A N 1
ATOM 2985 C CA . CYS A 1 378 ? 15.081 7.615 -35.205 1.00 82.44 378 CYS A CA 1
ATOM 2986 C C . CYS A 1 378 ? 14.059 6.749 -35.936 1.00 82.44 378 CYS A C 1
ATOM 2988 O O . CYS A 1 378 ? 14.049 5.544 -35.706 1.00 82.44 378 CYS A O 1
ATOM 2990 N N . CYS A 1 379 ? 13.206 7.349 -36.768 1.00 84.56 379 CYS A N 1
ATOM 2991 C CA . CYS A 1 379 ? 11.983 6.717 -37.264 1.00 84.56 379 CYS A CA 1
ATOM 2992 C C . CYS A 1 379 ? 11.869 6.686 -38.797 1.00 84.56 379 CYS A C 1
ATOM 2994 O O . CYS A 1 379 ? 10.833 6.293 -39.326 1.00 84.56 379 CYS A O 1
ATOM 2996 N N . THR A 1 380 ? 12.915 7.087 -39.528 1.00 84.50 380 THR A N 1
ATOM 2997 C CA . THR A 1 380 ? 12.976 6.977 -40.998 1.00 84.50 380 THR A CA 1
ATOM 2998 C C . THR A 1 380 ? 14.128 6.077 -41.438 1.00 84.50 380 THR A C 1
ATOM 3000 O O . THR A 1 380 ? 15.092 5.895 -40.699 1.00 84.50 380 THR A O 1
ATOM 3003 N N . ASN A 1 381 ? 14.027 5.501 -42.645 1.00 87.00 381 ASN A N 1
ATOM 3004 C CA . ASN A 1 381 ? 15.040 4.609 -43.235 1.00 87.00 381 ASN A CA 1
ATOM 3005 C C . ASN A 1 381 ? 15.470 3.460 -42.301 1.00 87.00 381 ASN A C 1
ATOM 3007 O O . ASN A 1 381 ? 16.656 3.161 -42.164 1.00 87.00 381 ASN A O 1
ATOM 3011 N N . LEU A 1 382 ? 14.492 2.841 -41.635 1.00 89.62 382 LEU A N 1
ATOM 3012 C CA . LEU A 1 382 ? 14.730 1.792 -40.649 1.00 89.62 382 LEU A CA 1
ATOM 3013 C C . LEU A 1 382 ? 15.297 0.529 -41.302 1.00 89.62 382 LEU A C 1
ATOM 3015 O O . LEU A 1 382 ? 14.890 0.140 -42.398 1.00 89.62 382 LEU A O 1
ATOM 3019 N N . GLN A 1 383 ? 16.224 -0.121 -40.598 1.00 90.88 383 GLN A N 1
ATOM 3020 C CA . GLN A 1 383 ? 16.675 -1.466 -40.948 1.00 90.88 383 GLN A CA 1
ATOM 3021 C C . GLN A 1 383 ? 15.495 -2.443 -40.862 1.00 90.88 383 GLN A C 1
ATOM 3023 O O . GLN A 1 383 ? 14.606 -2.280 -40.024 1.00 90.88 383 GLN A O 1
ATOM 3028 N N . GLU A 1 384 ? 15.481 -3.453 -41.731 1.00 92.12 384 GLU A N 1
ATOM 3029 C CA . GLU A 1 384 ? 14.410 -4.451 -41.758 1.00 92.12 384 GLU A CA 1
ATOM 3030 C C . GLU A 1 384 ? 14.242 -5.116 -40.381 1.00 92.12 384 GLU A C 1
ATOM 3032 O O . GLU A 1 384 ? 15.213 -5.558 -39.771 1.00 92.12 384 GLU A O 1
ATOM 3037 N N . GLY A 1 385 ? 13.004 -5.150 -39.879 1.00 88.69 385 GLY A N 1
ATOM 3038 C CA . GLY A 1 385 ? 12.670 -5.707 -38.565 1.00 88.69 385 GLY A CA 1
ATOM 3039 C C . GLY A 1 385 ? 12.886 -4.768 -37.371 1.00 88.69 385 GLY A C 1
ATOM 3040 O O . GLY A 1 385 ? 12.439 -5.101 -36.276 1.00 88.69 385 GLY A O 1
ATOM 3041 N N . HIS A 1 386 ? 13.500 -3.594 -37.552 1.00 92.88 386 HIS A N 1
ATOM 3042 C CA . HIS A 1 386 ? 13.675 -2.627 -36.468 1.00 92.88 386 HIS A CA 1
ATOM 3043 C C . HIS A 1 386 ? 12.523 -1.616 -36.388 1.00 92.88 386 HIS A C 1
ATOM 3045 O O . HIS A 1 386 ? 12.102 -1.031 -37.384 1.00 92.88 386 HIS A O 1
ATOM 3051 N N . PHE A 1 387 ? 12.055 -1.362 -35.167 1.00 91.56 387 PHE A N 1
ATOM 3052 C CA . PHE A 1 387 ? 11.074 -0.332 -34.833 1.00 91.56 387 PHE A CA 1
ATOM 3053 C C . PHE A 1 387 ? 11.681 1.078 -34.806 1.00 91.56 387 PHE A C 1
ATOM 3055 O O . PHE A 1 387 ? 10.978 2.049 -35.076 1.00 91.56 387 PHE A O 1
ATOM 3062 N N . CYS A 1 388 ? 12.975 1.201 -34.501 1.00 89.31 388 CYS A N 1
ATOM 3063 C CA . CYS A 1 388 ? 13.709 2.462 -34.574 1.00 89.31 388 CYS A CA 1
ATOM 3064 C C . CYS A 1 388 ? 15.168 2.244 -34.994 1.00 89.31 388 CYS A C 1
ATOM 3066 O O . CYS A 1 388 ? 15.671 1.120 -34.997 1.00 89.31 388 CYS A O 1
ATOM 3068 N N . ASN A 1 389 ? 15.868 3.326 -35.334 1.00 88.12 389 ASN A N 1
ATOM 3069 C CA . ASN A 1 389 ? 17.314 3.293 -35.536 1.00 88.12 389 ASN A CA 1
ATOM 3070 C C . ASN A 1 389 ? 18.014 2.770 -34.257 1.00 88.12 389 ASN A C 1
ATOM 3072 O O . ASN A 1 389 ? 17.738 3.313 -33.184 1.00 88.12 389 ASN A O 1
ATOM 3076 N N . PRO A 1 390 ? 18.924 1.773 -34.335 1.00 88.06 390 PRO A N 1
ATOM 3077 C CA . PRO A 1 390 ? 19.639 1.243 -33.171 1.00 88.06 390 PRO A CA 1
ATOM 3078 C C . PRO A 1 390 ? 20.320 2.305 -32.302 1.00 88.06 390 PRO A C 1
ATOM 3080 O O . PRO A 1 390 ? 20.375 2.157 -31.083 1.00 88.06 390 PRO A O 1
ATOM 3083 N N . GLU A 1 391 ? 20.803 3.395 -32.906 1.00 83.19 391 GLU A N 1
ATOM 3084 C CA . GLU A 1 391 ? 21.427 4.494 -32.161 1.00 83.19 391 GLU A CA 1
ATOM 3085 C C . GLU A 1 391 ? 20.429 5.203 -31.240 1.00 83.19 391 GLU A C 1
ATOM 3087 O O . GLU A 1 391 ? 20.820 5.733 -30.207 1.00 83.19 391 GLU A O 1
ATOM 3092 N N . CYS A 1 392 ? 19.135 5.156 -31.559 1.00 80.56 392 CYS A N 1
ATOM 3093 C CA . CYS A 1 392 ? 18.062 5.748 -30.769 1.00 80.56 392 CYS A CA 1
ATOM 3094 C C . CYS A 1 392 ? 17.560 4.867 -29.622 1.00 80.56 392 CYS A C 1
ATOM 3096 O O . CYS A 1 392 ? 16.611 5.263 -28.939 1.00 80.56 392 CYS A O 1
ATOM 3098 N N . VAL A 1 393 ? 18.170 3.706 -29.375 1.00 83.56 393 VAL A N 1
ATOM 3099 C CA . VAL A 1 393 ? 17.867 2.898 -28.190 1.00 83.56 393 VAL A CA 1
ATOM 3100 C C . VAL A 1 393 ? 18.541 3.518 -26.971 1.00 83.56 393 VAL A C 1
ATOM 3102 O O . VAL A 1 393 ? 19.757 3.689 -26.937 1.00 83.56 393 VAL A O 1
ATOM 3105 N N . HIS A 1 394 ? 17.759 3.852 -25.948 1.00 78.25 394 HIS A N 1
ATOM 3106 C CA . HIS A 1 394 ? 18.287 4.459 -24.730 1.00 78.25 394 HIS A CA 1
ATOM 3107 C C . HIS A 1 394 ? 17.470 4.114 -23.487 1.00 78.25 394 HIS A C 1
ATOM 3109 O O . HIS A 1 394 ? 16.364 3.580 -23.558 1.00 78.25 394 HIS A O 1
ATOM 3115 N N . GLU A 1 395 ? 18.058 4.407 -22.328 1.00 77.88 395 GLU A N 1
ATOM 3116 C CA . GLU A 1 395 ? 17.393 4.307 -21.034 1.00 77.88 395 GLU A CA 1
ATOM 3117 C C . GLU A 1 395 ? 16.420 5.474 -20.840 1.00 77.88 395 GLU A C 1
ATOM 3119 O O . GLU A 1 395 ? 16.814 6.644 -20.839 1.00 77.88 395 GLU A O 1
ATOM 3124 N N . PHE A 1 396 ? 15.154 5.140 -20.627 1.00 70.50 396 PHE A N 1
ATOM 3125 C CA . PHE A 1 396 ? 14.090 6.066 -20.288 1.00 70.50 396 PHE A CA 1
ATOM 3126 C C . PHE A 1 396 ? 13.677 5.922 -18.831 1.00 70.50 396 PHE A C 1
ATOM 3128 O O . PHE A 1 396 ? 13.613 4.820 -18.278 1.00 70.50 396 PHE A O 1
ATOM 3135 N N . ASP A 1 397 ? 13.321 7.065 -18.258 1.00 64.25 397 ASP A N 1
ATOM 3136 C CA . ASP A 1 397 ? 12.435 7.142 -17.108 1.00 64.25 397 ASP A CA 1
ATOM 3137 C C . ASP A 1 397 ? 10.977 7.039 -17.564 1.00 64.25 397 ASP A C 1
ATOM 3139 O O . ASP A 1 397 ? 10.598 7.616 -18.590 1.00 64.25 397 ASP A O 1
ATOM 3143 N N . ASP A 1 398 ? 10.142 6.353 -16.784 1.00 58.94 398 ASP A N 1
ATOM 3144 C CA . ASP A 1 398 ? 8.707 6.233 -17.050 1.00 58.94 398 ASP A CA 1
ATOM 3145 C C . ASP A 1 398 ? 8.009 7.598 -16.856 1.00 58.94 398 ASP A C 1
ATOM 3147 O O . ASP A 1 398 ? 7.531 7.945 -15.782 1.00 58.94 398 ASP A O 1
ATOM 3151 N N . ALA A 1 399 ? 7.984 8.425 -17.908 1.00 50.03 399 ALA A N 1
ATOM 3152 C CA . ALA A 1 399 ? 7.160 9.636 -18.040 1.00 50.03 399 ALA A CA 1
ATOM 3153 C C . ALA A 1 399 ? 7.152 10.595 -16.819 1.00 50.03 399 ALA A C 1
ATOM 3155 O O . ALA A 1 399 ? 6.133 11.214 -16.513 1.00 50.03 399 ALA A O 1
ATOM 3156 N N . GLY A 1 400 ? 8.286 10.741 -16.123 1.00 51.72 400 GLY A N 1
ATOM 3157 C CA . GLY A 1 400 ? 8.429 11.624 -14.955 1.00 51.72 400 GLY A CA 1
ATOM 3158 C C . GLY A 1 400 ? 7.901 11.059 -13.627 1.00 51.72 400 GLY A C 1
ATOM 3159 O O . GLY A 1 400 ? 7.969 11.751 -12.612 1.00 51.72 400 GLY A O 1
ATOM 3160 N N . ILE A 1 401 ? 7.413 9.816 -13.610 1.00 62.44 401 ILE A N 1
ATOM 3161 C CA . ILE A 1 401 ? 7.063 9.057 -12.406 1.00 62.44 401 ILE A CA 1
ATOM 3162 C C . ILE A 1 401 ? 7.946 7.814 -12.386 1.00 62.44 401 ILE A C 1
ATOM 3164 O O . ILE A 1 401 ? 7.690 6.847 -13.093 1.00 62.44 401 ILE A O 1
ATOM 3168 N N . HIS A 1 402 ? 9.000 7.837 -11.577 1.00 75.06 402 HIS A N 1
ATOM 3169 C CA . HIS A 1 402 ? 9.914 6.705 -11.516 1.00 75.06 402 HIS A CA 1
ATOM 3170 C C . HIS A 1 402 ? 9.261 5.533 -10.771 1.00 75.06 402 HIS A C 1
ATOM 3172 O O . HIS A 1 402 ? 8.685 5.711 -9.696 1.00 75.06 402 HIS A O 1
ATOM 3178 N N . GLU A 1 403 ? 9.364 4.333 -11.336 1.00 88.44 403 GLU A N 1
ATOM 3179 C CA . GLU A 1 403 ? 9.112 3.092 -10.608 1.00 88.44 403 GLU A CA 1
ATOM 3180 C C . GLU A 1 403 ? 10.352 2.758 -9.786 1.00 88.44 403 GLU A C 1
ATOM 3182 O O . GLU A 1 403 ? 11.472 2.724 -10.308 1.00 88.44 403 GLU A O 1
ATOM 3187 N N . THR A 1 404 ? 10.173 2.564 -8.486 1.00 90.69 404 THR A N 1
ATOM 3188 C CA . THR A 1 404 ? 11.285 2.481 -7.542 1.00 90.69 404 THR A CA 1
ATOM 3189 C C . THR A 1 404 ? 11.092 1.354 -6.543 1.00 90.69 404 THR A C 1
ATOM 3191 O O . THR A 1 404 ? 9.981 0.889 -6.318 1.00 90.69 404 THR A O 1
ATOM 3194 N N . MET A 1 405 ? 12.184 0.910 -5.938 1.00 92.44 405 MET A N 1
ATOM 3195 C CA . MET A 1 405 ? 12.170 -0.034 -4.826 1.00 92.44 405 MET A CA 1
ATOM 3196 C C . MET A 1 405 ? 13.067 0.495 -3.715 1.00 92.44 405 MET A C 1
ATOM 3198 O O . MET A 1 405 ? 14.101 1.127 -3.979 1.00 92.44 405 MET A O 1
ATOM 3202 N N . LEU A 1 406 ? 12.668 0.239 -2.472 1.00 91.94 406 LEU A N 1
ATOM 3203 C CA . LEU A 1 406 ? 13.521 0.468 -1.316 1.00 91.94 406 LEU A CA 1
ATOM 3204 C C . LEU A 1 406 ? 14.607 -0.615 -1.233 1.00 91.94 406 LEU A C 1
ATOM 3206 O O . LEU A 1 406 ? 14.443 -1.697 -1.809 1.00 91.94 406 LEU A O 1
ATOM 3210 N N . PRO A 1 407 ? 15.699 -0.373 -0.487 1.00 88.75 407 PRO A N 1
ATOM 3211 C CA . PRO A 1 407 ? 16.647 -1.421 -0.120 1.00 88.75 407 PRO A CA 1
ATOM 3212 C C . PRO A 1 407 ? 15.958 -2.666 0.456 1.00 88.75 407 PRO A C 1
ATOM 3214 O O . PRO A 1 407 ? 16.256 -3.775 0.011 1.00 88.75 407 PRO A O 1
ATOM 3217 N N . SER A 1 408 ? 14.973 -2.482 1.340 1.00 91.50 408 SER A N 1
ATOM 3218 C CA . SER A 1 408 ? 14.195 -3.573 1.943 1.00 91.50 408 SER A CA 1
ATOM 3219 C C . SER A 1 408 ? 13.324 -4.349 0.945 1.00 91.50 408 SER A C 1
ATOM 3221 O O . SER A 1 408 ? 13.062 -5.530 1.156 1.00 91.50 408 SER A O 1
ATOM 3223 N N . ASP A 1 409 ? 12.908 -3.725 -0.161 1.00 94.81 409 ASP A N 1
ATOM 3224 C CA . ASP A 1 409 ? 12.134 -4.377 -1.222 1.00 94.81 409 ASP A CA 1
ATOM 3225 C C . ASP A 1 409 ? 13.045 -5.204 -2.138 1.00 94.81 409 ASP A C 1
ATOM 3227 O O . ASP A 1 409 ? 12.896 -6.420 -2.276 1.00 94.81 409 ASP A O 1
ATOM 3231 N N . ILE A 1 410 ? 14.022 -4.544 -2.774 1.00 91.25 410 ILE A N 1
ATOM 3232 C CA . ILE A 1 410 ? 14.866 -5.187 -3.790 1.00 91.25 410 ILE A CA 1
ATOM 3233 C C . ILE A 1 410 ? 15.733 -6.291 -3.184 1.00 91.25 410 ILE A C 1
ATOM 3235 O O . ILE A 1 410 ? 16.050 -7.267 -3.870 1.00 91.25 410 ILE A O 1
ATOM 3239 N N . SER A 1 411 ? 16.044 -6.187 -1.887 1.00 90.00 411 SER A N 1
ATOM 3240 C CA . SER A 1 411 ? 16.830 -7.189 -1.173 1.00 90.00 411 SER A CA 1
ATOM 3241 C C . SER A 1 411 ? 16.111 -8.519 -0.945 1.00 90.00 411 SER A C 1
ATOM 3243 O O . SER A 1 411 ? 16.774 -9.512 -0.655 1.00 90.00 411 SER A O 1
ATOM 3245 N N . LEU A 1 412 ? 14.788 -8.587 -1.141 1.00 92.56 412 LEU A N 1
ATOM 3246 C CA . LEU A 1 412 ? 14.052 -9.858 -1.157 1.00 92.56 412 LEU A CA 1
ATOM 3247 C C . LEU A 1 412 ? 14.336 -10.675 -2.421 1.00 92.56 412 LEU A C 1
ATOM 3249 O O . LEU A 1 412 ? 14.190 -11.895 -2.419 1.00 92.56 412 LEU A O 1
ATOM 3253 N N . HIS A 1 413 ? 14.768 -10.009 -3.492 1.00 91.75 413 HIS A N 1
ATOM 3254 C CA . HIS A 1 413 ? 15.080 -10.642 -4.766 1.00 91.75 413 HIS A CA 1
ATOM 3255 C C . HIS A 1 413 ? 16.593 -10.741 -5.013 1.00 91.75 413 HIS A C 1
ATOM 3257 O O . HIS A 1 413 ? 17.074 -11.781 -5.463 1.00 91.75 413 HIS A O 1
ATOM 3263 N N . ARG A 1 414 ? 17.358 -9.687 -4.693 1.00 85.38 414 ARG A N 1
ATOM 3264 C CA . ARG A 1 414 ? 18.786 -9.548 -5.031 1.00 85.38 414 ARG A CA 1
ATOM 3265 C C . ARG A 1 414 ? 19.624 -9.107 -3.834 1.00 85.38 414 ARG A C 1
ATOM 3267 O O . ARG A 1 414 ? 19.253 -8.188 -3.124 1.00 85.38 414 ARG A O 1
ATOM 3274 N N . GLN A 1 415 ? 20.816 -9.666 -3.653 1.00 78.50 415 GLN A N 1
ATOM 3275 C CA . GLN A 1 415 ? 21.722 -9.287 -2.554 1.00 78.50 415 GLN A CA 1
ATOM 3276 C C . GLN A 1 415 ? 22.531 -8.003 -2.841 1.00 78.50 415 GLN A C 1
ATOM 3278 O O . GLN A 1 415 ? 23.739 -8.067 -3.065 1.00 78.50 415 GLN A O 1
ATOM 3283 N N . LEU A 1 416 ? 21.876 -6.835 -2.834 1.00 70.00 416 LEU A N 1
ATOM 3284 C CA . LEU A 1 416 ? 22.494 -5.551 -3.221 1.00 70.00 416 LEU A CA 1
ATOM 3285 C C . LEU A 1 416 ? 22.985 -4.681 -2.046 1.00 70.00 416 LEU A C 1
ATOM 3287 O O . LEU A 1 416 ? 23.846 -3.823 -2.238 1.00 70.00 416 LEU A O 1
ATOM 3291 N N . PHE A 1 417 ? 22.474 -4.895 -0.832 1.00 71.06 417 PHE A N 1
ATOM 3292 C CA . PHE A 1 417 ? 22.767 -4.086 0.358 1.00 71.06 417 PHE A CA 1
ATOM 3293 C C . PHE A 1 417 ? 23.237 -5.027 1.469 1.00 71.06 417 PHE A C 1
ATOM 3295 O O . PHE A 1 417 ? 22.424 -5.771 1.990 1.00 71.06 417 PHE A O 1
ATOM 3302 N N . GLN A 1 418 ? 24.535 -5.081 1.789 1.00 62.62 418 GLN A N 1
ATOM 3303 C CA . GLN A 1 418 ? 25.087 -6.148 2.655 1.00 62.62 418 GLN A CA 1
ATOM 3304 C C . GLN A 1 418 ? 25.482 -5.685 4.069 1.00 62.62 418 GLN A C 1
ATOM 3306 O O . GLN A 1 418 ? 25.642 -6.522 4.951 1.00 62.62 418 GLN A O 1
ATOM 3311 N N . ASN A 1 419 ? 25.576 -4.371 4.321 1.00 64.06 419 ASN A N 1
ATOM 3312 C CA . ASN A 1 419 ? 25.929 -3.828 5.646 1.00 64.06 419 ASN A CA 1
ATOM 3313 C C . ASN A 1 419 ? 24.747 -3.209 6.406 1.00 64.06 419 ASN A C 1
ATOM 3315 O O . ASN A 1 419 ? 24.918 -2.739 7.530 1.00 64.06 419 ASN A O 1
ATOM 3319 N N . GLY A 1 420 ? 23.553 -3.184 5.806 1.00 60.16 420 GLY A N 1
ATOM 3320 C CA . GLY A 1 420 ? 22.351 -2.646 6.443 1.00 60.16 420 GLY A CA 1
ATOM 3321 C C . GLY A 1 420 ? 22.406 -1.146 6.766 1.00 60.16 420 GLY A C 1
ATOM 3322 O O . GLY A 1 420 ? 21.636 -0.707 7.612 1.00 60.16 420 GLY A O 1
ATOM 3323 N N . ASP A 1 421 ? 23.299 -0.386 6.128 1.00 64.69 421 ASP A N 1
ATOM 3324 C CA . ASP A 1 421 ? 23.427 1.079 6.201 1.00 64.69 421 ASP A CA 1
ATOM 3325 C C . ASP A 1 421 ? 22.674 1.796 5.060 1.00 64.69 421 ASP A C 1
ATOM 3327 O O . ASP A 1 421 ? 22.771 3.015 4.898 1.00 64.69 421 ASP A O 1
ATOM 3331 N N . GLY A 1 422 ? 21.936 1.030 4.249 1.00 66.88 422 GLY A N 1
ATOM 3332 C CA . GLY A 1 422 ? 21.223 1.512 3.072 1.00 66.88 422 GLY A CA 1
ATOM 3333 C C . GLY A 1 422 ? 22.116 1.843 1.878 1.00 66.88 422 GLY A C 1
ATOM 3334 O O . GLY A 1 422 ? 21.590 2.296 0.866 1.00 66.88 422 GLY A O 1
ATOM 3335 N N . VAL A 1 423 ? 23.434 1.619 1.951 1.00 71.94 423 VAL A N 1
ATOM 3336 C CA . VAL A 1 423 ? 24.362 1.902 0.849 1.00 71.94 423 VAL A CA 1
ATOM 3337 C C . VAL A 1 423 ? 24.536 0.637 -0.004 1.00 71.94 423 VAL A C 1
ATOM 3339 O O . VAL A 1 423 ? 24.945 -0.401 0.524 1.00 71.94 423 VAL A O 1
ATOM 3342 N N . PRO A 1 424 ? 24.258 0.673 -1.322 1.00 68.31 424 PRO A N 1
ATOM 3343 C CA . PRO A 1 424 ? 24.452 -0.505 -2.162 1.00 68.31 424 PRO A CA 1
ATOM 3344 C C . PRO A 1 424 ? 25.936 -0.878 -2.262 1.00 68.31 424 PRO A C 1
ATOM 3346 O O . PRO A 1 424 ? 26.803 -0.015 -2.438 1.00 68.31 424 PRO A O 1
ATOM 3349 N N . GLN A 1 425 ? 26.230 -2.174 -2.174 1.00 63.41 425 GLN A N 1
ATOM 3350 C CA . GLN A 1 425 ? 27.591 -2.712 -2.128 1.00 63.41 425 GLN A CA 1
ATOM 3351 C C . GLN A 1 425 ? 27.930 -3.548 -3.355 1.00 63.41 425 GLN A C 1
ATOM 3353 O O . GLN A 1 425 ? 27.053 -4.074 -4.029 1.00 63.41 425 GLN A O 1
ATOM 3358 N N . GLY A 1 426 ? 29.226 -3.670 -3.659 1.00 53.97 426 GLY A N 1
ATOM 3359 C CA . GLY A 1 426 ? 29.700 -4.441 -4.815 1.00 53.97 426 GLY A CA 1
ATOM 3360 C C . GLY A 1 426 ? 29.462 -3.763 -6.168 1.00 53.97 426 GLY A C 1
ATOM 3361 O O . GLY A 1 426 ? 29.837 -4.309 -7.200 1.00 53.97 426 GLY A O 1
ATOM 3362 N N . CYS A 1 427 ? 28.884 -2.564 -6.174 1.00 57.06 427 CYS A N 1
ATOM 3363 C CA . CYS A 1 427 ? 28.664 -1.766 -7.368 1.00 57.06 427 CYS A CA 1
ATOM 3364 C C . CYS A 1 427 ? 29.955 -1.018 -7.735 1.00 57.06 427 CYS A C 1
ATOM 3366 O O . CYS A 1 427 ? 30.604 -0.427 -6.867 1.00 57.06 427 CYS A O 1
ATOM 3368 N N . GLY A 1 428 ? 30.359 -1.068 -9.012 1.00 51.38 428 GLY A N 1
ATOM 3369 C CA . GLY A 1 428 ? 31.527 -0.332 -9.518 1.00 51.38 428 GLY A CA 1
ATOM 3370 C C . GLY A 1 428 ? 31.465 1.163 -9.176 1.00 51.38 428 GLY A C 1
ATOM 3371 O O . GLY A 1 428 ? 30.399 1.666 -8.833 1.00 51.38 428 GLY A O 1
ATOM 3372 N N . ARG A 1 429 ? 32.611 1.870 -9.249 1.00 50.19 429 ARG A N 1
ATOM 3373 C CA . ARG A 1 429 ? 32.756 3.278 -8.816 1.00 50.19 429 ARG A CA 1
ATOM 3374 C C . ARG A 1 429 ? 31.506 4.102 -9.129 1.00 50.19 429 ARG A C 1
ATOM 3376 O O . ARG A 1 429 ? 31.246 4.441 -10.282 1.00 50.19 429 ARG A O 1
ATOM 3383 N N . TRP A 1 430 ? 30.795 4.475 -8.072 1.00 58.00 430 TRP A N 1
ATOM 3384 C CA . TRP A 1 430 ? 29.834 5.558 -8.097 1.00 58.00 430 TRP A CA 1
ATOM 3385 C C . TRP A 1 430 ? 30.525 6.781 -8.697 1.00 58.00 430 TRP A C 1
ATOM 3387 O O . TRP A 1 430 ? 31.558 7.224 -8.188 1.00 58.00 430 TRP A O 1
ATOM 3397 N N . GLY A 1 431 ? 30.001 7.314 -9.803 1.00 51.75 431 GLY A N 1
ATOM 3398 C CA . GLY A 1 431 ? 30.475 8.606 -10.296 1.00 51.75 431 GLY A CA 1
ATOM 3399 C C . GLY A 1 431 ? 30.332 9.665 -9.196 1.00 51.75 431 GLY A C 1
ATOM 3400 O O . GLY A 1 431 ? 29.604 9.453 -8.226 1.00 51.75 431 GLY A O 1
ATOM 3401 N N . GLY A 1 432 ? 30.945 10.844 -9.352 1.00 51.03 432 GLY A N 1
ATOM 3402 C CA . GLY A 1 432 ? 30.852 11.939 -8.362 1.00 51.03 432 GLY A CA 1
ATOM 3403 C C . GLY A 1 432 ? 29.417 12.362 -7.986 1.00 51.03 432 GLY A C 1
ATOM 3404 O O . GLY A 1 432 ? 29.214 13.098 -7.022 1.00 51.03 432 GLY A O 1
ATOM 3405 N N . ASN A 1 433 ? 28.413 11.852 -8.710 1.00 52.66 433 ASN A N 1
ATOM 3406 C CA . ASN A 1 433 ? 26.988 12.036 -8.471 1.00 52.66 433 ASN A CA 1
ATOM 3407 C C . ASN A 1 433 ? 26.288 10.913 -7.665 1.00 52.66 433 ASN A C 1
ATOM 3409 O O . ASN A 1 433 ? 25.087 11.027 -7.463 1.00 52.66 433 ASN A O 1
ATOM 3413 N N . PHE A 1 434 ? 26.987 9.884 -7.158 1.00 60.81 434 PHE A N 1
ATOM 3414 C CA . PHE A 1 434 ? 26.381 8.727 -6.454 1.00 60.81 434 PHE A CA 1
ATOM 3415 C C . PHE A 1 434 ? 25.205 8.094 -7.223 1.00 60.81 434 PHE A C 1
ATOM 3417 O O . PHE A 1 434 ? 24.213 7.656 -6.650 1.00 60.81 434 PHE A O 1
ATOM 3424 N N . LYS A 1 435 ? 25.345 8.048 -8.552 1.00 56.91 435 LYS A N 1
ATOM 3425 C CA . LYS A 1 435 ? 24.455 7.343 -9.478 1.00 56.91 435 LYS A CA 1
ATOM 3426 C C . LYS A 1 435 ? 25.268 6.330 -10.264 1.00 56.91 435 LYS A C 1
ATOM 3428 O O . LYS A 1 435 ? 26.394 6.643 -10.669 1.00 56.91 435 LYS A O 1
ATOM 3433 N N . GLY A 1 436 ? 24.701 5.158 -10.513 1.00 57.69 436 GLY A N 1
ATOM 3434 C CA . GLY A 1 436 ? 25.348 4.148 -11.338 1.00 57.69 436 GLY A CA 1
ATOM 3435 C C . GLY A 1 436 ? 24.449 2.945 -11.617 1.00 57.69 436 GLY A C 1
ATOM 3436 O O . GLY A 1 436 ? 23.527 2.678 -10.841 1.00 57.69 436 GLY A O 1
ATOM 3437 N N . PRO A 1 437 ? 24.699 2.222 -12.723 1.00 55.84 437 PRO A N 1
ATOM 3438 C CA . PRO A 1 437 ? 24.058 0.937 -12.953 1.00 55.84 437 PRO A CA 1
ATOM 3439 C C . PRO A 1 437 ? 24.417 -0.019 -11.814 1.00 55.84 437 PRO A C 1
ATOM 3441 O O . PRO A 1 437 ? 25.564 -0.052 -11.354 1.00 55.84 437 PRO A O 1
ATOM 3444 N N . LEU A 1 438 ? 23.444 -0.818 -11.379 1.00 56.88 438 LEU A N 1
ATOM 3445 C CA . LEU A 1 438 ? 23.704 -1.909 -10.450 1.00 56.88 438 LEU A CA 1
ATOM 3446 C C . LEU A 1 438 ? 24.387 -3.047 -11.218 1.00 56.88 438 LEU A C 1
ATOM 3448 O O . LEU A 1 438 ? 23.733 -3.947 -11.727 1.00 56.88 438 LEU A O 1
ATOM 3452 N N . ASN A 1 439 ? 25.710 -2.978 -11.362 1.00 54.50 439 ASN A N 1
ATOM 3453 C CA . ASN A 1 439 ? 26.518 -4.086 -11.877 1.00 54.50 439 ASN A CA 1
ATOM 3454 C C . ASN A 1 439 ? 27.189 -4.815 -10.704 1.00 54.50 439 ASN A C 1
ATOM 3456 O O . ASN A 1 439 ? 28.416 -4.901 -10.628 1.00 54.50 439 ASN A O 1
ATOM 3460 N N . CYS A 1 440 ? 26.380 -5.214 -9.720 1.00 55.91 440 CYS A N 1
ATOM 3461 C CA . CYS A 1 440 ? 26.835 -5.563 -8.377 1.00 55.91 440 CYS A CA 1
ATOM 3462 C C . CYS A 1 440 ? 26.801 -7.076 -8.170 1.00 55.91 440 CYS A C 1
ATOM 3464 O O . CYS A 1 440 ? 26.128 -7.546 -7.267 1.00 55.91 440 CYS A O 1
ATOM 3466 N N . GLY A 1 441 ? 27.506 -7.849 -9.009 1.00 50.81 441 GLY A N 1
ATOM 3467 C CA . GLY A 1 441 ? 27.701 -9.293 -8.793 1.00 50.81 441 GLY A CA 1
ATOM 3468 C C . GLY A 1 441 ? 26.433 -10.033 -8.345 1.00 50.81 441 GLY A C 1
ATOM 3469 O O . GLY A 1 441 ? 26.478 -10.768 -7.357 1.00 50.81 441 GLY A O 1
ATOM 3470 N N . ASP A 1 442 ? 25.315 -9.754 -9.022 1.00 61.69 442 ASP A N 1
ATOM 3471 C CA . ASP A 1 442 ? 23.959 -10.082 -8.590 1.00 61.69 442 ASP A CA 1
ATOM 3472 C C . ASP A 1 442 ? 23.807 -11.563 -8.229 1.00 61.69 442 ASP A C 1
ATOM 3474 O O . ASP A 1 442 ? 23.888 -12.450 -9.081 1.00 61.69 442 ASP A O 1
ATOM 3478 N N . LYS A 1 443 ? 23.529 -11.827 -6.952 1.00 70.38 443 LYS A N 1
ATOM 3479 C CA . LYS A 1 443 ? 23.050 -13.127 -6.483 1.00 70.38 443 LYS A CA 1
ATOM 3480 C C . LYS A 1 443 ? 21.591 -13.012 -6.086 1.00 70.38 443 LYS A C 1
ATOM 3482 O O . LYS A 1 443 ? 21.196 -12.042 -5.431 1.00 70.38 443 LYS A O 1
ATOM 3487 N N . TYR A 1 444 ? 20.818 -14.030 -6.448 1.00 78.94 444 TYR A N 1
ATOM 3488 C CA . TYR A 1 444 ? 19.474 -14.206 -5.922 1.00 78.94 444 TYR A CA 1
ATOM 3489 C C . TYR A 1 444 ? 19.527 -14.308 -4.397 1.00 78.94 444 TYR A C 1
ATOM 3491 O O . TYR A 1 444 ? 20.411 -14.954 -3.824 1.00 78.94 444 TYR A O 1
ATOM 3499 N N . PHE A 1 445 ? 18.596 -13.630 -3.736 1.00 83.38 445 PHE A N 1
ATOM 3500 C CA . PHE A 1 445 ? 18.392 -13.800 -2.306 1.00 83.38 445 PHE A CA 1
ATOM 3501 C C . PHE A 1 445 ? 17.616 -15.092 -2.024 1.00 83.38 445 PHE A C 1
ATOM 3503 O O . PHE A 1 445 ? 16.968 -15.643 -2.909 1.00 83.38 445 PHE A O 1
ATOM 3510 N N . THR A 1 446 ? 17.674 -15.583 -0.784 1.00 87.31 446 THR A N 1
ATOM 3511 C CA . THR A 1 446 ? 17.144 -16.910 -0.416 1.00 87.31 446 THR A CA 1
ATOM 3512 C C . THR A 1 446 ? 15.637 -17.060 -0.661 1.00 87.31 446 THR A C 1
ATOM 3514 O O . THR A 1 446 ? 15.168 -18.158 -0.926 1.00 87.31 446 THR A O 1
ATOM 3517 N N . VAL A 1 447 ? 14.871 -15.961 -0.615 1.00 94.12 447 VAL A N 1
ATOM 3518 C CA . VAL A 1 447 ? 13.430 -15.953 -0.938 1.00 94.12 447 VAL A CA 1
ATOM 3519 C C . VAL A 1 447 ? 13.128 -15.467 -2.366 1.00 94.12 447 VAL A C 1
ATOM 3521 O O . VAL A 1 447 ? 11.966 -15.303 -2.727 1.00 94.12 447 VAL A O 1
ATOM 3524 N N . GLY A 1 448 ? 14.153 -15.266 -3.201 1.00 94.75 448 GLY A N 1
ATOM 3525 C CA . GLY A 1 448 ? 14.017 -14.733 -4.559 1.00 94.75 448 GLY A CA 1
ATOM 3526 C C . GLY A 1 448 ? 13.202 -15.627 -5.497 1.00 94.75 448 GLY A C 1
ATOM 3527 O O . GLY A 1 448 ? 12.493 -15.116 -6.356 1.00 94.75 448 GLY A O 1
ATOM 3528 N N . GLU A 1 449 ? 13.218 -16.946 -5.295 1.00 95.38 449 GLU A N 1
ATOM 3529 C CA . GLU A 1 449 ? 12.384 -17.880 -6.068 1.00 95.38 449 GLU A CA 1
ATOM 3530 C C . GLU A 1 449 ? 10.884 -17.662 -5.814 1.00 95.38 449 GLU A C 1
ATOM 3532 O O . GLU A 1 449 ? 10.084 -17.744 -6.742 1.00 95.38 449 GLU A O 1
ATOM 3537 N N . VAL A 1 450 ? 10.500 -17.300 -4.583 1.00 98.06 450 VAL A N 1
ATOM 3538 C CA . VAL A 1 450 ? 9.109 -16.947 -4.247 1.00 98.06 450 VAL A CA 1
ATOM 3539 C C . VAL A 1 450 ? 8.704 -15.640 -4.934 1.00 98.06 450 VAL A C 1
ATOM 3541 O O . VAL A 1 450 ? 7.579 -15.512 -5.412 1.00 98.06 450 VAL A O 1
ATOM 3544 N N . VAL A 1 451 ? 9.624 -14.671 -5.026 1.00 98.12 451 VAL A N 1
ATOM 3545 C CA . VAL A 1 451 ? 9.395 -13.412 -5.757 1.00 98.12 451 VAL A CA 1
ATOM 3546 C C . VAL A 1 451 ? 9.121 -13.696 -7.239 1.00 98.12 451 VAL A C 1
ATOM 3548 O O . VAL A 1 451 ? 8.168 -13.151 -7.794 1.00 98.12 451 VAL A O 1
ATOM 3551 N N . GLU A 1 452 ? 9.918 -14.562 -7.873 1.00 97.38 452 GLU A N 1
ATOM 3552 C CA . GLU A 1 452 ? 9.713 -14.974 -9.271 1.00 97.38 452 GLU A CA 1
ATOM 3553 C C . GLU A 1 452 ? 8.387 -15.722 -9.459 1.00 97.38 452 GLU A C 1
ATOM 3555 O O . GLU A 1 452 ? 7.623 -15.399 -10.372 1.00 97.38 452 GLU A O 1
ATOM 3560 N N . GLU A 1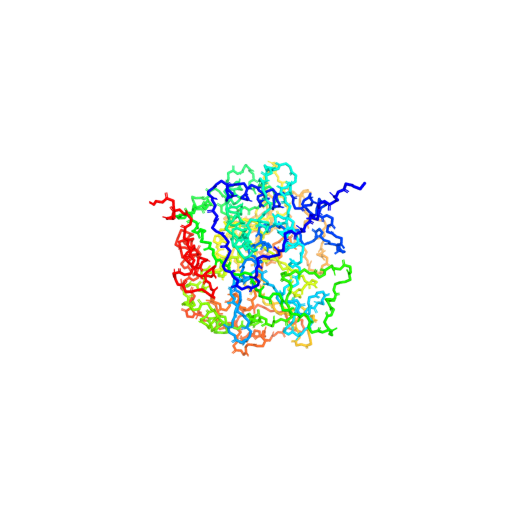 453 ? 8.052 -16.646 -8.553 1.00 98.06 453 GLU A N 1
ATOM 3561 C CA . GLU A 1 453 ? 6.763 -17.344 -8.563 1.00 98.06 453 GLU A CA 1
ATOM 3562 C C . GLU A 1 453 ? 5.588 -16.356 -8.527 1.00 98.06 453 GLU A C 1
ATOM 3564 O O . GLU A 1 453 ? 4.668 -16.451 -9.341 1.00 98.06 453 GLU A O 1
ATOM 3569 N N . PHE A 1 454 ? 5.614 -15.373 -7.624 1.00 98.44 454 PHE A N 1
ATOM 3570 C CA . PHE A 1 454 ? 4.548 -14.374 -7.499 1.00 98.44 454 PHE A CA 1
ATOM 3571 C C . PHE A 1 454 ? 4.500 -13.393 -8.676 1.00 98.44 454 PHE A C 1
ATOM 3573 O O . PHE A 1 454 ? 3.418 -12.916 -9.042 1.00 98.44 454 PHE A O 1
ATOM 3580 N N . ALA A 1 455 ? 5.636 -13.123 -9.324 1.00 97.44 455 ALA A N 1
ATOM 3581 C CA . ALA A 1 455 ? 5.689 -12.342 -10.558 1.00 97.44 455 ALA A CA 1
ATOM 3582 C C . ALA A 1 455 ? 5.016 -13.062 -11.743 1.00 97.44 455 ALA A C 1
ATOM 3584 O O . ALA A 1 455 ? 4.388 -12.405 -12.587 1.00 97.44 455 ALA A O 1
ATOM 3585 N N . ASP A 1 456 ? 5.124 -14.391 -11.799 1.00 96.69 456 ASP A N 1
ATOM 3586 C CA . ASP A 1 456 ? 4.571 -15.221 -12.876 1.00 96.69 456 ASP A CA 1
ATOM 3587 C C . ASP A 1 456 ? 3.152 -15.734 -12.586 1.00 96.69 456 ASP A C 1
ATOM 3589 O O . ASP A 1 456 ? 2.384 -15.975 -13.518 1.00 96.69 456 ASP A O 1
ATOM 3593 N N . ASN A 1 457 ? 2.764 -15.855 -11.313 1.00 96.75 457 ASN A N 1
ATOM 3594 C CA . ASN A 1 457 ? 1.474 -16.398 -10.904 1.00 96.75 457 ASN A CA 1
ATOM 3595 C C . ASN A 1 457 ? 0.769 -15.511 -9.866 1.00 96.75 457 ASN A C 1
ATOM 3597 O O . ASN A 1 457 ? 0.907 -15.672 -8.651 1.00 96.75 457 ASN A O 1
ATOM 3601 N N . GLN A 1 458 ? -0.077 -14.612 -10.371 1.00 96.12 458 GLN A N 1
ATOM 3602 C CA . GLN A 1 458 ? -0.902 -13.725 -9.551 1.00 96.12 458 GLN A CA 1
ATOM 3603 C C . GLN A 1 458 ? -1.859 -14.479 -8.616 1.00 96.12 458 GLN A C 1
ATOM 3605 O O . GLN A 1 458 ? -2.121 -14.012 -7.510 1.00 96.12 458 GLN A O 1
ATOM 3610 N N . THR A 1 459 ? -2.389 -15.629 -9.036 1.00 96.69 459 THR A N 1
ATOM 3611 C CA . THR A 1 459 ? -3.308 -16.424 -8.211 1.00 96.69 459 THR A CA 1
ATOM 3612 C C . THR A 1 459 ? -2.590 -17.038 -7.014 1.00 96.69 459 THR A C 1
ATOM 3614 O O . THR A 1 459 ? -3.135 -16.999 -5.913 1.00 96.69 459 THR A O 1
ATOM 3617 N N . SER A 1 460 ? -1.369 -17.551 -7.209 1.00 97.56 460 SER A N 1
ATOM 3618 C CA . SER A 1 460 ? -0.545 -18.086 -6.115 1.00 97.56 460 SER A CA 1
ATOM 3619 C C . SER A 1 460 ? -0.222 -17.002 -5.088 1.00 97.56 460 SER A C 1
ATOM 3621 O O . SER A 1 460 ? -0.445 -17.191 -3.893 1.00 97.56 460 SER A O 1
ATOM 3623 N N . TRP A 1 461 ? 0.201 -15.825 -5.563 1.00 98.38 461 TRP A N 1
ATOM 3624 C CA . TRP A 1 461 ? 0.445 -14.686 -4.683 1.00 98.38 461 TRP A CA 1
ATOM 3625 C C . TRP A 1 461 ? -0.802 -14.276 -3.899 1.00 98.38 461 TRP A C 1
ATOM 3627 O O . TRP A 1 461 ? -0.726 -14.125 -2.687 1.00 98.38 461 TRP A O 1
ATOM 3637 N N . LEU A 1 462 ? -1.954 -14.105 -4.558 1.00 98.19 462 LEU A N 1
ATOM 3638 C CA . LEU A 1 462 ? -3.173 -13.674 -3.869 1.00 98.19 462 LEU A CA 1
ATOM 3639 C C . LEU A 1 462 ? -3.633 -14.686 -2.813 1.00 98.19 462 LEU A C 1
ATOM 3641 O O . LEU A 1 462 ? -4.141 -14.269 -1.777 1.00 98.19 462 LEU A O 1
ATOM 3645 N N . ALA A 1 463 ? -3.460 -15.990 -3.048 1.00 98.12 463 ALA A N 1
ATOM 3646 C CA . ALA A 1 463 ? -3.751 -17.009 -2.042 1.00 98.12 463 ALA A CA 1
ATOM 3647 C C . ALA A 1 463 ? -2.889 -16.813 -0.786 1.00 98.12 463 ALA A C 1
ATOM 3649 O O . ALA A 1 463 ? -3.435 -16.645 0.302 1.00 98.12 463 ALA A O 1
ATOM 3650 N N . GLU A 1 464 ? -1.568 -16.720 -0.955 1.00 98.69 464 GLU A N 1
ATOM 3651 C CA . GLU A 1 464 ? -0.640 -16.513 0.162 1.00 98.69 464 GLU A CA 1
ATOM 3652 C C . GLU A 1 464 ? -0.841 -15.150 0.843 1.00 98.69 464 GLU A C 1
ATOM 3654 O O . GLU A 1 464 ? -0.801 -15.046 2.066 1.00 98.69 464 GLU A O 1
ATOM 3659 N N . PHE A 1 465 ? -1.096 -14.091 0.066 1.00 98.81 465 PHE A N 1
ATOM 3660 C CA . PHE A 1 465 ? -1.330 -12.746 0.588 1.00 98.81 465 PHE A CA 1
ATOM 3661 C C . PHE A 1 465 ? -2.527 -12.725 1.534 1.00 98.81 465 PHE A C 1
ATOM 3663 O O . PHE A 1 465 ? -2.464 -12.078 2.571 1.00 98.81 465 PHE A O 1
ATOM 3670 N N . PHE A 1 466 ? -3.617 -13.418 1.197 1.00 98.50 466 PHE A N 1
ATOM 3671 C CA . PHE A 1 466 ? -4.827 -13.419 2.021 1.00 98.50 466 PHE A CA 1
ATOM 3672 C C . PHE A 1 466 ? -4.580 -14.120 3.360 1.00 98.50 466 PHE A C 1
ATOM 3674 O O . PHE A 1 466 ? -5.017 -13.616 4.395 1.00 98.50 466 PHE A O 1
ATOM 3681 N N . ASP A 1 467 ? -3.841 -15.230 3.349 1.00 98.44 467 ASP A N 1
ATOM 3682 C CA . ASP A 1 467 ? -3.457 -15.950 4.564 1.00 98.44 467 ASP A CA 1
ATOM 3683 C C . ASP A 1 467 ? -2.495 -15.107 5.426 1.00 98.44 467 ASP A C 1
ATOM 3685 O O . ASP A 1 467 ? -2.736 -14.909 6.621 1.00 98.44 467 ASP A O 1
ATOM 3689 N N . ALA A 1 468 ? -1.462 -14.515 4.817 1.00 98.75 468 ALA A N 1
ATOM 3690 C CA . ALA A 1 468 ? -0.510 -13.642 5.506 1.00 98.75 468 ALA A CA 1
ATOM 3691 C C . ALA A 1 468 ? -1.177 -12.370 6.061 1.00 98.75 468 ALA A C 1
ATOM 3693 O O . ALA A 1 468 ? -0.891 -11.959 7.184 1.00 98.75 468 ALA A O 1
ATOM 3694 N N . TYR A 1 469 ? -2.105 -11.757 5.320 1.00 98.69 469 TYR A N 1
ATOM 3695 C CA . TYR A 1 469 ? -2.835 -10.565 5.759 1.00 98.69 469 TYR A CA 1
ATOM 3696 C C . TYR A 1 469 ? -3.755 -10.871 6.951 1.00 98.69 469 TYR A C 1
ATOM 3698 O O . TYR A 1 469 ? -3.852 -10.076 7.881 1.00 98.69 469 TYR A O 1
ATOM 3706 N N . GLU A 1 470 ? -4.392 -12.043 6.989 1.00 98.12 470 GLU A N 1
ATOM 3707 C CA . GLU A 1 470 ? -5.187 -12.480 8.148 1.00 98.12 470 GLU A CA 1
ATOM 3708 C C . GLU A 1 470 ? -4.335 -12.786 9.375 1.00 98.12 470 GLU A C 1
ATOM 3710 O O . GLU A 1 470 ? -4.734 -12.452 10.497 1.00 98.12 470 GLU A O 1
ATOM 3715 N N . LYS A 1 471 ? -3.156 -13.379 9.168 1.00 98.31 471 LYS A N 1
ATOM 3716 C CA . LYS A 1 471 ? -2.172 -13.597 10.229 1.00 98.31 471 LYS A CA 1
ATOM 3717 C C . LYS A 1 471 ? -1.668 -12.265 10.790 1.00 98.31 471 LYS A C 1
ATOM 3719 O O . LYS A 1 471 ? -1.682 -12.087 12.003 1.00 98.31 471 LYS A O 1
ATOM 3724 N N . MET A 1 472 ? -1.334 -11.303 9.922 1.00 98.38 472 MET A N 1
ATOM 3725 C CA . MET A 1 472 ? -0.988 -9.926 10.302 1.00 98.38 472 MET A CA 1
ATOM 3726 C C . MET A 1 472 ? -2.099 -9.283 11.139 1.00 98.38 472 MET A C 1
ATOM 3728 O O . MET A 1 472 ? -1.828 -8.793 12.226 1.00 98.38 472 MET A O 1
ATOM 3732 N N . MET A 1 473 ? -3.352 -9.335 10.673 1.00 97.75 473 MET A N 1
ATOM 3733 C CA . MET A 1 473 ? -4.509 -8.757 11.374 1.00 97.75 473 MET A CA 1
ATOM 3734 C C . MET A 1 473 ? -4.854 -9.443 12.703 1.00 97.75 473 MET A C 1
ATOM 3736 O O . MET A 1 473 ? -5.732 -8.960 13.422 1.00 97.75 473 MET A O 1
ATOM 3740 N N . SER A 1 474 ? -4.240 -10.587 13.001 1.00 97.38 474 SER A N 1
ATOM 3741 C CA . SER A 1 474 ? -4.412 -11.314 14.262 1.00 97.38 474 SER A CA 1
ATOM 3742 C C . SER A 1 474 ? -3.205 -11.145 15.193 1.00 97.38 474 SER A C 1
ATOM 3744 O O . SER A 1 474 ? -3.170 -11.770 16.250 1.00 97.38 474 SER A O 1
ATOM 3746 N N . ASN A 1 475 ? -2.205 -10.340 14.814 1.00 97.75 475 ASN A N 1
ATOM 3747 C CA . ASN A 1 475 ? -1.022 -10.127 15.639 1.00 97.75 475 ASN A CA 1
ATOM 3748 C C . ASN A 1 475 ? -1.414 -9.507 16.987 1.00 97.75 475 ASN A C 1
ATOM 3750 O O . ASN A 1 475 ? -2.264 -8.627 17.025 1.00 97.75 475 ASN A O 1
ATOM 3754 N N . GLY A 1 476 ? -0.811 -9.979 18.081 1.00 95.75 476 GLY A N 1
ATOM 3755 C CA . GLY A 1 476 ? -1.184 -9.569 19.444 1.00 95.75 476 GLY A CA 1
ATOM 3756 C C . GLY A 1 476 ? -2.311 -10.390 20.089 1.00 95.75 476 GLY A C 1
ATOM 3757 O O . GLY A 1 476 ? -2.622 -10.165 21.258 1.00 95.75 476 GLY A O 1
ATOM 3758 N N . TYR A 1 477 ? -2.883 -11.369 19.374 1.00 96.75 477 TYR A N 1
ATOM 3759 C CA . TYR A 1 477 ? -3.991 -12.199 19.861 1.00 96.75 477 TYR A CA 1
ATOM 3760 C C . TYR A 1 477 ? -3.720 -13.694 19.677 1.00 96.75 477 TYR A C 1
ATOM 3762 O O . TYR A 1 477 ? -3.190 -14.137 18.654 1.00 96.75 477 TYR A O 1
ATOM 3770 N N . ALA A 1 478 ? -4.137 -14.492 20.655 1.00 94.31 478 ALA A N 1
ATOM 3771 C CA . ALA A 1 478 ? -4.245 -15.934 20.515 1.00 94.31 478 ALA A CA 1
ATOM 3772 C C . ALA A 1 478 ? -5.412 -16.315 19.585 1.00 94.31 478 ALA A C 1
ATOM 3774 O O . ALA A 1 478 ? -6.326 -15.535 19.305 1.00 94.31 478 ALA A O 1
ATOM 3775 N N . SER A 1 479 ? -5.380 -17.548 19.074 1.00 88.12 479 SER A N 1
ATOM 3776 C CA . SER A 1 479 ? -6.319 -18.023 18.050 1.00 88.12 479 SER A CA 1
ATOM 3777 C C . SER A 1 479 ? -7.789 -18.042 18.485 1.00 88.12 479 SER A C 1
ATOM 3779 O O . SER A 1 479 ? -8.663 -18.026 17.620 1.00 88.12 479 SER A O 1
ATOM 3781 N N . ASP A 1 480 ? -8.049 -18.109 19.790 1.00 91.75 480 ASP A N 1
ATOM 3782 C CA . ASP A 1 480 ? -9.366 -18.172 20.429 1.00 91.75 480 ASP A CA 1
ATOM 3783 C C . ASP A 1 480 ? -9.881 -16.810 20.926 1.00 91.75 480 ASP A C 1
ATOM 3785 O O . ASP A 1 480 ? -11.048 -16.702 21.294 1.00 91.75 480 ASP A O 1
ATOM 3789 N N . GLU A 1 481 ? -9.059 -15.757 20.887 1.00 94.69 481 GLU A N 1
ATOM 3790 C CA . GLU A 1 481 ? -9.458 -14.415 21.337 1.00 94.69 481 GLU A CA 1
ATOM 3791 C C . GLU A 1 481 ? -10.252 -13.634 20.280 1.00 94.69 481 GLU A C 1
ATOM 3793 O O . GLU A 1 481 ? -11.016 -12.732 20.618 1.00 94.69 481 GLU A O 1
ATOM 3798 N N . LEU A 1 482 ? -10.097 -13.978 18.996 1.00 95.88 482 LEU A N 1
ATOM 3799 C CA . LEU A 1 482 ? -10.775 -13.306 17.887 1.00 95.88 482 LEU A CA 1
ATOM 3800 C C . LEU A 1 482 ? -11.808 -14.221 17.224 1.00 95.88 482 LEU A C 1
ATOM 3802 O O . LEU A 1 482 ? -11.503 -15.332 16.790 1.00 95.88 482 LEU A O 1
ATOM 3806 N N . THR A 1 483 ? -13.028 -13.714 17.053 1.00 93.75 483 THR A N 1
ATOM 3807 C CA . THR A 1 483 ? -14.173 -14.492 16.552 1.00 93.75 483 THR A CA 1
ATOM 3808 C C . THR A 1 483 ? -14.497 -14.156 15.094 1.00 93.75 483 THR A C 1
ATOM 3810 O O . THR A 1 483 ? -14.653 -12.983 14.762 1.00 93.75 483 THR A O 1
ATOM 3813 N N . ASP A 1 484 ? -14.653 -15.159 14.212 1.00 90.62 484 ASP A N 1
ATOM 3814 C CA . ASP A 1 484 ? -15.235 -14.948 12.869 1.00 90.62 484 ASP A CA 1
ATOM 3815 C C . ASP A 1 484 ? -16.740 -14.689 13.006 1.00 90.62 484 ASP A C 1
ATOM 3817 O O . ASP A 1 484 ? -17.509 -15.559 13.423 1.00 90.62 484 ASP A O 1
ATOM 3821 N N . VAL A 1 485 ? -17.174 -13.501 12.595 1.00 80.12 485 VAL A N 1
ATOM 3822 C CA . VAL A 1 485 ? -18.576 -13.072 12.687 1.00 80.12 485 VAL A CA 1
ATOM 3823 C C . VAL A 1 485 ? -19.523 -13.973 11.879 1.00 80.12 485 VAL A C 1
ATOM 3825 O O . VAL A 1 485 ? -20.706 -14.070 12.193 1.00 80.12 485 VAL A O 1
ATOM 3828 N N . ARG A 1 486 ? -19.030 -14.671 10.846 1.00 76.38 486 ARG A N 1
ATOM 3829 C CA . ARG A 1 486 ? -19.831 -15.647 10.084 1.00 76.38 486 ARG A CA 1
ATOM 3830 C C . ARG A 1 486 ? -20.024 -16.958 10.834 1.00 76.38 486 ARG A C 1
ATOM 3832 O O . ARG A 1 486 ? -21.057 -17.591 10.650 1.00 76.38 486 ARG A O 1
ATOM 3839 N N . ALA A 1 487 ? -19.043 -17.364 11.636 1.00 61.75 487 ALA A N 1
ATOM 3840 C CA . ALA A 1 487 ? -19.116 -18.588 12.426 1.00 61.75 487 ALA A CA 1
ATOM 3841 C C . ALA A 1 487 ? -19.991 -18.401 13.675 1.00 61.75 487 ALA A C 1
ATOM 3843 O O . ALA A 1 487 ? -20.657 -19.340 14.079 1.00 61.75 487 ALA A O 1
ATOM 3844 N N . ALA A 1 488 ? -20.048 -17.186 14.231 1.00 54.16 488 ALA A N 1
ATOM 3845 C CA . ALA A 1 488 ? -20.898 -16.846 15.377 1.00 54.16 488 ALA A CA 1
ATOM 3846 C C . ALA A 1 488 ? -22.405 -16.733 15.050 1.00 54.16 488 ALA A C 1
ATOM 3848 O O . ALA A 1 488 ? -23.219 -16.556 15.952 1.00 54.16 488 ALA A O 1
ATOM 3849 N N . ALA A 1 489 ? -22.775 -16.778 13.765 1.00 43.09 489 ALA A N 1
ATOM 3850 C CA . ALA A 1 489 ? -24.160 -16.723 13.289 1.00 43.09 489 ALA A CA 1
ATOM 3851 C C . ALA A 1 489 ? -24.775 -18.115 13.013 1.00 43.09 489 ALA A C 1
ATOM 3853 O O . ALA A 1 489 ? -25.890 -18.191 12.489 1.00 43.09 489 ALA A O 1
ATOM 3854 N N . LEU A 1 490 ? -24.041 -19.187 13.333 1.00 32.66 490 LEU A N 1
ATOM 3855 C CA . LEU A 1 490 ? -24.464 -20.592 13.338 1.00 32.66 490 LEU A CA 1
ATOM 3856 C C . LEU A 1 490 ? -24.489 -21.094 14.783 1.00 32.66 490 LEU A C 1
ATOM 3858 O O . LEU A 1 490 ? -25.343 -21.963 15.064 1.00 32.66 490 LEU A O 1
#

Secondary structure (DSSP, 8-state):
--------PPPPPPTTSBPPPPPHHHHHHHHHHHHHHHHSHHHHHHHTT---TTGGGS---HHHHHHHHHHHTPBBTTS-BSSSS-EE-TTTTS--SSSS--TTTT-HHHHHHHHHHHH-SSPSTTSPPPSS-TTTTT--HHHHHHHHHHHHHHHHHHHHHHHHHSGGG-BTTB--TTTTSTTSS---SS----EE-PBPP--PPPPTT---SSTTPPP-TTEE-SPB----TT--HHHHHHHHHHHH---HHHHHHHHGGGGS-B--HHHHS--SBSSSSTTS-STHHHHHHTT----EEEEEEETTEEEEEB-TTSSPPPEEEEEEE---STTS--EEEEEEEEEB--TTS-TTT-TTTT-SB-TTSPBPPPHHHHHSSPPTT-SS-GGG-EEE-STT--BEE-HHHHTTTB----SSSS---S-----TTSEEE--S---B-TTHHHHHHHHH-HHHHHHHHHHHHHHHTTTTS-TTTSEETTTTT-

Radius of gyration: 24.33 Å; chains: 1; bounding box: 70×43×82 Å

pLDDT: mean 83.07, std 16.91, range [30.33, 98.88]

Foldseek 3Di:
DDDDPPPPDQDFQQFFFWFDFDAPVNLVQLLQLLCCCQVVQVLLCVQLVPDAVPLVVLGLHLLLLLVLLLQQQFAFPVLFGGLALAHALFCALHACLDDPGNPCHSSVSNSSSLVCQQQFQCPPPPTHGDPHHSRNNRGGSSLSSLSSNLSSQVQQLVLQVVQLVDPQQDDPPFGQLQRPHPQSHDDQPDRQFRWGTHGHHNQDPDPPPDDRSGPPDDDDSNYHNGHTDDQQLLFFQVSQQVSCCSTLVDDLLLSLLQCLSLLADFDDCRHHVDHFGQDPRRRHRFLVNLCVLVQPQTWQWEPFADPSHTDTFAAFLRGRFTKFWKKAFPCSHPVSDPIKIWIWTFGADQLVDDLVRPPLQPDCAPPVGHGRPHSCQFRPPDDPSTRTDPVRGDTDARHPGTNIGGNNSSSLFWVQRPPSPSQGPQAPDQDVRNIDTCPRVTDTDPNNVSSVVCSVDRPVSSVSNSVSSSSSSQRNHDPPSIGRNVVVVD

Sequence (490 aa):
MEAEGDRRAASDPPAGDAGAPWTAVEIKRVKQKLREMMQNPRKAISEASILIDKAHRYEPNPAKVVRLAFHDCMKYTDGTGGCDGCLDWWGVGRRSELADDGHNNGLYVVAEALEHIYTRTDYPSGTPALDASLRSTGKSRADLWALAGIVALDVAMELNNKVCDAPNMGAEGQYHPRWGHSDCRVAAPRKIIFKTGRRDCSGHPFEEAFEPALEGVERRSYMTSKREAHPDPHGDGWKTLSYFKRDFDFNGREVVAIMGAHTIGTFQAEVSGFKYNWKFSHRIFNNGYYRLLTLKRDWAPTGAVVNGKRLNYKDINGEHPPGVWVAESWRDLPNGGPFQVVKKKVACTPCDAPPDHAWWDKYSVSRWGRPVMNHTFCCTNLQEGHFCNPECVHEFDDAGIHETMLPSDISLHRQLFQNGDGVPQGCGRWGGNFKGPLNCGDKYFTVGEVVEEFADNQTSWLAEFFDAYEKMMSNGYASDELTDVRAAAL

InterPro domains:
  IPR002016 Haem peroxidase [PF00141] (62-270)
  IPR002016 Haem peroxidase [PS50873] (63-265)
  IPR010255 Haem peroxidase superfamily [SSF48113] (61-295)
  IPR019793 Peroxidases heam-ligand binding site [PS00435] (254-264)
  IPR044831 Heme-binding peroxidase Ccp1-like [PTHR31356] (25-480)